Protein AF-0000000085179349 (afdb_homodimer)

Solvent-accessible surface area (backbone atoms only — not comparable to full-atom values): 32947 Å² total; per-residue (Å²): 118,75,75,54,54,67,58,52,69,65,62,69,52,66,73,87,36,56,45,66,30,32,29,62,40,74,38,78,90,79,38,34,27,40,28,34,43,86,94,41,77,44,67,23,36,46,44,96,78,65,74,88,77,51,64,69,36,48,25,30,31,40,49,57,94,90,39,38,32,43,74,46,54,56,26,55,68,58,51,50,50,52,49,50,50,44,51,50,49,34,35,70,64,20,35,72,29,13,46,29,12,49,50,15,39,52,51,29,50,49,45,41,51,71,44,35,44,54,47,23,27,66,56,43,61,38,68,58,46,36,49,49,40,48,50,53,33,44,53,34,38,47,39,53,36,70,34,92,47,70,50,46,49,21,13,49,52,13,33,51,52,24,44,49,52,34,46,54,52,46,58,52,49,40,61,73,45,63,63,68,38,67,50,44,67,52,34,46,54,42,52,72,69,48,74,48,32,40,45,33,46,47,54,31,20,40,43,43,27,29,45,24,56,30,44,56,52,11,42,52,46,16,48,48,34,34,49,50,22,51,75,40,34,80,43,50,51,68,55,45,36,52,55,39,46,57,58,48,35,73,55,42,14,59,47,50,31,24,41,43,31,32,55,45,21,82,36,46,52,59,44,45,42,67,76,70,44,85,62,48,63,79,60,51,50,37,35,56,46,45,36,50,52,52,50,39,26,47,44,30,25,45,26,47,64,48,21,51,63,46,10,35,54,44,23,25,63,66,24,43,69,35,62,30,62,77,70,85,62,77,70,83,122,118,73,74,55,53,68,60,51,69,64,62,73,49,66,76,86,35,55,46,66,31,31,29,63,42,74,38,78,88,78,38,34,28,39,27,33,45,85,94,42,77,45,69,23,36,46,44,97,80,66,74,87,78,50,65,70,37,47,27,32,31,40,49,55,94,90,39,35,31,41,74,45,53,55,27,56,69,59,51,52,50,52,50,50,51,44,51,51,49,33,35,69,64,20,35,72,30,13,47,30,11,49,50,14,38,54,50,28,50,48,44,42,51,71,45,35,44,54,44,22,27,66,56,43,60,38,68,56,46,36,49,50,40,48,49,54,31,46,54,34,36,50,39,52,36,70,34,92,47,70,49,47,50,22,12,50,52,13,34,52,50,24,44,50,52,35,47,54,51,46,57,50,47,39,60,74,44,63,64,69,36,65,50,44,67,51,33,46,55,43,51,71,70,49,75,47,30,40,45,32,46,47,54,31,20,40,42,43,27,29,45,24,55,30,45,54,51,12,42,52,46,15,48,50,33,35,50,50,22,52,75,37,33,80,44,51,52,68,55,43,34,51,55,38,46,57,57,48,35,74,57,42,13,57,46,51,31,22,41,42,33,32,54,45,20,81,35,45,53,57,44,44,41,65,74,70,43,86,62,47,65,78,59,50,50,37,34,55,47,46,38,51,50,52,48,38,27,49,45,30,24,44,25,46,63,47,22,52,62,46,10,35,53,43,24,26,64,67,24,43,70,34,61,27,62,78,68,85,63,78,70,83,121

Structure (mmCIF, N/CA/C/O backbone):
data_AF-0000000085179349-model_v1
#
loop_
_entity.id
_entity.type
_entity.pdbx_description
1 polymer 'YibE/F-like protein'
#
loop_
_atom_site.group_PDB
_atom_site.id
_atom_site.type_symbol
_atom_site.label_atom_id
_atom_site.label_alt_id
_atom_site.label_comp_id
_atom_site.label_asym_id
_atom_site.label_entity_id
_atom_site.label_seq_id
_atom_site.pdbx_PDB_ins_code
_atom_site.Cartn_x
_atom_site.Cartn_y
_atom_site.Cartn_z
_atom_site.occupancy
_atom_site.B_iso_or_equiv
_atom_site.auth_seq_id
_atom_site.auth_comp_id
_atom_site.auth_asym_id
_atom_site.auth_atom_id
_atom_site.pdbx_PDB_model_num
ATOM 1 N N . MET A 1 1 ? 24.453 -11.07 25.188 1 21.7 1 MET A N 1
ATOM 2 C CA . MET A 1 1 ? 23.922 -12.391 24.859 1 21.7 1 MET A CA 1
ATOM 3 C C . MET A 1 1 ? 22.953 -12.312 23.672 1 21.7 1 MET A C 1
ATOM 5 O O . MET A 1 1 ? 22.688 -13.32 23.016 1 21.7 1 MET A O 1
ATOM 9 N N . ARG A 1 2 ? 22.188 -11.227 23.594 1 21.34 2 ARG A N 1
ATOM 10 C CA . ARG A 1 2 ? 21.016 -11.016 22.734 1 21.34 2 ARG A CA 1
ATOM 11 C C . ARG A 1 2 ? 21.438 -10.672 21.312 1 21.34 2 ARG A C 1
ATOM 13 O O . ARG A 1 2 ? 20.625 -10.781 20.391 1 21.34 2 ARG A O 1
ATOM 20 N N . ALA A 1 3 ? 22.547 -9.945 21.141 1 26.61 3 ALA A N 1
ATOM 21 C CA . ALA A 1 3 ? 23.188 -9.672 19.859 1 26.61 3 ALA A CA 1
ATOM 22 C C . ALA A 1 3 ? 23.656 -10.969 19.203 1 26.61 3 ALA A C 1
ATOM 24 O O . ALA A 1 3 ? 23.844 -11.016 17.984 1 26.61 3 ALA A O 1
ATOM 25 N N . VAL A 1 4 ? 24.016 -12.039 20.031 1 25.2 4 VAL A N 1
ATOM 26 C CA . VAL A 1 4 ? 24.578 -13.352 19.703 1 25.2 4 VAL A CA 1
ATOM 27 C C . VAL A 1 4 ? 23.531 -14.18 18.969 1 25.2 4 VAL A C 1
ATOM 29 O O . VAL A 1 4 ? 23.859 -14.953 18.062 1 25.2 4 VAL A O 1
ATOM 32 N N . VAL A 1 5 ? 22.203 -13.953 19.328 1 25.36 5 VAL A N 1
ATOM 33 C CA . VAL A 1 5 ? 21.172 -14.812 18.75 1 25.36 5 VAL A CA 1
ATOM 34 C C . VAL A 1 5 ? 20.938 -14.43 17.297 1 25.36 5 VAL A C 1
ATOM 36 O O . VAL A 1 5 ? 20.641 -15.289 16.453 1 25.36 5 VAL A O 1
ATOM 39 N N . LEU A 1 6 ? 21.062 -13.125 16.875 1 27.97 6 LEU A N 1
ATOM 40 C CA . LEU A 1 6 ? 20.828 -12.664 15.516 1 27.97 6 LEU A CA 1
ATOM 41 C C . LEU A 1 6 ? 21.875 -13.234 14.562 1 27.97 6 LEU A C 1
ATOM 43 O O . LEU A 1 6 ? 21.547 -13.609 13.43 1 27.97 6 LEU A O 1
ATOM 47 N N . PHE A 1 7 ? 23.141 -13.328 14.969 1 28.58 7 PHE A N 1
ATOM 48 C CA . PHE A 1 7 ? 24.281 -13.891 14.266 1 28.58 7 PHE A CA 1
ATOM 49 C C . PHE A 1 7 ? 24.156 -15.406 14.133 1 28.58 7 PHE A C 1
ATOM 51 O O . PHE A 1 7 ? 24.734 -16 13.219 1 28.58 7 PHE A O 1
ATOM 58 N N . LEU A 1 8 ? 23.641 -16.094 15.164 1 27.39 8 LEU A N 1
ATOM 59 C CA . LEU A 1 8 ? 23.562 -17.547 15.195 1 27.39 8 LEU A CA 1
ATOM 60 C C . LEU A 1 8 ? 22.531 -18.062 14.195 1 27.39 8 LEU A C 1
ATOM 62 O O . LEU A 1 8 ? 22.578 -19.219 13.781 1 27.39 8 LEU A O 1
ATOM 66 N N . VAL A 1 9 ? 21.453 -17.266 13.945 1 30.27 9 VAL A N 1
ATOM 67 C CA . VAL A 1 9 ? 20.469 -17.734 12.977 1 30.27 9 VAL A CA 1
ATOM 68 C C . VAL A 1 9 ? 21.078 -17.703 11.57 1 30.27 9 VAL A C 1
ATOM 70 O O . VAL A 1 9 ? 20.578 -18.359 10.656 1 30.27 9 VAL A O 1
ATOM 73 N N . LEU A 1 10 ? 22.125 -17 11.266 1 32.38 10 LEU A N 1
ATOM 74 C CA . LEU A 1 10 ? 22.875 -17.016 10.016 1 32.38 10 LEU A CA 1
ATOM 75 C C . LEU A 1 10 ? 23.578 -18.359 9.82 1 32.38 10 LEU A C 1
ATOM 77 O O . LEU A 1 10 ? 23.781 -18.797 8.688 1 32.38 10 LEU A O 1
ATOM 81 N N . GLY A 1 11 ? 24.234 -18.922 10.82 1 30.84 11 GLY A N 1
ATOM 82 C CA . GLY A 1 11 ? 25.109 -20.078 10.711 1 30.84 11 GLY A CA 1
ATOM 83 C C . GLY A 1 11 ? 24.375 -21.328 10.234 1 30.84 11 GLY A C 1
ATOM 84 O O . GLY A 1 11 ? 24.969 -22.172 9.578 1 30.84 11 GLY A O 1
ATOM 85 N N . LEU A 1 12 ? 23.281 -21.734 10.891 1 31.61 12 LEU A N 1
ATOM 86 C CA . LEU A 1 12 ? 22.875 -23.125 10.766 1 31.61 12 LEU A CA 1
ATOM 87 C C . LEU A 1 12 ? 22.344 -23.406 9.359 1 31.61 12 LEU A C 1
ATOM 89 O O . LEU A 1 12 ? 21.484 -24.281 9.18 1 31.61 12 LEU A O 1
ATOM 93 N N . ALA A 1 13 ? 22.312 -22.516 8.484 1 36.56 13 ALA A N 1
ATOM 94 C CA . ALA A 1 13 ? 21.75 -22.75 7.156 1 36.56 13 ALA A CA 1
ATOM 95 C C . ALA A 1 13 ? 22.578 -23.781 6.387 1 36.56 13 ALA A C 1
ATOM 97 O O . ALA A 1 13 ? 22.672 -23.734 5.16 1 36.56 13 ALA A O 1
ATOM 98 N N . LEU A 1 14 ? 23.5 -24.453 6.824 1 37.12 14 LEU A N 1
ATOM 99 C CA . LEU A 1 14 ? 24.156 -25.547 6.109 1 37.12 14 LEU A CA 1
ATOM 100 C C . LEU A 1 14 ? 23.141 -26.609 5.684 1 37.12 14 LEU A C 1
ATOM 102 O O . LEU A 1 14 ? 23.469 -27.5 4.895 1 37.12 14 LEU A O 1
ATOM 106 N N . ALA A 1 15 ? 22.156 -26.844 6.469 1 42.66 15 ALA A N 1
ATOM 107 C CA . ALA A 1 15 ? 21.578 -28.172 6.324 1 42.66 15 ALA A CA 1
ATOM 108 C C . ALA A 1 15 ? 20.906 -28.344 4.957 1 42.66 15 ALA A C 1
ATOM 110 O O . ALA A 1 15 ? 20.875 -29.438 4.406 1 42.66 15 ALA A O 1
ATOM 111 N N . GLN A 1 16 ? 19.984 -27.453 4.355 1 58.44 16 GLN A N 1
ATOM 112 C CA . GLN A 1 16 ? 19.016 -27.953 3.389 1 58.44 16 GLN A CA 1
ATOM 113 C C . GLN A 1 16 ? 19.516 -27.766 1.96 1 58.44 16 GLN A C 1
ATOM 115 O O . GLN A 1 16 ? 18.719 -27.641 1.028 1 58.44 16 GLN A O 1
ATOM 120 N N . GLY A 1 17 ? 20.828 -27.906 1.538 1 78.25 17 GLY A N 1
ATOM 121 C CA . GLY A 1 17 ? 21.344 -28.062 0.193 1 78.25 17 GLY A CA 1
ATOM 122 C C . GLY A 1 17 ? 21.594 -26.75 -0.523 1 78.25 17 GLY A C 1
ATOM 123 O O . GLY A 1 17 ? 21.969 -26.734 -1.696 1 78.25 17 GLY A O 1
ATOM 124 N N . TYR A 1 18 ? 21.453 -25.578 0.163 1 85.5 18 TYR A N 1
ATOM 125 C CA . TYR A 1 18 ? 21.672 -24.312 -0.511 1 85.5 18 TYR A CA 1
ATOM 126 C C . TYR A 1 18 ? 23.078 -23.781 -0.251 1 85.5 18 TYR A C 1
ATOM 128 O O . TYR A 1 18 ? 23.594 -23.906 0.856 1 85.5 18 TYR A O 1
ATOM 136 N N . LEU A 1 19 ? 23.672 -23.25 -1.346 1 87.06 19 LEU A N 1
ATOM 137 C CA . LEU A 1 19 ? 25.016 -22.688 -1.281 1 87.06 19 LEU A CA 1
ATOM 138 C C . LEU A 1 19 ? 25.109 -21.391 -2.086 1 87.06 19 LEU A C 1
ATOM 140 O O . LEU A 1 19 ? 24.203 -21.078 -2.869 1 87.06 19 LEU A O 1
ATOM 144 N N . VAL A 1 20 ? 26.109 -20.609 -1.716 1 91.75 20 VAL A N 1
ATOM 145 C CA . VAL A 1 20 ? 26.391 -19.422 -2.496 1 91.75 20 VAL A CA 1
ATOM 146 C C . VAL A 1 20 ? 27.734 -19.578 -3.217 1 91.75 20 VAL A C 1
ATOM 148 O O . VAL A 1 20 ? 28.672 -20.141 -2.658 1 91.75 20 VAL A O 1
ATOM 151 N N . GLY A 1 21 ? 27.75 -19.234 -4.5 1 90.25 21 GLY A N 1
ATOM 152 C CA . GLY A 1 21 ? 28.984 -19.328 -5.285 1 90.25 21 GLY A CA 1
ATOM 153 C C . GLY A 1 21 ? 29.109 -18.203 -6.309 1 90.25 21 GLY A C 1
ATOM 154 O O . GLY A 1 21 ? 28.25 -17.328 -6.395 1 90.25 21 GLY A O 1
ATOM 155 N N . ARG A 1 22 ? 30.266 -18.219 -6.957 1 92.75 22 ARG A N 1
ATOM 156 C CA . ARG A 1 22 ? 30.531 -17.234 -8.008 1 92.75 22 ARG A CA 1
ATOM 157 C C . ARG A 1 22 ? 30.625 -17.906 -9.375 1 92.75 22 ARG A C 1
ATOM 159 O O . ARG A 1 22 ? 31.297 -18.922 -9.531 1 92.75 22 ARG A O 1
ATOM 166 N N . VAL A 1 23 ? 29.906 -17.266 -10.281 1 91.31 23 VAL A N 1
ATOM 167 C CA . VAL A 1 23 ? 29.906 -17.828 -11.625 1 91.31 23 VAL A CA 1
ATOM 168 C C . VAL A 1 23 ? 31.219 -17.484 -12.328 1 91.31 23 VAL A C 1
ATOM 170 O O . VAL A 1 23 ? 31.594 -16.312 -12.414 1 91.31 23 VAL A O 1
ATOM 173 N N . LEU A 1 24 ? 31.828 -18.469 -12.828 1 91.38 24 LEU A N 1
ATOM 174 C CA . LEU A 1 24 ? 33.094 -18.25 -13.516 1 91.38 24 LEU A CA 1
ATOM 175 C C . LEU A 1 24 ? 32.906 -18.219 -15.023 1 91.38 24 LEU A C 1
ATOM 177 O O . LEU A 1 24 ? 33.469 -17.375 -15.711 1 91.38 24 LEU A O 1
ATOM 181 N N . GLU A 1 25 ? 32.219 -19.156 -15.492 1 89.81 25 GLU A N 1
ATOM 182 C CA . GLU A 1 25 ? 31.938 -19.281 -16.922 1 89.81 25 GLU A CA 1
ATOM 183 C C . GLU A 1 25 ? 30.578 -19.906 -17.172 1 89.81 25 GLU A C 1
ATOM 185 O O . GLU A 1 25 ? 30.125 -20.766 -16.406 1 89.81 25 GLU A O 1
ATOM 190 N N . VAL A 1 26 ? 29.922 -19.266 -18.188 1 87.56 26 VAL A N 1
ATOM 191 C CA . VAL A 1 26 ? 28.609 -19.797 -18.562 1 87.56 26 VAL A CA 1
ATOM 192 C C . VAL A 1 26 ? 28.672 -20.391 -19.969 1 87.56 26 VAL A C 1
ATOM 194 O O . VAL A 1 26 ? 29.203 -19.781 -20.891 1 87.56 26 VAL A O 1
ATOM 197 N N . ASP A 1 27 ? 28.297 -21.641 -20.094 1 84.88 27 ASP A N 1
ATOM 198 C CA . ASP A 1 27 ? 28.172 -22.297 -21.391 1 84.88 27 ASP A CA 1
ATOM 199 C C . ASP A 1 27 ? 26.719 -22.531 -21.75 1 84.88 27 ASP A C 1
ATOM 201 O O . ASP A 1 27 ? 26.141 -23.562 -21.422 1 84.88 27 ASP A O 1
ATOM 205 N N . PRO A 1 28 ? 26.141 -21.609 -22.469 1 77.19 28 PRO A N 1
ATOM 206 C CA . PRO A 1 28 ? 24.719 -21.719 -22.781 1 77.19 28 PRO A CA 1
ATOM 207 C C . PRO A 1 28 ? 24.391 -22.953 -23.625 1 77.19 28 PRO A C 1
ATOM 209 O O . PRO A 1 28 ? 23.266 -23.453 -23.594 1 77.19 28 PRO A O 1
ATOM 212 N N . LEU A 1 29 ? 25.328 -23.469 -24.406 1 79.88 29 LEU A N 1
ATOM 213 C CA . LEU A 1 29 ? 25.094 -24.594 -25.312 1 79.88 29 LEU A CA 1
ATOM 214 C C . LEU A 1 29 ? 24.891 -25.875 -24.516 1 79.88 29 LEU A C 1
ATOM 216 O O . LEU A 1 29 ? 24 -26.672 -24.844 1 79.88 29 LEU A O 1
ATOM 220 N N . SER A 1 30 ? 25.641 -26.062 -23.5 1 78.19 30 SER A N 1
ATOM 221 C CA . SER A 1 30 ? 25.547 -27.266 -22.688 1 78.19 30 SER A CA 1
ATOM 222 C C . SER A 1 30 ? 24.562 -27.078 -21.547 1 78.19 30 SER A C 1
ATOM 224 O O . SER A 1 30 ? 24.203 -28.047 -20.859 1 78.19 30 SER A O 1
ATOM 226 N N . GLY A 1 31 ? 24.125 -25.812 -21.359 1 82.5 31 GLY A N 1
ATOM 227 C CA . GLY A 1 31 ? 23.219 -25.516 -20.266 1 82.5 31 GLY A CA 1
ATOM 228 C C . GLY A 1 31 ? 23.875 -25.594 -18.906 1 82.5 31 GLY A C 1
ATOM 229 O O . GLY A 1 31 ? 23.219 -25.938 -17.906 1 82.5 31 GLY A O 1
ATOM 230 N N . THR A 1 32 ? 25.25 -25.578 -18.922 1 87.12 32 THR A N 1
ATOM 231 C CA . THR A 1 32 ? 25.984 -25.672 -17.656 1 87.12 32 THR A CA 1
ATOM 232 C C . THR A 1 32 ? 26.844 -24.438 -17.422 1 87.12 32 THR A C 1
ATOM 234 O O . THR A 1 32 ? 27.016 -23.625 -18.328 1 87.12 32 THR A O 1
ATOM 237 N N . ALA A 1 33 ? 27.156 -24.219 -16.203 1 89.75 33 ALA A N 1
ATOM 238 C CA . ALA A 1 33 ? 28.062 -23.141 -15.805 1 89.75 33 ALA A CA 1
ATOM 239 C C . ALA A 1 33 ? 29.078 -23.625 -14.781 1 89.75 33 ALA A C 1
ATOM 241 O O . ALA A 1 33 ? 28.781 -24.531 -13.984 1 89.75 33 ALA A O 1
ATOM 242 N N . ARG A 1 34 ? 30.281 -23.141 -14.906 1 91.88 34 ARG A N 1
ATOM 243 C CA . ARG A 1 34 ? 31.297 -23.406 -13.883 1 91.88 34 ARG A CA 1
ATOM 244 C C . ARG A 1 34 ? 31.203 -22.375 -12.758 1 91.88 34 ARG A C 1
ATOM 246 O O . ARG A 1 34 ? 31.234 -21.156 -13.016 1 91.88 34 ARG A O 1
ATOM 253 N N . VAL A 1 35 ? 31.031 -22.859 -11.602 1 91.94 35 VAL A N 1
ATOM 254 C CA . VAL A 1 35 ? 30.844 -21.969 -10.469 1 91.94 35 VAL A CA 1
ATOM 255 C C . VAL A 1 35 ? 31.875 -22.281 -9.383 1 91.94 35 VAL A C 1
ATOM 257 O O . VAL A 1 35 ? 32.25 -23.438 -9.203 1 91.94 35 VAL A O 1
ATOM 260 N N . GLN A 1 36 ? 32.344 -21.234 -8.773 1 92.44 36 GLN A N 1
ATOM 261 C CA . GLN A 1 36 ? 33.281 -21.391 -7.652 1 92.44 36 GLN A CA 1
ATOM 262 C C . GLN A 1 36 ? 32.531 -21.359 -6.32 1 92.44 36 GLN A C 1
ATOM 264 O O . GLN A 1 36 ? 31.906 -20.359 -5.973 1 92.44 36 GLN A O 1
ATOM 269 N N . VAL A 1 37 ? 32.5 -22.422 -5.68 1 89.44 37 VAL A N 1
ATOM 270 C CA . VAL A 1 37 ? 31.891 -22.531 -4.355 1 89.44 37 VAL A CA 1
ATOM 271 C C . VAL A 1 37 ? 32.969 -22.734 -3.305 1 89.44 37 VAL A C 1
ATOM 273 O O . VAL A 1 37 ? 33.562 -23.812 -3.193 1 89.44 37 VAL A O 1
ATOM 276 N N . GLY A 1 38 ? 33.156 -21.641 -2.508 1 84.94 38 GLY A N 1
ATOM 277 C CA . GLY A 1 38 ? 34.281 -21.703 -1.591 1 84.94 38 GLY A CA 1
ATOM 278 C C . GLY A 1 38 ? 35.594 -21.812 -2.297 1 84.94 38 GLY A C 1
ATOM 279 O O . GLY A 1 38 ? 35.969 -20.938 -3.094 1 84.94 38 GLY A O 1
ATOM 280 N N . ALA A 1 39 ? 36.312 -22.906 -2.105 1 87.12 39 ALA A N 1
ATOM 281 C CA . ALA A 1 39 ? 37.625 -23.125 -2.701 1 87.12 39 ALA A CA 1
ATOM 282 C C . ALA A 1 39 ? 37.531 -24.109 -3.869 1 87.12 39 ALA A C 1
ATOM 284 O O . ALA A 1 39 ? 38.531 -24.328 -4.562 1 87.12 39 ALA A O 1
ATOM 285 N N . GLU A 1 40 ? 36.375 -24.516 -4.168 1 90 40 GLU A N 1
ATOM 286 C CA . GLU A 1 40 ? 36.219 -25.531 -5.199 1 90 40 GLU A CA 1
ATOM 287 C C . GLU A 1 40 ? 35.438 -24.984 -6.391 1 90 40 GLU A C 1
ATOM 289 O O . GLU A 1 40 ? 34.594 -24.094 -6.234 1 90 40 GLU A O 1
ATOM 294 N N . VAL A 1 41 ? 35.875 -25.484 -7.5 1 92.12 41 VAL A N 1
ATOM 295 C CA . VAL A 1 41 ? 35.125 -25.156 -8.719 1 92.12 41 VAL A CA 1
ATOM 296 C C . VAL A 1 41 ? 34.25 -26.344 -9.102 1 92.12 41 VAL A C 1
ATOM 298 O O . VAL A 1 41 ? 34.75 -27.484 -9.219 1 92.12 41 VAL A O 1
ATOM 301 N N . ARG A 1 42 ? 33 -26.078 -9.195 1 91.44 42 ARG A N 1
ATOM 302 C CA . ARG A 1 42 ? 32.031 -27.125 -9.531 1 91.44 42 ARG A CA 1
ATOM 303 C C . ARG A 1 42 ? 31.188 -26.719 -10.727 1 91.44 42 ARG A C 1
ATOM 305 O O . ARG A 1 42 ? 31.078 -25.531 -11.055 1 91.44 42 ARG A O 1
ATOM 312 N N . GLU A 1 43 ? 30.594 -27.812 -11.367 1 90.81 43 GLU A N 1
ATOM 313 C CA . GLU A 1 43 ? 29.688 -27.562 -12.477 1 90.81 43 GLU A CA 1
ATOM 314 C C . GLU A 1 43 ? 28.234 -27.531 -12.008 1 90.81 43 GLU A C 1
ATOM 316 O O . GLU A 1 43 ? 27.828 -28.344 -11.188 1 90.81 43 GLU A O 1
ATOM 321 N N . ALA A 1 44 ? 27.594 -26.484 -12.438 1 89.5 44 ALA A N 1
ATOM 322 C CA . ALA A 1 44 ? 26.188 -26.344 -12.078 1 89.5 44 ALA A CA 1
ATOM 323 C C . ALA A 1 44 ? 25.297 -26.25 -13.32 1 89.5 44 ALA A C 1
ATOM 325 O O . ALA A 1 44 ? 25.719 -25.734 -14.359 1 89.5 44 ALA A O 1
ATOM 326 N N . LEU A 1 45 ? 24.125 -26.781 -13.25 1 86.94 45 LEU A N 1
ATOM 327 C CA . LEU A 1 45 ? 23.156 -26.734 -14.336 1 86.94 45 LEU A CA 1
ATOM 328 C C . LEU A 1 45 ? 22.438 -25.391 -14.352 1 86.94 45 LEU A C 1
ATOM 330 O O . LEU A 1 45 ? 22.078 -24.859 -13.297 1 86.94 45 LEU A O 1
ATOM 334 N N . LEU A 1 46 ? 22.266 -24.859 -15.523 1 81.88 46 LEU A N 1
ATOM 335 C CA . LEU A 1 46 ? 21.531 -23.609 -15.688 1 81.88 46 LEU A CA 1
ATOM 336 C C . LEU A 1 46 ? 20.031 -23.844 -15.633 1 81.88 46 LEU A C 1
ATOM 338 O O . LEU A 1 46 ? 19.562 -24.922 -16 1 81.88 46 LEU A O 1
ATOM 342 N N . PRO A 1 47 ? 19.281 -22.844 -14.977 1 74.19 47 PRO A N 1
ATOM 343 C CA . PRO A 1 47 ? 17.828 -22.984 -15 1 74.19 47 PRO A CA 1
ATOM 344 C C . PRO A 1 47 ? 17.25 -22.938 -16.406 1 74.19 47 PRO A C 1
ATOM 346 O O . PRO A 1 47 ? 17.938 -22.5 -17.344 1 74.19 47 PRO A O 1
ATOM 349 N N . GLN A 1 48 ? 15.961 -23.625 -16.438 1 58.75 48 GLN A N 1
ATOM 350 C CA . GLN A 1 48 ? 15.297 -23.625 -17.734 1 58.75 48 GLN A CA 1
ATOM 351 C C . GLN A 1 48 ? 15.086 -22.188 -18.234 1 58.75 48 GLN A C 1
ATOM 353 O O . GLN A 1 48 ? 14.531 -21.359 -17.531 1 58.75 48 GLN A O 1
ATOM 358 N N . GLY A 1 49 ? 15.68 -21.906 -19.406 1 54.75 49 GLY A N 1
ATOM 359 C CA . GLY A 1 49 ? 15.641 -20.609 -20.031 1 54.75 49 GLY A CA 1
ATOM 360 C C . GLY A 1 49 ? 16.922 -19.812 -19.844 1 54.75 49 GLY A C 1
ATOM 361 O O . GLY A 1 49 ? 17.078 -18.734 -20.422 1 54.75 49 GLY A O 1
ATOM 362 N N . GLY A 1 50 ? 18.031 -20.484 -19.266 1 54.06 50 GLY A N 1
ATOM 363 C CA . GLY A 1 50 ? 19.469 -20.328 -19.188 1 54.06 50 GLY A CA 1
ATOM 364 C C . GLY A 1 50 ? 19.906 -18.906 -18.891 1 54.06 50 GLY A C 1
ATOM 365 O O . GLY A 1 50 ? 21.094 -18.625 -18.766 1 54.06 50 GLY A O 1
ATOM 366 N N . GLY A 1 51 ? 18.844 -17.859 -18.938 1 58.69 51 GLY A N 1
ATOM 367 C CA . GLY A 1 51 ? 19.375 -16.531 -19.188 1 58.69 51 GLY A CA 1
ATOM 368 C C . GLY A 1 51 ? 19.453 -15.664 -17.953 1 58.69 51 GLY A C 1
ATOM 369 O O . GLY A 1 51 ? 18.922 -16.031 -16.891 1 58.69 51 GLY A O 1
ATOM 370 N N . GLY A 1 52 ? 20.578 -14.906 -17.688 1 67.44 52 GLY A N 1
ATOM 371 C CA . GLY A 1 52 ? 20.688 -13.758 -16.797 1 67.44 52 GLY A CA 1
ATOM 372 C C . GLY A 1 52 ? 21.906 -13.82 -15.906 1 67.44 52 GLY A C 1
ATOM 373 O O . GLY A 1 52 ? 22.078 -12.969 -15.023 1 67.44 52 GLY A O 1
ATOM 374 N N . PHE A 1 53 ? 22.719 -15.047 -16.219 1 79.44 53 PHE A N 1
ATOM 375 C CA . PHE A 1 53 ? 23.906 -15.133 -15.391 1 79.44 53 PHE A CA 1
ATOM 376 C C . PHE A 1 53 ? 25.156 -14.742 -16.172 1 79.44 53 PHE A C 1
ATOM 378 O O . PHE A 1 53 ? 25.266 -15.055 -17.359 1 79.44 53 PHE A O 1
ATOM 385 N N . ALA A 1 54 ? 25.938 -13.961 -15.602 1 81.81 54 ALA A N 1
ATOM 386 C CA . ALA A 1 54 ? 27.188 -13.508 -16.203 1 81.81 54 ALA A CA 1
ATOM 387 C C . ALA A 1 54 ? 28.375 -13.898 -15.336 1 81.81 54 ALA A C 1
ATOM 389 O O . ALA A 1 54 ? 28.25 -14.086 -14.125 1 81.81 54 ALA A O 1
ATOM 390 N N . PRO A 1 55 ? 29.531 -14.047 -16.078 1 87.25 55 PRO A N 1
ATOM 391 C CA . PRO A 1 55 ? 30.734 -14.344 -15.289 1 87.25 55 PRO A CA 1
ATOM 392 C C . PRO A 1 55 ? 31.031 -13.289 -14.227 1 87.25 55 PRO A C 1
ATOM 394 O O . PRO A 1 55 ? 30.875 -12.094 -14.492 1 87.25 55 PRO A O 1
ATOM 397 N N . GLY A 1 56 ? 31.312 -13.773 -13.055 1 86.56 56 GLY A N 1
ATOM 398 C CA . GLY A 1 56 ? 31.625 -12.867 -11.961 1 86.56 56 GLY A CA 1
ATOM 399 C C . GLY A 1 56 ? 30.469 -12.648 -11.008 1 86.56 56 GLY A C 1
ATOM 400 O O . GLY A 1 56 ? 30.656 -12.164 -9.891 1 86.56 56 GLY A O 1
ATOM 401 N N . MET A 1 57 ? 29.438 -13.102 -11.414 1 87.81 57 MET A N 1
ATOM 402 C CA . MET A 1 57 ? 28.234 -12.859 -10.633 1 87.81 57 MET A CA 1
ATOM 403 C C . MET A 1 57 ? 28.125 -13.844 -9.477 1 87.81 57 MET A C 1
ATOM 405 O O . MET A 1 57 ? 28.453 -15.023 -9.625 1 87.81 57 MET A O 1
ATOM 409 N N . ARG A 1 58 ? 27.797 -13.312 -8.352 1 91.25 58 ARG A N 1
ATOM 410 C CA . ARG A 1 58 ? 27.469 -14.188 -7.227 1 91.25 58 ARG A CA 1
ATOM 411 C C . ARG A 1 58 ? 26.078 -14.773 -7.371 1 91.25 58 ARG A C 1
ATOM 413 O O . ARG A 1 58 ? 25.125 -14.055 -7.695 1 91.25 58 ARG A O 1
ATOM 420 N N . ALA A 1 59 ? 25.984 -16.094 -7.168 1 90.25 59 ALA A N 1
ATOM 421 C CA . ALA A 1 59 ? 24.688 -16.75 -7.383 1 90.25 59 ALA A CA 1
ATOM 422 C C . ALA A 1 59 ? 24.422 -17.781 -6.293 1 90.25 59 ALA A C 1
ATOM 424 O O . ALA A 1 59 ? 25.344 -18.234 -5.605 1 90.25 59 ALA A O 1
ATOM 425 N N . VAL A 1 60 ? 23.141 -18.031 -6.125 1 90.5 60 VAL A N 1
ATOM 426 C CA . VAL A 1 60 ? 22.688 -19.062 -5.195 1 90.5 60 VAL A CA 1
ATOM 427 C C . VAL A 1 60 ? 22.578 -20.406 -5.922 1 90.5 60 VAL A C 1
ATOM 429 O O . VAL A 1 60 ? 22.031 -20.469 -7.031 1 90.5 60 VAL A O 1
ATOM 432 N N . LEU A 1 61 ? 23.141 -21.391 -5.258 1 89.19 61 LEU A N 1
ATOM 433 C CA . LEU A 1 61 ? 23.125 -22.75 -5.812 1 89.19 61 LEU A CA 1
ATOM 434 C C . LEU A 1 61 ? 22.344 -23.688 -4.91 1 89.19 61 LEU A C 1
ATOM 436 O O . LEU A 1 61 ? 22.203 -23.438 -3.713 1 89.19 61 LEU A O 1
ATOM 440 N N . TYR A 1 62 ? 21.734 -24.625 -5.523 1 87.19 62 TYR A N 1
ATOM 441 C CA . TYR A 1 62 ? 21.031 -25.688 -4.809 1 87.19 62 TYR A CA 1
ATOM 442 C C . TYR A 1 62 ? 21.594 -27.062 -5.152 1 87.19 62 TYR A C 1
ATOM 444 O O . TYR A 1 62 ? 21.766 -27.391 -6.328 1 87.19 62 TYR A O 1
ATOM 452 N N . GLU A 1 63 ? 22 -27.766 -4.152 1 87.25 63 GLU A N 1
ATOM 453 C CA . GLU A 1 63 ? 22.578 -29.094 -4.359 1 87.25 63 GLU A CA 1
ATOM 454 C C . GLU A 1 63 ? 21.547 -30.188 -4.055 1 87.25 63 GLU A C 1
ATOM 456 O O . GLU A 1 63 ? 20.969 -30.203 -2.971 1 87.25 63 GLU A O 1
ATOM 461 N N . GLU A 1 64 ? 21.281 -30.875 -5.062 1 81.56 64 GLU A N 1
ATOM 462 C CA . GLU A 1 64 ? 20.375 -32 -4.895 1 81.56 64 GLU A CA 1
ATOM 463 C C . GLU A 1 64 ? 20.875 -33.25 -5.648 1 81.56 64 GLU A C 1
ATOM 465 O O . GLU A 1 64 ? 21.109 -33.188 -6.855 1 81.56 64 GLU A O 1
ATOM 470 N N . GLY A 1 65 ? 20.953 -34.375 -5.008 1 79.94 65 GLY A N 1
ATOM 471 C CA . GLY A 1 65 ? 21.344 -35.594 -5.648 1 79.94 65 GLY A CA 1
ATOM 472 C C . GLY A 1 65 ? 22.734 -35.562 -6.238 1 79.94 65 GLY A C 1
ATOM 473 O O . GLY A 1 65 ? 22.984 -36.125 -7.309 1 79.94 65 GLY A O 1
ATOM 474 N N . GLY A 1 66 ? 23.578 -34.812 -5.738 1 79 66 GLY A N 1
ATOM 475 C CA . GLY A 1 66 ? 24.938 -34.719 -6.227 1 79 66 GLY A CA 1
ATOM 476 C C . GLY A 1 66 ? 25.109 -33.719 -7.344 1 79 66 GLY A C 1
ATOM 477 O O . GLY A 1 66 ? 26.234 -33.5 -7.836 1 79 66 GLY A O 1
ATOM 478 N N . ARG A 1 67 ? 24.016 -33.188 -7.77 1 86.06 67 ARG A N 1
ATOM 479 C CA . ARG A 1 67 ? 24.078 -32.188 -8.828 1 86.06 67 ARG A CA 1
ATOM 480 C C . ARG A 1 67 ? 23.828 -30.781 -8.273 1 86.06 67 ARG A C 1
ATOM 482 O O . ARG A 1 67 ? 23.109 -30.609 -7.289 1 86.06 67 ARG A O 1
ATOM 489 N N . LEU A 1 68 ? 24.547 -29.859 -8.945 1 89.31 68 LEU A N 1
ATOM 490 C CA . LEU A 1 68 ? 24.438 -28.453 -8.555 1 89.31 68 LEU A CA 1
ATOM 491 C C . LEU A 1 68 ? 23.609 -27.672 -9.562 1 89.31 68 LEU A C 1
ATOM 493 O O . LEU A 1 68 ? 23.812 -27.797 -10.773 1 89.31 68 LEU A O 1
ATOM 497 N N . TYR A 1 69 ? 22.672 -26.938 -9.016 1 86.38 69 TYR A N 1
ATOM 498 C CA . TYR A 1 69 ? 21.797 -26.125 -9.859 1 86.38 69 TYR A CA 1
ATOM 499 C C . TYR A 1 69 ? 21.969 -24.641 -9.562 1 86.38 69 TYR A C 1
ATOM 501 O O . TYR A 1 69 ? 22.016 -24.234 -8.406 1 86.38 69 TYR A O 1
ATOM 509 N N . LEU A 1 70 ? 22.141 -23.969 -10.586 1 85.56 70 LEU A N 1
ATOM 510 C CA . LEU A 1 70 ? 22.109 -22.516 -10.461 1 85.56 70 LEU A CA 1
ATOM 511 C C . LEU A 1 70 ? 20.688 -22 -10.383 1 85.56 70 LEU A C 1
ATOM 513 O O . LEU A 1 70 ?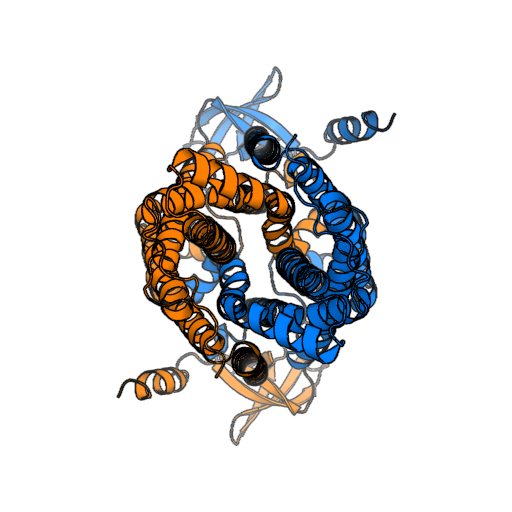 19.859 -22.312 -11.242 1 85.56 70 LEU A O 1
ATOM 517 N N . THR A 1 71 ? 20.359 -21.234 -9.375 1 82.88 71 THR A N 1
ATOM 518 C CA . THR A 1 71 ? 18.969 -20.844 -9.156 1 82.88 71 THR A CA 1
ATOM 519 C C . THR A 1 71 ? 18.766 -19.359 -9.461 1 82.88 71 THR A C 1
ATOM 521 O O . THR A 1 71 ? 18.078 -19.016 -10.422 1 82.88 71 THR A O 1
ATOM 524 N N . GLU A 1 72 ? 19.391 -18.453 -8.672 1 86.56 72 GLU A N 1
ATOM 525 C CA . GLU A 1 72 ? 19.219 -17.016 -8.812 1 86.56 72 GLU A CA 1
ATOM 526 C C . GLU A 1 72 ? 20.469 -16.25 -8.359 1 86.56 72 GLU A C 1
ATOM 528 O O . GLU A 1 72 ? 21.312 -16.812 -7.672 1 86.56 72 GLU A O 1
ATOM 533 N N . PRO A 1 73 ? 20.609 -15.062 -8.883 1 89.19 73 PRO A N 1
ATOM 534 C CA . PRO A 1 73 ? 21.719 -14.242 -8.375 1 89.19 73 PRO A CA 1
ATOM 535 C C . PRO A 1 73 ? 21.625 -13.992 -6.871 1 89.19 73 PRO A C 1
ATOM 537 O O . PRO A 1 73 ? 20.531 -13.961 -6.312 1 89.19 73 PRO A O 1
ATOM 540 N N . ASP A 1 74 ? 22.75 -13.953 -6.254 1 92.5 74 ASP A N 1
ATOM 541 C CA . ASP A 1 74 ? 22.766 -13.578 -4.844 1 92.5 74 ASP A CA 1
ATOM 542 C C . ASP A 1 74 ? 22.391 -12.117 -4.652 1 92.5 74 ASP A C 1
ATOM 544 O O . ASP A 1 74 ? 23.203 -11.219 -4.879 1 92.5 74 ASP A O 1
ATOM 548 N N . ARG A 1 75 ? 21.266 -11.859 -4.07 1 94.06 75 ARG A N 1
ATOM 549 C CA . ARG A 1 75 ? 20.703 -10.516 -3.979 1 94.06 75 ARG A CA 1
ATOM 550 C C . ARG A 1 75 ? 20.953 -9.914 -2.598 1 94.06 75 ARG A C 1
ATOM 552 O O . ARG A 1 75 ? 20.766 -8.711 -2.396 1 94.06 75 ARG A O 1
ATOM 559 N N . MET A 1 76 ? 21.406 -10.656 -1.724 1 93.06 76 MET A N 1
ATOM 560 C CA . MET A 1 76 ? 21.438 -10.266 -0.317 1 93.06 76 MET A CA 1
ATOM 561 C C . MET A 1 76 ? 22.344 -9.062 -0.106 1 93.06 76 MET A C 1
ATOM 563 O O . MET A 1 76 ? 21.969 -8.094 0.562 1 93.06 76 MET A O 1
ATOM 567 N N . PRO A 1 77 ? 23.531 -9.109 -0.689 1 93.38 77 PRO A N 1
ATOM 568 C CA . PRO A 1 77 ? 24.391 -7.941 -0.473 1 93.38 77 PRO A CA 1
ATOM 569 C C . PRO A 1 77 ? 23.75 -6.648 -0.987 1 93.38 77 PRO A C 1
ATOM 571 O O . PRO A 1 77 ? 23.859 -5.605 -0.339 1 93.38 77 PRO A O 1
ATOM 574 N N . THR A 1 78 ? 23.188 -6.746 -2.115 1 94.88 78 THR A N 1
ATOM 575 C CA . THR A 1 78 ? 22.547 -5.566 -2.688 1 94.88 78 THR A CA 1
ATOM 576 C C . THR A 1 78 ? 21.328 -5.156 -1.86 1 94.88 78 THR A C 1
ATOM 578 O O . THR A 1 78 ? 21.062 -3.967 -1.683 1 94.88 78 THR A O 1
ATOM 581 N N . LEU A 1 79 ? 20.594 -6.105 -1.39 1 96 79 LEU A N 1
ATOM 582 C CA . LEU A 1 79 ? 19.469 -5.812 -0.524 1 96 79 LEU A CA 1
ATOM 583 C C . LEU A 1 79 ? 19.922 -5.129 0.761 1 96 79 LEU A C 1
ATOM 585 O O . LEU A 1 79 ? 19.281 -4.18 1.224 1 96 79 LEU A O 1
ATOM 589 N N . LEU A 1 80 ? 20.984 -5.617 1.299 1 95.56 80 LEU A N 1
ATOM 590 C CA . LEU A 1 80 ? 21.531 -5.02 2.514 1 95.56 80 LEU A CA 1
ATOM 591 C C . LEU A 1 80 ? 22.016 -3.602 2.248 1 95.56 80 LEU A C 1
ATOM 593 O O . LEU A 1 80 ? 21.922 -2.73 3.113 1 95.56 80 LEU A O 1
ATOM 597 N N . ALA A 1 81 ? 22.562 -3.412 1.089 1 96.62 81 ALA A N 1
ATOM 598 C CA . ALA A 1 81 ? 23 -2.072 0.71 1 96.62 81 ALA A CA 1
ATOM 599 C C . ALA A 1 81 ? 21.828 -1.109 0.625 1 96.62 81 ALA A C 1
ATOM 601 O O . ALA A 1 81 ? 21.922 0.038 1.068 1 96.62 81 ALA A O 1
ATOM 602 N N . LEU A 1 82 ? 20.781 -1.571 0.021 1 96.69 82 LEU A N 1
ATOM 603 C CA . LEU A 1 82 ? 19.578 -0.75 -0.08 1 96.69 82 LEU A CA 1
ATOM 604 C C . LEU A 1 82 ? 19 -0.453 1.303 1 96.69 82 LEU A C 1
ATOM 606 O O . LEU A 1 82 ? 18.578 0.671 1.572 1 96.69 82 LEU A O 1
ATOM 610 N N . PHE A 1 83 ? 19 -1.422 2.143 1 95.69 83 PHE A N 1
ATOM 611 C CA . PHE A 1 83 ? 18.531 -1.229 3.51 1 95.69 83 PHE A CA 1
ATOM 612 C C . PHE A 1 83 ? 19.406 -0.209 4.238 1 95.69 83 PHE A C 1
ATOM 614 O O . PHE A 1 83 ? 18.891 0.644 4.965 1 95.69 83 PHE A O 1
ATOM 621 N N . ALA A 1 84 ? 20.672 -0.32 4.098 1 96.38 84 ALA A N 1
ATOM 622 C CA . ALA A 1 84 ? 21.609 0.616 4.727 1 96.38 84 ALA A CA 1
ATOM 623 C C . ALA A 1 84 ? 21.375 2.037 4.223 1 96.38 84 ALA A C 1
ATOM 625 O O . ALA A 1 84 ? 21.422 2.994 5 1 96.38 84 ALA A O 1
ATOM 626 N N . LEU A 1 85 ? 21.141 2.125 2.967 1 96.31 85 LEU A N 1
ATOM 627 C CA . LEU A 1 85 ? 20.844 3.434 2.389 1 96.31 85 LEU A CA 1
ATOM 628 C C . LEU A 1 85 ? 19.578 4.023 2.998 1 96.31 85 LEU A C 1
ATOM 630 O O . LEU A 1 85 ? 19.547 5.207 3.346 1 96.31 85 LEU A O 1
ATOM 634 N N . PHE A 1 86 ? 18.609 3.244 3.096 1 95.12 86 PHE A N 1
ATOM 635 C CA . PHE A 1 86 ? 17.344 3.67 3.693 1 95.12 86 PHE A CA 1
ATOM 636 C C . PHE A 1 86 ? 17.547 4.09 5.145 1 95.12 86 PHE A C 1
ATOM 638 O O . PHE A 1 86 ? 17.078 5.152 5.559 1 95.12 86 PHE A O 1
ATOM 645 N N . ALA A 1 87 ? 18.234 3.279 5.875 1 94.69 87 ALA A N 1
ATOM 646 C CA . ALA A 1 87 ? 18.484 3.559 7.285 1 94.69 87 ALA A CA 1
ATOM 647 C C . ALA A 1 87 ? 19.297 4.84 7.453 1 94.69 87 ALA A C 1
ATOM 649 O O . ALA A 1 87 ? 19.016 5.652 8.336 1 94.69 87 ALA A O 1
ATOM 650 N N . LEU A 1 88 ? 20.25 5.012 6.637 1 95.5 88 LEU A N 1
ATOM 651 C CA . LEU A 1 88 ? 21.109 6.195 6.695 1 95.5 88 LEU A CA 1
ATOM 652 C C . LEU A 1 88 ? 20.297 7.457 6.398 1 95.5 88 LEU A C 1
ATOM 654 O O . LEU A 1 88 ? 20.422 8.453 7.109 1 95.5 88 LEU A O 1
ATOM 658 N N . LEU A 1 89 ? 19.484 7.406 5.402 1 94 89 LEU A N 1
ATOM 659 C CA . LEU A 1 89 ? 18.688 8.57 5.043 1 94 89 LEU A CA 1
ATOM 660 C C . LEU A 1 89 ? 17.641 8.875 6.113 1 94 89 LEU A C 1
ATOM 662 O O . LEU A 1 89 ? 17.359 10.039 6.395 1 94 89 LEU A O 1
ATOM 666 N N . ALA A 1 90 ? 17.047 7.828 6.617 1 92.44 90 ALA A N 1
ATOM 667 C CA . ALA A 1 90 ? 16.078 8.016 7.703 1 92.44 90 ALA A CA 1
ATOM 668 C C . ALA A 1 90 ? 16.734 8.68 8.906 1 92.44 90 ALA A C 1
ATOM 670 O O . ALA A 1 90 ? 16.156 9.602 9.508 1 92.44 90 ALA A O 1
ATOM 671 N N . ALA A 1 91 ? 17.938 8.25 9.234 1 91.81 91 ALA A N 1
ATOM 672 C CA . ALA A 1 91 ? 18.656 8.797 10.383 1 91.81 91 ALA A CA 1
ATOM 673 C C . ALA A 1 91 ? 19.094 10.234 10.109 1 91.81 91 ALA A C 1
ATOM 675 O O . ALA A 1 91 ? 19.062 11.078 11.008 1 91.81 91 ALA A O 1
ATOM 676 N N . LEU A 1 92 ? 19.469 10.5 8.906 1 91.88 92 LEU A N 1
ATOM 677 C CA . LEU A 1 92 ? 20 11.82 8.562 1 91.88 92 LEU A CA 1
ATOM 678 C C . LEU A 1 92 ? 18.875 12.836 8.445 1 91.88 92 LEU A C 1
ATOM 680 O O . LEU A 1 92 ? 19 13.977 8.898 1 91.88 92 LEU A O 1
ATOM 684 N N . LEU A 1 93 ? 17.812 12.422 7.875 1 89.62 93 LEU A N 1
ATOM 685 C CA . LEU A 1 93 ? 16.734 13.367 7.562 1 89.62 93 LEU A CA 1
ATOM 686 C C . LEU A 1 93 ? 15.758 13.477 8.727 1 89.62 93 LEU A C 1
ATOM 688 O O . LEU A 1 93 ? 15.211 14.555 8.977 1 89.62 93 LEU A O 1
ATOM 692 N N . ALA A 1 94 ? 15.492 12.383 9.32 1 87.06 94 ALA A N 1
ATOM 693 C CA . ALA A 1 94 ? 14.492 12.422 10.391 1 87.06 94 ALA A CA 1
ATOM 694 C C . ALA A 1 94 ? 15.156 12.312 11.766 1 87.06 94 ALA A C 1
ATOM 696 O O . ALA A 1 94 ? 14.469 12.258 12.781 1 87.06 94 ALA A O 1
ATOM 697 N N . ARG A 1 95 ? 16.469 12.141 11.836 1 87.19 95 ARG A N 1
ATOM 698 C CA . ARG A 1 95 ? 17.266 12.172 13.055 1 87.19 95 ARG A CA 1
ATOM 699 C C . ARG A 1 95 ? 16.766 11.141 14.062 1 87.19 95 ARG A C 1
ATOM 701 O O . ARG A 1 95 ? 16.562 9.977 13.719 1 87.19 95 ARG A O 1
ATOM 708 N N . GLY A 1 96 ? 16.484 11.602 15.32 1 86.75 96 GLY A N 1
ATOM 709 C CA . GLY A 1 96 ? 16.062 10.688 16.375 1 86.75 96 GLY A CA 1
ATOM 710 C C . GLY A 1 96 ? 14.734 10.008 16.078 1 86.75 96 GLY A C 1
ATOM 711 O O . GLY A 1 96 ? 14.586 8.812 16.297 1 86.75 96 GLY A O 1
ATOM 712 N N . LYS A 1 97 ? 13.852 10.711 15.508 1 86 97 LYS A N 1
ATOM 713 C CA . LYS A 1 97 ? 12.539 10.156 15.195 1 86 97 LYS A CA 1
ATOM 714 C C . LYS A 1 97 ? 12.633 9.133 14.062 1 86 97 LYS A C 1
ATOM 716 O O . LYS A 1 97 ? 11.883 8.156 14.039 1 86 97 LYS A O 1
ATOM 721 N N . GLY A 1 98 ? 13.617 9.453 13.188 1 86.31 98 GLY A N 1
ATOM 722 C CA . GLY A 1 98 ? 13.836 8.508 12.109 1 86.31 98 GLY A CA 1
ATOM 723 C C . GLY A 1 98 ? 14.367 7.172 12.586 1 86.31 98 GLY A C 1
ATOM 724 O O . GLY A 1 98 ? 13.906 6.117 12.141 1 86.31 98 GLY A O 1
ATOM 725 N N . VAL A 1 99 ? 15.219 7.23 13.516 1 90.31 99 VAL A N 1
ATOM 726 C CA . VAL A 1 99 ? 15.805 6.012 14.062 1 90.31 99 VAL A CA 1
ATOM 727 C C . VAL A 1 99 ? 14.75 5.242 14.852 1 90.31 99 VAL A C 1
ATOM 729 O O . VAL A 1 99 ? 14.648 4.02 14.734 1 90.31 99 VAL A O 1
ATOM 732 N N . ARG A 1 100 ? 14.039 5.949 15.578 1 90.94 100 ARG A N 1
ATOM 733 C CA . ARG A 1 100 ? 12.977 5.309 16.344 1 90.94 100 ARG A CA 1
ATOM 734 C C . ARG A 1 100 ? 11.906 4.742 15.422 1 90.94 100 ARG A C 1
ATOM 736 O O . ARG A 1 100 ? 11.344 3.678 15.695 1 90.94 100 ARG A O 1
ATOM 743 N N . GLY A 1 101 ? 11.664 5.512 14.391 1 89 101 GLY A N 1
ATOM 744 C CA . GLY A 1 101 ? 10.719 5.012 13.398 1 89 101 GLY A CA 1
ATOM 745 C C . GLY A 1 101 ? 11.18 3.725 12.734 1 89 101 GLY A C 1
ATOM 746 O O . GLY A 1 101 ? 10.383 2.799 12.555 1 89 101 GLY A O 1
ATOM 747 N N . LEU A 1 102 ? 12.445 3.695 12.438 1 90.94 102 LEU A N 1
ATOM 748 C CA . LEU A 1 102 ? 13.031 2.506 11.828 1 90.94 102 LEU A CA 1
ATOM 749 C C . LEU A 1 102 ? 12.953 1.315 12.781 1 90.94 102 LEU A C 1
ATOM 751 O O . LEU A 1 102 ? 12.602 0.208 12.367 1 90.94 102 LEU A O 1
ATOM 755 N N . LEU A 1 103 ? 13.266 1.583 13.953 1 91.5 103 LEU A N 1
ATOM 756 C CA . LEU A 1 103 ? 13.227 0.525 14.961 1 91.5 103 LEU A CA 1
ATOM 757 C C . LEU A 1 103 ? 11.797 0.046 15.188 1 91.5 103 LEU A C 1
ATOM 759 O O . LEU A 1 103 ? 11.547 -1.159 15.266 1 91.5 103 LEU A O 1
ATOM 763 N N . GLY A 1 104 ? 10.961 0.998 15.305 1 90.06 104 GLY A N 1
ATOM 764 C CA . GLY A 1 104 ? 9.562 0.639 15.484 1 90.06 104 GLY A CA 1
ATOM 765 C C . GLY A 1 104 ? 9 -0.175 14.328 1 90.06 104 GLY A C 1
ATOM 766 O O . GLY A 1 104 ? 8.281 -1.149 14.547 1 90.06 104 GLY A O 1
ATOM 767 N N . THR A 1 105 ? 9.328 0.243 13.195 1 89.44 105 THR A N 1
ATOM 768 C CA . THR A 1 105 ? 8.859 -0.462 12.008 1 89.44 105 THR A CA 1
ATOM 769 C C . THR A 1 105 ? 9.453 -1.869 11.945 1 89.44 105 THR A C 1
ATOM 771 O O . THR A 1 105 ? 8.742 -2.832 11.641 1 89.44 105 THR A O 1
ATOM 774 N N . PHE A 1 106 ? 10.711 -1.974 12.188 1 90.69 106 PHE A N 1
ATOM 775 C CA . PHE A 1 106 ? 11.375 -3.27 12.18 1 90.69 106 PHE A CA 1
ATOM 776 C C . PHE A 1 106 ? 10.75 -4.207 13.211 1 90.69 106 PHE A C 1
ATOM 778 O O . PHE A 1 106 ? 10.43 -5.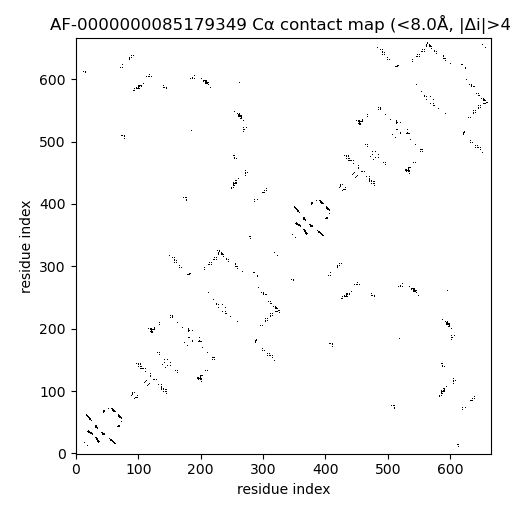355 12.898 1 90.69 106 PHE A O 1
ATOM 785 N N . LEU A 1 107 ? 10.555 -3.699 14.352 1 91.38 107 LEU A N 1
ATOM 786 C CA . LEU A 1 107 ? 9.961 -4.504 15.422 1 91.38 107 LEU A CA 1
ATOM 787 C C . LEU A 1 107 ? 8.523 -4.875 15.086 1 91.38 107 LEU A C 1
ATOM 789 O O . LEU A 1 107 ? 8.086 -5.988 15.375 1 91.38 107 LEU A O 1
ATOM 793 N N . SER A 1 108 ? 7.848 -3.975 14.508 1 89.81 108 SER A N 1
ATOM 794 C CA . SER A 1 108 ? 6.469 -4.242 14.117 1 89.81 108 SER A CA 1
ATOM 795 C C . SER A 1 108 ? 6.395 -5.352 13.07 1 89.81 108 SER A C 1
ATOM 797 O O . SER A 1 108 ? 5.492 -6.188 13.109 1 89.81 108 SER A O 1
ATOM 799 N N . LEU A 1 109 ? 7.277 -5.336 12.133 1 89.31 109 LEU A N 1
ATOM 800 C CA . LEU A 1 109 ? 7.316 -6.379 11.117 1 89.31 109 LEU A CA 1
ATOM 801 C C . LEU A 1 109 ? 7.609 -7.738 11.742 1 89.31 109 LEU A C 1
ATOM 803 O O . LEU A 1 109 ? 7.043 -8.75 11.336 1 89.31 109 LEU A O 1
ATOM 807 N N . LEU A 1 110 ? 8.516 -7.695 12.672 1 88.44 110 LEU A N 1
ATOM 808 C CA . LEU A 1 110 ? 8.852 -8.938 13.359 1 88.44 110 LEU A CA 1
ATOM 809 C C . LEU A 1 110 ? 7.637 -9.492 14.109 1 88.44 110 LEU A C 1
ATOM 811 O O . LEU A 1 110 ? 7.375 -10.695 14.07 1 88.44 110 LEU A O 1
ATOM 815 N N . VAL A 1 111 ? 6.934 -8.625 14.727 1 86.06 111 VAL A N 1
ATOM 816 C CA . VAL A 1 111 ? 5.738 -9.039 15.453 1 86.06 111 VAL A CA 1
ATOM 817 C C . VAL A 1 111 ? 4.699 -9.578 14.469 1 86.06 111 VAL A C 1
ATOM 819 O O . VAL A 1 111 ? 4.062 -10.602 14.719 1 86.06 111 VAL A O 1
ATOM 822 N N . LEU A 1 112 ? 4.566 -8.891 13.398 1 87.62 112 LEU A N 1
ATOM 823 C CA . LEU A 1 112 ? 3.602 -9.297 12.383 1 87.62 112 LEU A CA 1
ATOM 824 C C . LEU A 1 112 ? 3.953 -10.664 11.812 1 87.62 112 LEU A C 1
ATOM 826 O O . LEU A 1 112 ? 3.105 -11.555 11.766 1 87.62 112 LEU A O 1
ATOM 830 N N . VAL A 1 113 ? 5.176 -10.883 11.469 1 86.06 113 VAL A N 1
ATOM 831 C CA . VAL A 1 113 ? 5.617 -12.078 10.75 1 86.06 113 VAL A CA 1
ATOM 832 C C . VAL A 1 113 ? 5.73 -13.25 11.711 1 86.06 113 VAL A C 1
ATOM 834 O O . VAL A 1 113 ? 5.344 -14.375 11.383 1 86.06 113 VAL A O 1
ATOM 837 N N . LEU A 1 114 ? 6.227 -13.047 12.906 1 86.88 114 LEU A N 1
ATOM 838 C CA . LEU A 1 114 ? 6.566 -14.156 13.797 1 86.88 114 LEU A CA 1
ATOM 839 C C . LEU A 1 114 ? 5.418 -14.445 14.758 1 86.88 114 LEU A C 1
ATOM 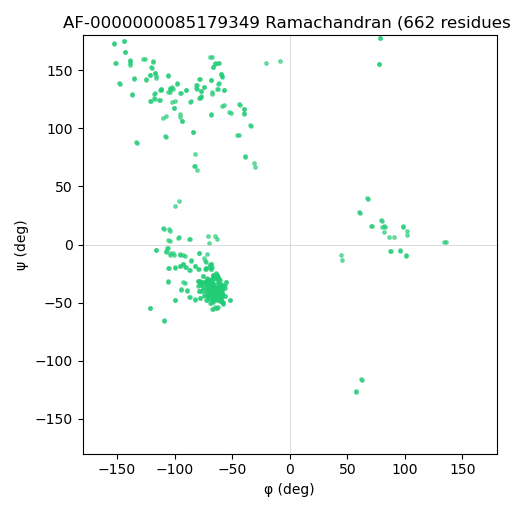841 O O . LEU A 1 114 ? 5.355 -15.531 15.336 1 86.88 114 LEU A O 1
ATOM 845 N N . TRP A 1 115 ? 4.566 -13.508 14.891 1 85.5 115 TRP A N 1
ATOM 846 C CA . TRP A 1 115 ? 3.531 -13.727 15.891 1 85.5 115 TRP A CA 1
ATOM 847 C C . TRP A 1 115 ? 2.143 -13.68 15.266 1 85.5 115 TRP A C 1
ATOM 849 O O . TRP A 1 115 ? 1.382 -14.641 15.344 1 85.5 115 TRP A O 1
ATOM 859 N N . VAL A 1 116 ? 1.845 -12.641 14.609 1 83.56 116 VAL A N 1
ATOM 860 C CA . VAL A 1 116 ? 0.489 -12.422 14.109 1 83.56 116 VAL A CA 1
ATOM 861 C C . VAL A 1 116 ? 0.174 -13.422 13.008 1 83.56 116 VAL A C 1
ATOM 863 O O . VAL A 1 116 ? -0.828 -14.141 13.07 1 83.56 116 VAL A O 1
ATOM 866 N N . VAL A 1 117 ? 1.056 -13.508 12.062 1 84.06 117 VAL A N 1
ATOM 867 C CA . VAL A 1 117 ? 0.812 -14.312 10.867 1 84.06 117 VAL A CA 1
ATOM 868 C C . VAL A 1 117 ? 0.672 -15.789 11.258 1 84.06 117 VAL A C 1
ATOM 870 O O . VAL A 1 117 ? -0.31 -16.438 10.898 1 84.06 117 VAL A O 1
ATOM 873 N N . PRO A 1 118 ? 1.532 -16.359 12.062 1 81.56 118 PRO A N 1
ATOM 874 C CA . PRO A 1 118 ? 1.4 -17.781 12.414 1 81.56 118 PRO A CA 1
ATOM 875 C C . PRO A 1 118 ? 0.172 -18.062 13.281 1 81.56 118 PRO A C 1
ATOM 877 O O . PRO A 1 118 ? -0.46 -19.109 13.133 1 81.56 118 PRO A O 1
ATOM 880 N N . HIS A 1 119 ? -0.19 -17.219 14.078 1 82.5 119 HIS A N 1
ATOM 881 C CA . HIS A 1 119 ? -1.349 -17.438 14.938 1 82.5 119 HIS A CA 1
ATOM 882 C C . HIS A 1 119 ? -2.646 -17.359 14.141 1 82.5 119 HIS A C 1
ATOM 884 O O . HIS A 1 119 ? -3.605 -18.078 14.438 1 82.5 119 HIS A O 1
ATOM 890 N N . LEU A 1 120 ? -2.59 -16.531 13.211 1 80 120 LEU A N 1
ATOM 891 C CA . LEU A 1 120 ? -3.756 -16.438 12.344 1 80 120 LEU A CA 1
ATOM 892 C C . LEU A 1 120 ? -3.855 -17.656 11.438 1 80 120 LEU A C 1
ATOM 894 O O . LEU A 1 120 ? -4.949 -18.172 11.195 1 80 120 LEU A O 1
ATOM 898 N N . ALA A 1 121 ? -2.715 -18.078 11.055 1 77.5 121 ALA A N 1
ATOM 899 C CA . ALA A 1 121 ? -2.68 -19.234 10.164 1 77.5 121 ALA A CA 1
ATOM 900 C C . ALA A 1 121 ? -3.172 -20.484 10.875 1 77.5 121 ALA A C 1
ATOM 902 O O . ALA A 1 121 ? -3.74 -21.391 10.242 1 77.5 121 ALA A O 1
ATOM 903 N N . GLN A 1 122 ? -3.057 -20.547 12.102 1 80.19 122 GLN A N 1
ATOM 904 C CA . GLN A 1 122 ? -3.443 -21.734 12.859 1 80.19 122 GLN A CA 1
ATOM 905 C C . GLN A 1 122 ? -4.926 -21.688 13.227 1 80.19 122 GLN A C 1
ATOM 907 O O . GLN A 1 122 ? -5.43 -22.594 13.891 1 80.19 122 GLN A O 1
ATOM 912 N N . GLY A 1 123 ? -5.641 -20.703 12.766 1 74 123 GLY A N 1
ATOM 913 C CA . GLY A 1 123 ? -7.082 -20.688 12.938 1 74 123 GLY A CA 1
ATOM 914 C C . GLY A 1 123 ? -7.535 -19.828 14.109 1 74 123 GLY A C 1
ATOM 915 O O . GLY A 1 123 ? -8.617 -20.047 14.664 1 74 123 GLY A O 1
ATOM 916 N N . GLY A 1 124 ? -6.738 -19.047 14.57 1 73.25 124 GLY A N 1
ATOM 917 C CA . GLY A 1 124 ? -7.199 -18.141 15.617 1 73.25 124 GLY A CA 1
ATOM 918 C C . GLY A 1 124 ? -8.25 -17.156 15.133 1 73.25 124 GLY A C 1
ATOM 919 O O . GLY A 1 124 ? -8.461 -17.016 13.922 1 73.25 124 GLY A O 1
ATOM 920 N N . ASN A 1 125 ? -9.062 -16.672 16.062 1 80.12 125 ASN A N 1
ATOM 921 C CA . ASN A 1 125 ? -10.062 -15.648 15.75 1 80.12 125 ASN A CA 1
ATOM 922 C C . ASN A 1 125 ? -9.445 -14.469 15.016 1 80.12 125 ASN A C 1
ATOM 924 O O . ASN A 1 125 ? -8.594 -13.758 15.562 1 80.12 125 ASN A O 1
ATOM 928 N N . PRO A 1 126 ? -9.812 -14.305 13.789 1 78.12 126 PRO A N 1
ATOM 929 C CA . PRO A 1 126 ? -9.18 -13.25 13 1 78.12 126 PRO A CA 1
ATOM 930 C C . PRO A 1 126 ? -9.367 -11.859 13.609 1 78.12 126 PRO A C 1
ATOM 932 O O . PRO A 1 126 ? -8.469 -11.023 13.523 1 78.12 126 PRO A O 1
ATOM 935 N N . LEU A 1 127 ? -10.539 -11.695 14.203 1 80.5 127 LEU A N 1
ATOM 936 C CA . LEU A 1 127 ? -10.789 -10.398 14.82 1 80.5 127 LEU A CA 1
ATOM 937 C C . LEU A 1 127 ? -9.812 -10.141 15.961 1 80.5 127 LEU A C 1
ATOM 939 O O . LEU A 1 127 ? -9.195 -9.07 16.016 1 80.5 127 LEU A O 1
ATOM 943 N N . LEU A 1 128 ? -9.625 -11.062 16.719 1 83.5 128 LEU A N 1
ATOM 944 C CA . LEU A 1 128 ? -8.781 -10.898 17.906 1 83.5 128 LEU A CA 1
ATOM 945 C C . LEU A 1 128 ? -7.324 -10.711 17.5 1 83.5 128 LEU A C 1
ATOM 947 O O . LEU A 1 128 ? -6.68 -9.75 17.922 1 83.5 128 LEU A O 1
ATOM 951 N N . TYR A 1 129 ? -6.859 -11.508 16.641 1 83.12 129 TYR A N 1
ATOM 952 C CA . TYR A 1 129 ? -5.434 -11.484 16.344 1 83.12 129 TYR A CA 1
ATOM 953 C C . TYR A 1 129 ? -5.09 -10.305 15.43 1 83.12 129 TYR A C 1
ATOM 955 O O . TYR A 1 129 ? -3.994 -9.75 15.516 1 83.12 129 TYR A O 1
ATOM 963 N N . ALA A 1 130 ? -6.055 -9.961 14.578 1 82.94 130 ALA A N 1
ATOM 964 C CA . ALA A 1 130 ? -5.824 -8.773 13.766 1 82.94 130 ALA A CA 1
ATOM 965 C C . ALA A 1 130 ? -5.793 -7.516 14.633 1 82.94 130 ALA A C 1
ATOM 967 O O . ALA A 1 130 ? -4.953 -6.633 14.43 1 82.94 130 ALA A O 1
ATOM 968 N N . LEU A 1 131 ? -6.645 -7.496 15.594 1 86.25 131 LEU A N 1
ATOM 969 C CA . LEU A 1 131 ? -6.695 -6.336 16.484 1 86.25 131 LEU A CA 1
ATOM 970 C C . LEU A 1 131 ? -5.496 -6.316 17.422 1 86.25 131 LEU A C 1
ATOM 972 O O . LEU A 1 131 ? -4.918 -5.254 17.672 1 86.25 131 LEU A O 1
ATOM 976 N N . LEU A 1 132 ? -5.145 -7.445 17.906 1 85.88 132 LEU A N 1
ATOM 977 C CA . LEU A 1 132 ? -3.982 -7.531 18.781 1 85.88 132 LEU A CA 1
ATOM 978 C C . LEU A 1 132 ? -2.703 -7.195 18.016 1 85.88 132 LEU A C 1
ATOM 980 O O . LEU A 1 132 ? -1.806 -6.547 18.562 1 85.88 132 LEU A O 1
ATOM 984 N N . GLY A 1 133 ? -2.65 -7.715 16.859 1 85.38 133 GLY A N 1
ATOM 985 C CA . GLY A 1 133 ? -1.522 -7.348 16.016 1 85.38 133 GLY A CA 1
ATOM 986 C C . GLY A 1 133 ? -1.432 -5.855 15.75 1 85.38 133 GLY A C 1
ATOM 987 O O . GLY A 1 133 ? -0.353 -5.27 15.852 1 85.38 133 GLY A O 1
ATOM 988 N N . SER A 1 134 ? -2.615 -5.309 15.484 1 86.88 134 SER A N 1
ATOM 989 C CA . SER A 1 134 ? -2.66 -3.865 15.266 1 86.88 134 SER A CA 1
ATOM 990 C C . SER A 1 134 ? -2.229 -3.102 16.516 1 86.88 134 SER A C 1
ATOM 992 O O . SER A 1 134 ? -1.506 -2.105 16.422 1 86.88 134 SER A O 1
ATOM 994 N N . LEU A 1 135 ? -2.697 -3.572 17.594 1 89.12 135 LEU A N 1
ATOM 995 C CA . LEU A 1 135 ? -2.314 -2.973 18.875 1 89.12 135 LEU A CA 1
ATOM 996 C C . LEU A 1 135 ? -0.804 -3.025 19.062 1 89.12 135 LEU A C 1
ATOM 998 O O . LEU A 1 135 ? -0.187 -2.029 19.453 1 89.12 135 LEU A O 1
ATOM 1002 N N . GLY A 1 136 ? -0.238 -4.188 18.844 1 88.38 136 GLY A N 1
ATOM 1003 C CA . GLY A 1 136 ? 1.202 -4.336 18.984 1 88.38 136 GLY A CA 1
ATOM 1004 C C . GLY A 1 136 ? 1.983 -3.439 18.031 1 88.38 136 GLY A C 1
ATOM 1005 O O . GLY A 1 136 ? 2.91 -2.746 18.453 1 88.38 136 GLY A O 1
ATOM 1006 N N . VAL A 1 137 ? 1.584 -3.387 16.828 1 86.88 137 VAL A N 1
ATOM 1007 C CA . VAL A 1 137 ? 2.254 -2.586 15.805 1 86.88 137 VAL A CA 1
ATOM 1008 C C . VAL A 1 137 ? 2.156 -1.104 16.172 1 86.88 137 VAL A C 1
ATOM 1010 O O . VAL A 1 137 ? 3.143 -0.372 16.078 1 86.88 137 VAL A O 1
ATOM 1013 N N . LEU A 1 138 ? 0.982 -0.698 16.609 1 88.25 138 LEU A N 1
ATOM 1014 C CA . LEU A 1 138 ? 0.756 0.71 16.922 1 88.25 138 LEU A CA 1
ATOM 1015 C C . LEU A 1 138 ? 1.559 1.137 18.141 1 88.25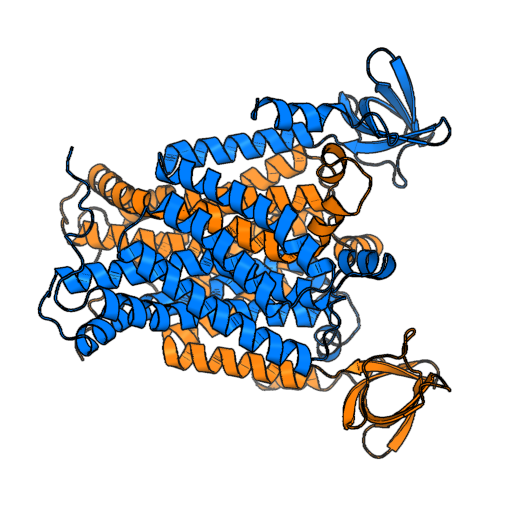 138 LEU A C 1
ATOM 1017 O O . LEU A 1 138 ? 2.123 2.232 18.172 1 88.25 138 LEU A O 1
ATOM 1021 N N . LEU A 1 139 ? 1.602 0.282 19.109 1 89.75 139 LEU A N 1
ATOM 1022 C CA . LEU A 1 139 ? 2.373 0.597 20.297 1 89.75 139 LEU A CA 1
ATOM 1023 C C . LEU A 1 139 ? 3.846 0.798 19.969 1 89.75 139 LEU A C 1
ATOM 1025 O O . LEU A 1 139 ? 4.484 1.719 20.484 1 89.75 139 LEU A O 1
ATOM 1029 N N . LEU A 1 140 ? 4.305 0.038 19.078 1 88.31 140 LEU A N 1
ATOM 1030 C CA . LEU A 1 140 ? 5.715 0.085 18.719 1 88.31 140 LEU A CA 1
ATOM 1031 C C . LEU A 1 140 ? 6 1.253 17.781 1 88.31 140 LEU A C 1
ATOM 1033 O O . LEU A 1 140 ? 7.051 1.889 17.875 1 88.31 140 LEU A O 1
ATOM 1037 N N . THR A 1 141 ? 5.078 1.598 17 1 85.12 141 THR A N 1
ATOM 1038 C CA . THR A 1 141 ? 5.363 2.594 15.977 1 85.12 141 THR A CA 1
ATOM 1039 C C . THR A 1 141 ? 4.988 3.992 16.469 1 85.12 141 THR A C 1
ATOM 1041 O O . THR A 1 141 ? 5.711 4.957 16.203 1 85.12 141 THR A O 1
ATOM 1044 N N . VAL A 1 142 ? 3.908 4.07 17.172 1 84.94 142 VAL A N 1
ATOM 1045 C CA . VAL A 1 142 ? 3.438 5.398 17.547 1 84.94 142 VAL A CA 1
ATOM 1046 C C . VAL A 1 142 ? 4.188 5.883 18.781 1 84.94 142 VAL A C 1
ATOM 1048 O O . VAL A 1 142 ? 4.758 6.977 18.781 1 84.94 142 VAL A O 1
ATOM 1051 N N . TYR A 1 143 ? 4.285 5.055 19.75 1 87 143 TYR A N 1
ATOM 1052 C CA . TYR A 1 143 ? 4.879 5.504 21 1 87 143 TYR A CA 1
ATOM 1053 C C . TYR A 1 143 ? 6.398 5.566 20.891 1 87 143 TYR A C 1
ATOM 1055 O O . TYR A 1 143 ? 7.035 6.422 21.516 1 87 143 TYR A O 1
ATOM 1063 N N . LEU A 1 144 ? 6.957 4.738 20.141 1 85.62 144 LEU A N 1
ATOM 1064 C CA . LEU A 1 144 ? 8.398 4.785 19.953 1 85.62 144 LEU A CA 1
ATOM 1065 C C . LEU A 1 144 ? 8.805 6.02 19.156 1 85.62 144 LEU A C 1
ATOM 1067 O O . LEU A 1 144 ? 9.867 6.605 19.406 1 85.62 144 LEU A O 1
ATOM 1071 N N . VAL A 1 145 ? 7.98 6.391 18.297 1 81.81 145 VAL A N 1
ATOM 1072 C CA . VAL A 1 145 ? 8.328 7.492 17.422 1 81.81 145 VAL A CA 1
ATOM 1073 C C . VAL A 1 145 ? 7.961 8.82 18.078 1 81.81 145 VAL A C 1
ATOM 1075 O O . VAL A 1 145 ? 8.766 9.758 18.094 1 81.81 145 VAL A O 1
ATOM 1078 N N . HIS A 1 146 ? 6.754 8.898 18.672 1 84.06 146 HIS A N 1
ATOM 1079 C CA . HIS A 1 146 ? 6.23 10.188 19.094 1 84.06 146 HIS A CA 1
ATOM 1080 C C . HIS A 1 146 ? 6.266 10.32 20.609 1 84.06 146 HIS A C 1
ATOM 1082 O O . HIS A 1 146 ? 6.035 11.406 21.156 1 84.06 146 HIS A O 1
ATOM 1088 N N . GLY A 1 147 ? 6.617 9.266 21.328 1 85.12 147 GLY A N 1
ATOM 1089 C CA . GLY A 1 147 ? 6.672 9.328 22.781 1 85.12 147 GLY A CA 1
ATOM 1090 C C . GLY A 1 147 ? 5.305 9.234 23.422 1 85.12 147 GLY A C 1
ATOM 1091 O O . GLY A 1 147 ? 4.285 9.188 22.734 1 85.12 147 GLY A O 1
ATOM 1092 N N . VAL A 1 148 ? 5.379 9.234 24.703 1 88.62 148 VAL A N 1
ATOM 1093 C CA . VAL A 1 148 ? 4.141 9.102 25.469 1 88.62 148 VAL A CA 1
ATOM 1094 C C . VAL A 1 148 ? 3.6 10.484 25.828 1 88.62 148 VAL A C 1
ATOM 1096 O O . VAL A 1 148 ? 4.211 11.211 26.609 1 88.62 148 VAL A O 1
ATOM 1099 N N . ASN A 1 149 ? 2.537 10.93 25.188 1 90.5 149 ASN A N 1
ATOM 1100 C CA . ASN A 1 149 ? 1.835 12.172 25.453 1 90.5 149 ASN A CA 1
ATOM 1101 C C . ASN A 1 149 ? 0.362 12.086 25.062 1 90.5 149 ASN A C 1
ATOM 1103 O O . ASN A 1 149 ? -0.087 11.062 24.547 1 90.5 149 ASN A O 1
ATOM 1107 N N . ARG A 1 150 ? -0.328 13.039 25.375 1 90.5 150 ARG A N 1
ATOM 1108 C CA . ARG A 1 150 ? -1.77 13.023 25.156 1 90.5 150 ARG A CA 1
ATOM 1109 C C . ARG A 1 150 ? -2.092 12.992 23.656 1 90.5 150 ARG A C 1
ATOM 1111 O O . ARG A 1 150 ? -3.051 12.344 23.234 1 90.5 150 ARG A O 1
ATOM 1118 N N . LYS A 1 151 ? -1.345 13.68 22.922 1 91.19 151 LYS A N 1
ATOM 1119 C CA . LYS A 1 151 ? -1.532 13.703 21.484 1 91.19 151 LYS A CA 1
ATOM 1120 C C . LYS A 1 151 ? -1.336 12.312 20.875 1 91.19 151 LYS A C 1
ATOM 1122 O O . LYS A 1 151 ? -2.162 11.852 20.094 1 91.19 151 LYS A O 1
ATOM 1127 N N . THR A 1 152 ? -0.255 11.703 21.328 1 91.38 152 THR A N 1
ATOM 1128 C CA . THR A 1 152 ? 0.086 10.375 20.828 1 91.38 152 THR A CA 1
ATOM 1129 C C . THR A 1 152 ? -0.955 9.352 21.266 1 91.38 152 THR A C 1
ATOM 1131 O O . THR A 1 152 ? -1.316 8.461 20.5 1 91.38 152 THR A O 1
ATOM 1134 N N . THR A 1 153 ? -1.438 9.5 22.406 1 93.62 153 THR A N 1
ATOM 1135 C CA . THR A 1 153 ? -2.447 8.578 22.922 1 93.62 153 THR A CA 1
ATOM 1136 C C . THR A 1 153 ? -3.773 8.773 22.188 1 93.62 153 THR A C 1
ATOM 1138 O O . THR A 1 153 ? -4.473 7.797 21.891 1 93.62 153 THR A O 1
ATOM 1141 N N . ALA A 1 154 ? -4.09 10.016 21.938 1 94.56 154 ALA A N 1
ATOM 1142 C CA . ALA A 1 154 ? -5.305 10.281 21.172 1 94.56 154 ALA A CA 1
ATOM 1143 C C . ALA A 1 154 ? -5.199 9.703 19.766 1 94.56 154 ALA A C 1
ATOM 1145 O O . ALA A 1 154 ? -6.16 9.125 19.25 1 94.56 154 ALA A O 1
ATOM 1146 N N . ALA A 1 155 ? -4.066 9.898 19.188 1 93.75 155 ALA A N 1
ATOM 1147 C CA . ALA A 1 155 ? -3.824 9.344 17.859 1 93.75 155 ALA A CA 1
ATOM 1148 C C . ALA A 1 155 ? -3.895 7.82 17.875 1 93.75 155 ALA A C 1
ATOM 1150 O O . ALA A 1 155 ? -4.461 7.203 16.969 1 93.75 155 ALA A O 1
ATOM 1151 N N . PHE A 1 156 ? -3.309 7.262 18.922 1 94.38 156 PHE A N 1
ATOM 1152 C CA . PHE A 1 156 ? -3.309 5.816 19.109 1 94.38 156 PHE A CA 1
ATOM 1153 C C . PHE A 1 156 ? -4.734 5.285 19.203 1 94.38 156 PHE A C 1
ATOM 1155 O O . PHE A 1 156 ? -5.094 4.34 18.484 1 94.38 156 PHE A O 1
ATOM 1162 N N . LEU A 1 157 ? -5.52 5.895 20 1 95.62 157 LEU A N 1
ATOM 1163 C CA . LEU A 1 157 ? -6.898 5.457 20.203 1 95.62 157 LEU A CA 1
ATOM 1164 C C . LEU A 1 157 ? -7.73 5.68 18.938 1 95.62 157 LEU A C 1
ATOM 1166 O O . LEU A 1 157 ? -8.578 4.855 18.609 1 95.62 157 LEU A O 1
ATOM 1170 N N . GLY A 1 158 ? -7.496 6.836 18.328 1 95.62 158 GLY A N 1
ATOM 1171 C CA . GLY A 1 158 ? -8.18 7.082 17.078 1 95.62 158 GLY A CA 1
ATOM 1172 C C . GLY A 1 158 ? -7.855 6.047 16.016 1 95.62 158 GLY A C 1
ATOM 1173 O O . GLY A 1 158 ? -8.742 5.598 15.281 1 95.62 158 GLY A O 1
ATOM 1174 N N . THR A 1 159 ? -6.625 5.629 15.914 1 94.5 159 THR A N 1
ATOM 1175 C CA . THR A 1 159 ? -6.195 4.629 14.945 1 94.5 159 THR A CA 1
ATOM 1176 C C . THR A 1 159 ? -6.812 3.268 15.266 1 94.5 159 THR A C 1
ATOM 1178 O O . THR A 1 159 ? -7.281 2.57 14.367 1 94.5 159 THR A O 1
ATOM 1181 N N . LEU A 1 160 ? -6.809 2.961 16.547 1 94.75 160 LEU A N 1
ATOM 1182 C CA . LEU A 1 160 ? -7.371 1.682 16.953 1 94.75 160 LEU A CA 1
ATOM 1183 C C . LEU A 1 160 ? -8.867 1.622 16.656 1 94.75 160 LEU A C 1
ATOM 1185 O O . LEU A 1 160 ? -9.375 0.584 16.219 1 94.75 160 LEU A O 1
ATOM 1189 N N . LEU A 1 161 ? -9.523 2.672 16.891 1 95.75 161 LEU A N 1
ATOM 1190 C CA . LEU A 1 161 ? -10.953 2.732 16.609 1 95.75 161 LEU A CA 1
ATOM 1191 C C . LEU A 1 161 ? -11.219 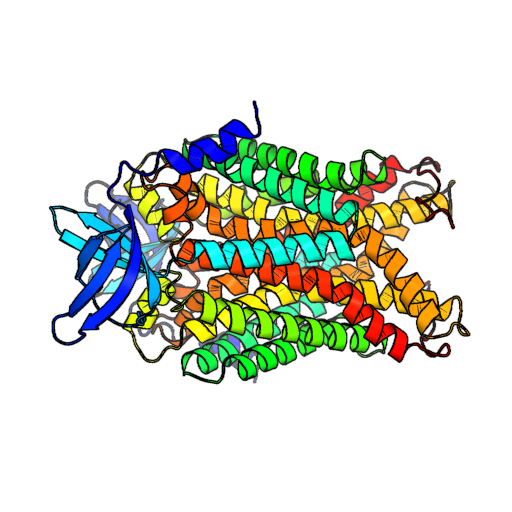2.602 15.109 1 95.75 161 LEU A C 1
ATOM 1193 O O . LEU A 1 161 ? -12.141 1.898 14.703 1 95.75 161 LEU A O 1
ATOM 1197 N N . SER A 1 162 ? -10.43 3.291 14.359 1 95.19 162 SER A N 1
ATOM 1198 C CA . SER A 1 162 ? -10.57 3.207 12.914 1 95.19 162 SER A CA 1
ATOM 1199 C C . SER A 1 162 ? -10.281 1.796 12.414 1 95.19 162 SER A C 1
ATOM 1201 O O . SER A 1 162 ? -11 1.275 11.555 1 95.19 162 SER A O 1
ATOM 1203 N N . ALA A 1 163 ? -9.234 1.205 12.93 1 94.06 163 ALA A N 1
ATOM 1204 C CA . ALA A 1 163 ? -8.883 -0.163 12.562 1 94.06 163 ALA A CA 1
ATOM 1205 C C . ALA A 1 163 ? -10 -1.135 12.922 1 94.06 163 ALA A C 1
ATOM 1207 O O . ALA A 1 163 ? -10.289 -2.072 12.172 1 94.06 163 ALA A O 1
ATOM 1208 N N . PHE A 1 164 ? -10.602 -0.899 14.039 1 94.88 164 PHE A N 1
ATOM 1209 C CA . PHE A 1 164 ? -11.695 -1.746 14.5 1 94.88 164 PHE A CA 1
ATOM 1210 C C . PHE A 1 164 ? -12.875 -1.662 13.539 1 94.88 164 PHE A C 1
ATOM 1212 O O . PHE A 1 164 ? -13.469 -2.684 13.18 1 94.88 164 PHE A O 1
ATOM 1219 N N . VAL A 1 165 ? -13.188 -0.487 13.117 1 95.06 165 VAL A N 1
ATOM 1220 C CA . VAL A 1 165 ? -14.305 -0.294 12.203 1 95.06 165 VAL A CA 1
ATOM 1221 C C . VAL A 1 165 ? -13.984 -0.958 10.859 1 95.06 165 VAL A C 1
ATOM 1223 O O . VAL A 1 165 ? -14.844 -1.616 10.273 1 95.06 165 VAL A O 1
ATOM 1226 N N . VAL A 1 166 ? 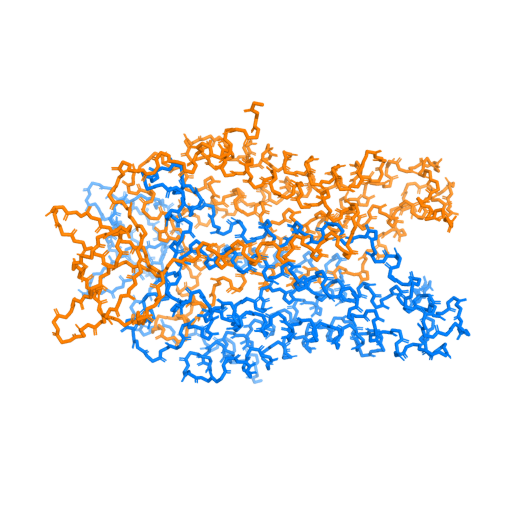-12.789 -0.788 10.398 1 93.88 166 VAL A N 1
ATOM 1227 C CA . VAL A 1 166 ? -12.367 -1.399 9.141 1 93.88 166 VAL A CA 1
ATOM 1228 C C . VAL A 1 166 ? -12.477 -2.918 9.242 1 93.88 166 VAL A C 1
ATOM 1230 O O . VAL A 1 166 ? -12.938 -3.58 8.312 1 93.88 166 VAL A O 1
ATOM 1233 N N . LEU A 1 167 ? -12.031 -3.436 10.367 1 93.62 167 LEU A N 1
ATOM 1234 C CA . LEU A 1 167 ? -12.07 -4.879 10.562 1 93.62 167 LEU A CA 1
ATOM 1235 C C . LEU A 1 167 ? -13.508 -5.387 10.578 1 93.62 167 LEU A C 1
ATOM 1237 O O . LEU A 1 167 ? -13.797 -6.441 10.008 1 93.62 167 LEU A O 1
ATOM 1241 N N . LEU A 1 168 ? -14.398 -4.672 11.227 1 94.88 168 LEU A N 1
ATOM 1242 C CA . LEU A 1 168 ? -15.805 -5.059 11.266 1 94.88 168 LEU A CA 1
ATOM 1243 C C . LEU A 1 168 ? -16.406 -5.039 9.867 1 94.88 168 LEU A C 1
ATOM 1245 O O . LEU A 1 168 ? -17.156 -5.953 9.492 1 94.88 168 LEU A O 1
ATOM 1249 N N . LEU A 1 169 ? -16.109 -4.016 9.141 1 95.56 169 LEU A N 1
ATOM 1250 C CA . LEU A 1 169 ? -16.609 -3.932 7.773 1 95.56 169 LEU A CA 1
ATOM 1251 C C . LEU A 1 169 ? -16.016 -5.047 6.914 1 95.56 169 LEU A C 1
ATOM 1253 O O . LEU A 1 169 ? -16.703 -5.629 6.082 1 95.56 169 LEU A O 1
ATOM 1257 N N . ALA A 1 170 ? -14.719 -5.309 7.133 1 94.88 170 ALA A N 1
ATOM 1258 C CA . ALA A 1 170 ? -14.062 -6.371 6.379 1 94.88 170 ALA A CA 1
ATOM 1259 C C . ALA A 1 170 ? -14.711 -7.723 6.656 1 94.88 170 ALA A C 1
ATOM 1261 O O . ALA A 1 170 ? -14.93 -8.516 5.734 1 94.88 170 ALA A O 1
ATOM 1262 N N . LEU A 1 171 ? -15.008 -8.016 7.906 1 93.56 171 LEU A N 1
ATOM 1263 C CA . LEU A 1 171 ? -15.664 -9.258 8.281 1 93.56 171 LEU A CA 1
ATOM 1264 C C . LEU A 1 171 ? -17.016 -9.383 7.594 1 93.56 171 LEU A C 1
ATOM 1266 O O . LEU A 1 171 ? -17.375 -10.453 7.09 1 93.56 171 LEU A O 1
ATOM 1270 N N . PHE A 1 172 ? -17.703 -8.305 7.562 1 95 172 PHE A N 1
ATOM 1271 C CA . PHE A 1 172 ? -19.031 -8.297 6.949 1 95 172 PHE A CA 1
ATOM 1272 C C . PHE A 1 172 ? -18.922 -8.547 5.449 1 95 172 PHE A C 1
ATOM 1274 O O . PHE A 1 172 ? -19.625 -9.414 4.91 1 95 172 PHE A O 1
ATOM 1281 N N . PHE A 1 173 ? -18.062 -7.875 4.754 1 95.06 173 PHE A N 1
ATOM 1282 C CA . PHE A 1 173 ? -18.031 -7.93 3.297 1 95.06 173 PHE A CA 1
ATOM 1283 C C . PHE A 1 173 ? -17.375 -9.219 2.82 1 95.06 173 PHE A C 1
ATOM 1285 O O . PHE A 1 173 ? -17.734 -9.766 1.778 1 95.06 173 PHE A O 1
ATOM 1292 N N . VAL A 1 174 ? -16.422 -9.672 3.561 1 91.5 174 VAL A N 1
ATOM 1293 C CA . VAL A 1 174 ? -15.773 -10.914 3.148 1 91.5 174 VAL A CA 1
ATOM 1294 C C . VAL A 1 174 ? -16.781 -12.055 3.197 1 91.5 174 VAL A C 1
ATOM 1296 O O . VAL A 1 174 ? -16.781 -12.938 2.332 1 91.5 174 VAL A O 1
ATOM 1299 N N . ARG A 1 175 ? -17.641 -12.07 4.145 1 90.44 175 ARG A N 1
ATOM 1300 C CA . ARG A 1 175 ? -18.688 -13.086 4.234 1 90.44 175 ARG A CA 1
ATOM 1301 C C . ARG A 1 175 ? -19.734 -12.883 3.141 1 90.44 175 ARG A C 1
ATOM 1303 O O . ARG A 1 175 ? -20.156 -13.852 2.496 1 90.44 175 ARG A O 1
ATOM 1310 N N . ALA A 1 176 ? -20.031 -11.641 2.936 1 92.75 176 ALA A N 1
ATOM 1311 C CA . ALA A 1 176 ? -21.047 -11.32 1.93 1 92.75 176 ALA A CA 1
ATOM 1312 C C . ALA A 1 176 ? -20.562 -11.68 0.529 1 92.75 176 ALA A C 1
ATOM 1314 O O . ALA A 1 176 ? -21.344 -12.031 -0.344 1 92.75 176 ALA A O 1
ATOM 1315 N N . LEU A 1 177 ? -19.266 -11.664 0.308 1 93.38 177 LEU A N 1
ATOM 1316 C CA . LEU A 1 177 ? -18.688 -11.891 -1.011 1 93.38 177 LEU A CA 1
ATOM 1317 C C . LEU A 1 177 ? -18.281 -13.352 -1.184 1 93.38 177 LEU A C 1
ATOM 1319 O O . LEU A 1 177 ? -17.906 -13.773 -2.283 1 93.38 177 LEU A O 1
ATOM 1323 N N . GLY A 1 178 ? -18.328 -14.125 -0.124 1 90.31 178 GLY A N 1
ATOM 1324 C CA . GLY A 1 178 ? -17.938 -15.523 -0.188 1 90.31 178 GLY A CA 1
ATOM 1325 C C . GLY A 1 178 ? -16.453 -15.727 -0.422 1 90.31 178 GLY A C 1
ATOM 1326 O O . GLY A 1 178 ? -16.047 -16.578 -1.211 1 90.31 178 GLY A O 1
ATOM 1327 N N . PHE A 1 179 ? -15.695 -14.898 0.212 1 90.12 179 PHE A N 1
ATOM 1328 C CA . PHE A 1 179 ? -14.25 -15.023 0.057 1 90.12 179 PHE A CA 1
ATOM 1329 C C . PHE A 1 179 ? -13.742 -16.297 0.712 1 90.12 179 PHE A C 1
ATOM 1331 O O . PHE A 1 179 ? -14.234 -16.703 1.771 1 90.12 179 PHE A O 1
ATOM 1338 N N . THR A 1 180 ? -12.805 -16.938 0.099 1 83.75 180 THR A N 1
ATOM 1339 C CA . THR A 1 180 ? -12.156 -18.125 0.632 1 83.75 180 THR A CA 1
ATOM 1340 C C . THR A 1 180 ? -10.758 -17.797 1.139 1 83.75 180 THR A C 1
ATOM 1342 O O . THR A 1 180 ? -10.18 -18.547 1.927 1 83.75 180 THR A O 1
ATOM 1345 N N . GLY A 1 181 ? -10.234 -16.719 0.678 1 80.19 181 GLY A N 1
ATOM 1346 C CA . GLY A 1 181 ? -8.867 -16.359 1.009 1 80.19 181 GLY A CA 1
ATOM 1347 C C . GLY A 1 181 ? -7.867 -16.797 -0.047 1 80.19 181 GLY A C 1
ATOM 1348 O O . GLY A 1 181 ? -6.684 -16.469 0.043 1 80.19 181 GLY A O 1
ATOM 1349 N N . LEU A 1 182 ? -8.312 -17.516 -1.07 1 76.69 182 LEU A N 1
ATOM 1350 C CA . LEU A 1 182 ? -7.457 -17.984 -2.158 1 76.69 182 LEU A CA 1
ATOM 1351 C C . LEU A 1 182 ? -7.277 -16.891 -3.209 1 76.69 182 LEU A C 1
ATOM 1353 O O . LEU A 1 182 ? -7.695 -17.062 -4.359 1 76.69 182 LEU A O 1
ATOM 1357 N N . ALA A 1 183 ? -6.582 -15.859 -2.746 1 73.38 183 ALA A N 1
ATOM 1358 C CA . ALA A 1 183 ? -6.473 -14.68 -3.594 1 73.38 183 ALA A CA 1
ATOM 1359 C C . ALA A 1 183 ? -5.098 -14.594 -4.246 1 73.38 183 ALA A C 1
ATOM 1361 O O . ALA A 1 183 ? -4.844 -13.711 -5.066 1 73.38 183 ALA A O 1
ATOM 1362 N N . SER A 1 184 ? -4.18 -15.508 -3.811 1 70.75 184 SER A N 1
ATOM 1363 C CA . SER A 1 184 ? -2.83 -15.492 -4.367 1 70.75 184 SER A CA 1
ATOM 1364 C C . SER A 1 184 ? -2.279 -16.906 -4.523 1 70.75 184 SER A C 1
ATOM 1366 O O . SER A 1 184 ? -2.838 -17.859 -3.977 1 70.75 184 SER A O 1
ATOM 1368 N N . GLU A 1 185 ? -1.283 -16.953 -5.227 1 69.75 185 GLU A N 1
ATOM 1369 C CA . GLU A 1 185 ? -0.635 -18.25 -5.395 1 69.75 185 GLU A CA 1
ATOM 1370 C C . GLU A 1 185 ? -0.059 -18.75 -4.074 1 69.75 185 GLU A C 1
ATOM 1372 O O . GLU A 1 185 ? -0.098 -19.953 -3.791 1 69.75 185 GLU A O 1
ATOM 1377 N N . GLU A 1 186 ? 0.487 -17.844 -3.391 1 70.5 186 GLU A N 1
ATOM 1378 C CA . GLU A 1 186 ? 1.021 -18.234 -2.088 1 70.5 186 GLU A CA 1
ATOM 1379 C C . GLU A 1 186 ? -0.079 -18.781 -1.183 1 70.5 186 GLU A C 1
ATOM 1381 O O . GLU A 1 186 ? 0.135 -19.75 -0.456 1 70.5 186 GLU A O 1
ATOM 1386 N N . ALA A 1 187 ? -1.223 -18.203 -1.323 1 69.62 187 ALA A N 1
ATOM 1387 C CA . ALA A 1 187 ? -2.367 -18.688 -0.551 1 69.62 187 ALA A CA 1
ATOM 1388 C C . ALA A 1 187 ? -2.781 -20.078 -0.999 1 69.62 187 ALA A C 1
ATOM 1390 O O . ALA A 1 187 ? -3.141 -20.922 -0.173 1 69.62 187 ALA A O 1
ATOM 1391 N N . LEU A 1 188 ? -2.586 -20.266 -2.287 1 69.88 188 LEU A N 1
ATOM 1392 C CA . LEU A 1 188 ? -2.922 -21.578 -2.824 1 69.88 188 LEU A CA 1
ATOM 1393 C C . LEU A 1 188 ? -1.944 -22.641 -2.324 1 69.88 188 LEU A C 1
ATOM 1395 O O . LEU A 1 188 ? -2.352 -23.734 -1.94 1 69.88 188 LEU A O 1
ATOM 1399 N N . LEU A 1 189 ? -0.698 -22.25 -2.34 1 68.56 189 LEU A N 1
ATOM 1400 C CA . LEU A 1 189 ? 0.324 -23.172 -1.848 1 68.56 189 LEU A CA 1
ATOM 1401 C C . LEU A 1 189 ? 0.1 -23.5 -0.375 1 68.56 189 LEU A C 1
ATOM 1403 O O . LEU A 1 189 ? 0.176 -24.656 0.028 1 68.56 189 LEU A O 1
ATOM 1407 N N . LEU A 1 190 ? -0.252 -22.531 0.355 1 72.12 190 LEU A N 1
ATOM 1408 C CA . LEU A 1 190 ? -0.492 -22.703 1.783 1 72.12 190 LEU A CA 1
ATOM 1409 C C . LEU A 1 190 ? -1.733 -23.562 2.027 1 72.12 190 LEU A C 1
ATOM 1411 O O . LEU A 1 190 ? -1.768 -24.359 2.967 1 72.12 190 LEU A O 1
ATOM 1415 N N . HIS A 1 191 ? -2.717 -23.312 1.232 1 71.56 191 HIS A N 1
ATOM 1416 C CA . HIS A 1 191 ? -3.936 -24.125 1.328 1 71.56 191 HIS A CA 1
ATOM 1417 C C . HIS A 1 191 ? -3.641 -25.594 1.126 1 71.56 191 HIS A C 1
ATOM 1419 O O . HIS A 1 191 ? -4.211 -26.453 1.813 1 71.56 191 HIS A O 1
ATOM 1425 N N . GLN A 1 192 ? -2.705 -25.781 0.242 1 69.75 192 GLN A N 1
ATOM 1426 C CA . GLN A 1 192 ? -2.336 -27.156 -0.061 1 69.75 192 GLN A CA 1
ATOM 1427 C C . GLN A 1 192 ? -1.602 -27.812 1.112 1 69.75 192 GLN A C 1
ATOM 1429 O O . GLN A 1 192 ? -1.7 -29.016 1.325 1 69.75 192 GLN A O 1
ATOM 1434 N N . TRP A 1 193 ? -0.88 -26.969 1.825 1 73.5 193 TRP A N 1
ATOM 1435 C CA . TRP A 1 193 ? -0.18 -27.484 3 1 73.5 193 TRP A CA 1
ATOM 1436 C C . TRP A 1 193 ? -1.158 -27.781 4.133 1 73.5 193 TRP A C 1
ATOM 1438 O O . TRP A 1 193 ? -0.849 -28.547 5.043 1 73.5 193 TRP A O 1
ATOM 1448 N N . GLY A 1 194 ? -2.398 -27.172 4.094 1 71.38 194 GLY A N 1
ATOM 1449 C CA . GLY A 1 194 ? -3.441 -27.422 5.078 1 71.38 194 GLY A CA 1
ATOM 1450 C C . GLY A 1 194 ? -3.213 -26.688 6.387 1 71.38 194 GLY A C 1
ATOM 1451 O O . GLY A 1 194 ? -2.115 -26.188 6.641 1 71.38 194 GLY A O 1
ATOM 1452 N N . GLY A 1 195 ? -4.328 -26.469 7.074 1 73.06 195 GLY A N 1
ATOM 1453 C CA . GLY A 1 195 ? -4.25 -25.953 8.43 1 73.06 195 GLY A CA 1
ATOM 1454 C C . GLY A 1 195 ? -4.074 -24.453 8.484 1 73.06 195 GLY A C 1
ATOM 1455 O O . GLY A 1 195 ? -3.576 -23.922 9.477 1 73.06 195 GLY A O 1
ATOM 1456 N N . VAL A 1 196 ? -4.332 -23.875 7.402 1 78.31 196 VAL A N 1
ATOM 1457 C CA . VAL A 1 196 ? -4.125 -22.438 7.379 1 78.31 196 VAL A CA 1
ATOM 1458 C C . VAL A 1 196 ? -5.453 -21.734 7.117 1 78.31 196 VAL A C 1
ATOM 1460 O O . VAL A 1 196 ? -6.195 -22.109 6.207 1 78.31 196 VAL A O 1
ATOM 1463 N N . ASP A 1 197 ? -5.781 -20.859 7.949 1 86.88 197 ASP A N 1
ATOM 1464 C CA . ASP A 1 197 ? -6.957 -20.016 7.727 1 86.88 197 ASP A CA 1
ATOM 1465 C C . ASP A 1 197 ? -6.617 -18.828 6.84 1 86.88 197 ASP A C 1
ATOM 1467 O O . ASP A 1 197 ? -6.219 -17.766 7.336 1 86.88 197 ASP A O 1
ATOM 1471 N N . LEU A 1 198 ? -6.887 -18.984 5.617 1 86.5 198 LEU A N 1
ATOM 1472 C CA . LEU A 1 198 ? -6.492 -17.984 4.629 1 86.5 198 LEU A CA 1
ATOM 1473 C C . LEU A 1 198 ? -7.398 -16.766 4.699 1 86.5 198 LEU A C 1
ATOM 1475 O O . LEU A 1 198 ? -6.984 -15.656 4.348 1 86.5 198 LEU A O 1
ATOM 1479 N N . LEU A 1 199 ? -8.609 -17 5.145 1 87.75 199 LEU A N 1
ATOM 1480 C CA . LEU A 1 199 ? -9.523 -15.883 5.289 1 87.75 199 LEU A CA 1
ATOM 1481 C C . LEU A 1 199 ? -9.078 -14.953 6.418 1 87.75 199 LEU A C 1
ATOM 1483 O O . LEU A 1 199 ? -9.125 -13.734 6.273 1 87.75 199 LEU A O 1
ATOM 1487 N N . ALA A 1 200 ? -8.656 -15.539 7.477 1 87.12 200 ALA A N 1
ATOM 1488 C CA . ALA A 1 200 ? -8.141 -14.766 8.602 1 87.12 200 ALA A CA 1
ATOM 1489 C C . ALA A 1 200 ? -6.895 -13.977 8.203 1 87.12 200 ALA A C 1
ATOM 1491 O O . ALA A 1 200 ? -6.703 -12.844 8.633 1 87.12 200 ALA A O 1
ATOM 1492 N N . LEU A 1 201 ? -6.137 -14.57 7.402 1 86.31 201 LEU A N 1
ATOM 1493 C CA . LEU A 1 201 ? -4.93 -13.906 6.922 1 86.31 201 LEU A CA 1
ATOM 1494 C C . LEU A 1 201 ? -5.277 -12.711 6.039 1 86.31 201 LEU A C 1
ATOM 1496 O O . LEU A 1 201 ? -4.633 -11.664 6.125 1 86.31 201 LEU A O 1
ATOM 1500 N N . TYR A 1 202 ? -6.254 -12.93 5.281 1 89.56 202 TYR A N 1
ATOM 1501 C CA . TYR A 1 202 ? -6.691 -11.836 4.422 1 89.56 202 TYR A CA 1
ATOM 1502 C C . TYR A 1 202 ? -7.223 -10.672 5.254 1 89.56 202 TYR A C 1
ATOM 1504 O O . TYR A 1 202 ? -6.898 -9.516 4.992 1 89.56 202 TYR A O 1
ATOM 1512 N N . LEU A 1 203 ? -7.988 -10.969 6.223 1 90.25 203 LEU A N 1
ATOM 1513 C CA . LEU A 1 203 ? -8.562 -9.945 7.09 1 90.25 203 LEU A CA 1
ATOM 1514 C C . LEU A 1 203 ? -7.469 -9.164 7.812 1 90.25 203 LEU A C 1
ATOM 1516 O O . LEU A 1 203 ? -7.539 -7.938 7.914 1 90.25 203 LEU A O 1
ATOM 1520 N N . ALA A 1 204 ? -6.523 -9.859 8.234 1 88.94 204 ALA A N 1
ATOM 1521 C CA . ALA A 1 204 ? -5.383 -9.211 8.883 1 88.94 204 ALA A CA 1
ATOM 1522 C C . ALA A 1 204 ? -4.645 -8.297 7.906 1 88.94 204 ALA A C 1
ATOM 1524 O O . ALA A 1 204 ? -4.191 -7.215 8.289 1 88.94 204 ALA A O 1
ATOM 1525 N N . GLY A 1 205 ? -4.496 -8.766 6.703 1 90.12 205 GLY A N 1
ATOM 1526 C CA . GLY A 1 205 ? -3.84 -7.961 5.684 1 90.12 205 GLY A CA 1
ATOM 1527 C C . GLY A 1 205 ? -4.551 -6.648 5.406 1 90.12 205 GLY A C 1
ATOM 1528 O O . GLY A 1 205 ? -3.904 -5.617 5.211 1 90.12 205 GLY A O 1
ATOM 1529 N N . VAL A 1 206 ? -5.852 -6.664 5.438 1 91.75 206 VAL A N 1
ATOM 1530 C CA . VAL A 1 206 ? -6.645 -5.469 5.168 1 91.75 206 VAL A CA 1
ATOM 1531 C C . VAL A 1 206 ? -6.398 -4.43 6.258 1 91.75 206 VAL A C 1
ATOM 1533 O O . VAL A 1 206 ? -6.219 -3.244 5.965 1 91.75 206 VAL A O 1
ATOM 1536 N N . VAL A 1 207 ? -6.285 -4.832 7.43 1 91.12 207 VAL A N 1
ATOM 1537 C CA . VAL A 1 207 ? -6.129 -3.918 8.555 1 91.12 207 VAL A CA 1
ATOM 1538 C C . VAL A 1 207 ? -4.691 -3.41 8.617 1 91.12 207 VAL A C 1
ATOM 1540 O O . VAL A 1 207 ? -4.457 -2.207 8.75 1 91.12 207 VAL A O 1
ATOM 1543 N N . VAL A 1 208 ? -3.777 -4.32 8.484 1 89 208 VAL A N 1
ATOM 1544 C CA . VAL A 1 208 ? -2.361 -3.979 8.57 1 89 208 VAL A CA 1
ATOM 1545 C C . VAL A 1 208 ? -1.99 -3.02 7.445 1 89 208 VAL A C 1
ATOM 1547 O O . VAL A 1 208 ? -1.218 -2.08 7.652 1 89 208 VAL A O 1
ATOM 1550 N N . GLY A 1 209 ? -2.533 -3.277 6.355 1 90.12 209 GLY A N 1
ATOM 1551 C CA . GLY A 1 209 ? -2.236 -2.445 5.199 1 90.12 209 GLY A CA 1
ATOM 1552 C C . GLY A 1 209 ? -2.664 -1.001 5.379 1 90.12 209 GLY A C 1
ATOM 1553 O O . GLY A 1 209 ? -2.059 -0.092 4.809 1 90.12 209 GLY A O 1
ATOM 1554 N N . ALA A 1 210 ? -3.66 -0.8 6.18 1 91.94 210 ALA A N 1
ATOM 1555 C CA . ALA A 1 210 ? -4.184 0.549 6.379 1 91.94 210 ALA A CA 1
ATOM 1556 C C . ALA A 1 210 ? -3.52 1.225 7.574 1 91.94 210 ALA A C 1
ATOM 1558 O O . ALA A 1 210 ? -3.557 2.451 7.703 1 91.94 210 ALA A O 1
ATOM 1559 N N . LEU A 1 211 ? -2.881 0.496 8.422 1 91.06 211 LEU A N 1
ATOM 1560 C CA . LEU A 1 211 ? -2.404 0.984 9.711 1 91.06 211 LEU A CA 1
ATOM 1561 C C . LEU A 1 211 ? -1.38 2.098 9.531 1 91.06 211 LEU A C 1
ATOM 1563 O O . LEU A 1 211 ? -1.408 3.1 10.25 1 91.06 211 LEU A O 1
ATOM 1567 N N . GLY A 1 212 ? -0.465 1.865 8.625 1 88.12 212 GLY A N 1
ATOM 1568 C CA . GLY A 1 212 ? 0.559 2.873 8.406 1 88.12 212 GLY A CA 1
ATOM 1569 C C . GLY A 1 212 ? -0.008 4.223 8.008 1 88.12 212 GLY A C 1
ATOM 1570 O O . GLY A 1 212 ? 0.35 5.25 8.594 1 88.12 212 GLY A O 1
ATOM 1571 N N . ALA A 1 213 ? -0.86 4.242 7.043 1 90.19 213 ALA A N 1
ATOM 1572 C CA . ALA A 1 213 ? -1.492 5.477 6.59 1 90.19 213 ALA A CA 1
ATOM 1573 C C . ALA A 1 213 ? -2.416 6.051 7.66 1 90.19 213 ALA A C 1
ATOM 1575 O O . ALA A 1 213 ? -2.535 7.27 7.801 1 90.19 213 ALA A O 1
ATOM 1576 N N . LEU A 1 214 ? -3.07 5.199 8.375 1 92.62 214 LEU A N 1
ATOM 1577 C CA . LEU A 1 214 ? -3.959 5.637 9.445 1 92.62 214 LEU A CA 1
ATOM 1578 C C . LEU A 1 214 ? -3.189 6.422 10.508 1 92.62 214 LEU A C 1
ATOM 1580 O O . LEU A 1 214 ? -3.654 7.465 10.969 1 92.62 214 LEU A O 1
ATOM 1584 N N . THR A 1 215 ? -2.066 5.941 10.867 1 90.31 215 THR A N 1
ATOM 1585 C CA . THR A 1 215 ? -1.274 6.574 11.914 1 90.31 215 THR A CA 1
ATOM 1586 C C . THR A 1 215 ? -0.881 7.992 11.508 1 90.31 215 THR A C 1
ATOM 1588 O O . THR A 1 215 ? -0.924 8.914 12.336 1 90.31 215 THR A O 1
ATOM 1591 N N . ASP A 1 216 ? -0.55 8.172 10.312 1 87.88 216 ASP A N 1
ATOM 1592 C CA . ASP A 1 216 ? -0.174 9.5 9.828 1 87.88 216 ASP A CA 1
ATOM 1593 C C . ASP A 1 216 ? -1.351 10.469 9.914 1 87.88 216 ASP A C 1
ATOM 1595 O O . ASP A 1 216 ? -1.188 11.617 10.328 1 87.88 216 ASP A O 1
ATOM 1599 N N . VAL A 1 217 ? -2.438 9.992 9.508 1 89.69 217 VAL A N 1
ATOM 1600 C CA . VAL A 1 217 ? -3.631 10.828 9.492 1 89.69 217 VAL A CA 1
ATOM 1601 C C . VAL A 1 217 ? -4.059 11.148 10.93 1 89.69 217 VAL A C 1
ATOM 1603 O O . VAL A 1 217 ? -4.402 12.289 11.242 1 89.69 217 VAL A O 1
ATOM 1606 N N . THR A 1 218 ? -3.977 10.18 11.766 1 93.06 218 THR A N 1
ATOM 1607 C CA . THR A 1 218 ? -4.477 10.359 13.125 1 93.06 218 THR A CA 1
ATOM 1608 C C . THR A 1 218 ? -3.516 11.219 13.938 1 93.06 218 THR A C 1
ATOM 1610 O O . THR A 1 218 ? -3.947 12.047 14.75 1 93.06 218 THR A O 1
ATOM 1613 N N . VAL A 1 219 ? -2.246 11.094 13.773 1 89 219 VAL A N 1
ATOM 1614 C CA . VAL A 1 219 ? -1.273 11.922 14.484 1 89 219 VAL A CA 1
ATOM 1615 C C . VAL A 1 219 ? -1.421 13.375 14.055 1 89 219 VAL A C 1
ATOM 1617 O O . VAL A 1 219 ? -1.418 14.281 14.891 1 89 219 VAL A O 1
ATOM 1620 N N . THR A 1 220 ? -1.528 13.531 12.781 1 85 220 THR A N 1
ATOM 1621 C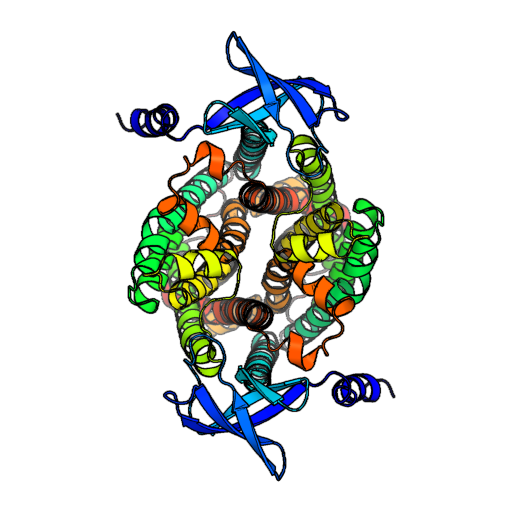 CA . THR A 1 220 ? -1.699 14.883 12.258 1 85 220 THR A CA 1
ATOM 1622 C C . THR A 1 220 ? -2.988 15.508 12.789 1 85 220 THR A C 1
ATOM 1624 O O . THR A 1 220 ? -2.996 16.656 13.211 1 85 220 THR A O 1
ATOM 1627 N N . GLN A 1 221 ? -4.039 14.742 12.703 1 90.69 221 GLN A N 1
ATOM 1628 C CA . GLN A 1 221 ? -5.32 15.266 13.172 1 90.69 221 GLN A CA 1
ATOM 1629 C C . GLN A 1 221 ? -5.281 15.562 14.664 1 90.69 221 GLN A C 1
ATOM 1631 O O . GLN A 1 221 ? -5.859 16.547 15.125 1 90.69 221 GLN A O 1
ATOM 1636 N N . ALA A 1 222 ? -4.703 14.727 15.438 1 92.75 222 ALA A N 1
ATOM 1637 C CA . ALA A 1 222 ? -4.566 14.953 16.875 1 92.75 222 ALA A CA 1
ATOM 1638 C C . ALA A 1 222 ? -3.758 16.219 17.156 1 92.75 222 ALA A C 1
ATOM 1640 O O . ALA A 1 222 ? -4.066 16.969 18.078 1 92.75 222 ALA A O 1
ATOM 1641 N N . ALA A 1 223 ? -2.746 16.422 16.359 1 87.12 223 ALA A N 1
ATOM 1642 C CA . ALA A 1 223 ? -1.929 17.625 16.5 1 87.12 223 ALA A CA 1
ATOM 1643 C C . ALA A 1 223 ? -2.748 18.875 16.219 1 87.12 223 ALA A C 1
ATOM 1645 O O . ALA A 1 223 ? -2.559 19.906 16.875 1 87.12 223 ALA A O 1
ATOM 1646 N N . VAL A 1 224 ? -3.574 18.781 15.289 1 87.38 224 VAL A N 1
ATOM 1647 C CA . VAL A 1 224 ? -4.449 19.906 14.945 1 87.38 224 VAL A CA 1
ATOM 1648 C C . VAL A 1 224 ? -5.371 20.219 16.125 1 87.38 224 VAL A C 1
ATOM 1650 O O . VAL A 1 224 ? -5.527 21.375 16.516 1 87.38 224 VAL A O 1
ATOM 1653 N N . VAL A 1 225 ? -5.941 19.219 16.688 1 93.25 225 VAL A N 1
ATOM 1654 C CA . VAL A 1 225 ? -6.848 19.406 17.812 1 93.25 225 VAL A CA 1
ATOM 1655 C C . VAL A 1 225 ? -6.086 20.016 18.984 1 93.25 225 VAL A C 1
ATOM 1657 O O . VAL A 1 225 ? -6.59 20.906 19.672 1 93.25 225 VAL A O 1
ATOM 1660 N N . GLN A 1 226 ? -4.922 19.516 19.172 1 91.94 226 GLN A N 1
ATOM 1661 C CA . GLN A 1 226 ? -4.094 20.031 20.25 1 91.94 226 GLN A CA 1
ATOM 1662 C C . GLN A 1 226 ? -3.797 21.516 20.062 1 91.94 226 GLN A C 1
ATOM 1664 O O . GLN A 1 226 ? -3.871 22.297 21 1 91.94 226 GLN A O 1
ATOM 1669 N N . ALA A 1 227 ? -3.424 21.812 18.906 1 86.5 227 ALA A N 1
ATOM 1670 C CA . ALA A 1 227 ? -3.111 23.219 18.594 1 86.5 227 ALA A CA 1
ATOM 1671 C C . ALA A 1 227 ? -4.324 24.109 18.812 1 86.5 227 ALA A C 1
ATOM 1673 O O . ALA A 1 227 ? -4.199 25.219 19.359 1 86.5 227 ALA A O 1
ATOM 1674 N N . LEU A 1 228 ? -5.449 23.672 18.453 1 88.81 228 LEU A N 1
ATOM 1675 C CA . LEU A 1 228 ? -6.68 24.438 18.609 1 88.81 228 LEU A CA 1
ATOM 1676 C C . LEU A 1 228 ? -7.074 24.562 20.078 1 88.81 228 LEU A C 1
ATOM 1678 O O . LEU A 1 228 ? -7.562 25.609 20.5 1 88.81 228 LEU A O 1
ATOM 1682 N N . ALA A 1 229 ? -6.898 23.547 20.766 1 92.19 229 ALA A N 1
ATOM 1683 C CA . ALA A 1 229 ? -7.199 23.562 22.188 1 92.19 229 ALA A CA 1
ATOM 1684 C C . ALA A 1 229 ? -6.273 24.516 22.938 1 92.19 229 ALA A C 1
ATOM 1686 O O . ALA A 1 229 ? -6.68 25.141 23.922 1 92.19 229 ALA A O 1
ATOM 1687 N N . HIS A 1 230 ? -5.074 24.531 22.516 1 88.56 230 HIS A N 1
ATOM 1688 C CA . HIS A 1 230 ? -4.105 25.438 23.125 1 88.56 230 HIS A CA 1
ATOM 1689 C C . HIS A 1 230 ? -4.434 26.891 22.797 1 88.56 230 HIS A C 1
ATOM 1691 O O . HIS A 1 230 ? -4.254 27.766 23.641 1 88.56 230 HIS A O 1
ATOM 1697 N N . ALA A 1 231 ? -4.875 27.094 21.625 1 87.06 231 ALA A N 1
ATOM 1698 C CA . ALA A 1 231 ? -5.223 28.438 21.188 1 87.06 231 ALA A CA 1
ATOM 1699 C C . ALA A 1 231 ? -6.457 28.953 21.922 1 87.06 231 ALA A C 1
ATOM 1701 O O . ALA A 1 231 ? -6.578 30.156 22.172 1 87.06 231 ALA A O 1
ATOM 1702 N N . ASP A 1 232 ? -7.367 28.078 22.172 1 90.44 232 ASP A N 1
ATOM 1703 C CA . ASP A 1 232 ? -8.578 28.422 22.922 1 90.44 232 ASP A CA 1
ATOM 1704 C C . ASP A 1 232 ? -8.867 27.375 24 1 90.44 232 ASP A C 1
ATOM 1706 O O . ASP A 1 232 ? -9.734 26.516 23.828 1 90.44 232 ASP A O 1
ATOM 1710 N N . PRO A 1 233 ? -8.297 27.594 25.109 1 88.5 233 PRO A N 1
ATOM 1711 C CA . PRO A 1 233 ? -8.406 26.594 26.188 1 88.5 233 PRO A CA 1
ATOM 1712 C C . PRO A 1 233 ? -9.82 26.484 26.734 1 88.5 233 PRO A C 1
ATOM 1714 O O . PRO A 1 233 ? -10.156 25.484 27.375 1 88.5 233 PRO A O 1
ATOM 1717 N N . LYS A 1 234 ? -10.609 27.453 26.516 1 89.62 234 LYS A N 1
ATOM 1718 C CA . LYS A 1 234 ? -11.953 27.438 27.094 1 89.62 234 LYS A CA 1
ATOM 1719 C C . LYS A 1 234 ? -12.969 26.906 26.078 1 89.62 234 LYS A C 1
ATOM 1721 O O . LYS A 1 234 ? -14.164 26.797 26.391 1 89.62 234 LYS A O 1
ATOM 1726 N N . ALA A 1 235 ? -12.531 26.469 25.016 1 90.5 235 ALA A N 1
ATOM 1727 C CA . ALA A 1 235 ? -13.445 25.984 23.984 1 90.5 235 ALA A CA 1
ATOM 1728 C C . ALA A 1 235 ? -14.156 24.719 24.422 1 90.5 235 ALA A C 1
ATOM 1730 O O . ALA A 1 235 ? -13.516 23.766 24.875 1 90.5 235 ALA A O 1
ATOM 1731 N N . PRO A 1 236 ? -15.477 24.719 24.25 1 92.62 236 PRO A N 1
ATOM 1732 C CA . PRO A 1 236 ? -16.203 23.484 24.562 1 92.62 236 PRO A CA 1
ATOM 1733 C C . PRO A 1 236 ? -15.891 22.359 23.562 1 92.62 236 PRO A C 1
ATOM 1735 O O . PRO A 1 236 ? -15.375 22.625 22.469 1 92.62 236 PRO A O 1
ATOM 1738 N N . PHE A 1 237 ? -16.156 21.25 23.938 1 93.88 237 PHE A N 1
ATOM 1739 C CA . PHE A 1 237 ? -15.891 20.031 23.172 1 93.88 237 PHE A CA 1
ATOM 1740 C C . PHE A 1 237 ? -16.469 20.156 21.766 1 93.88 237 PHE A C 1
ATOM 1742 O O . PHE A 1 237 ? -15.789 19.844 20.781 1 93.88 237 PHE A O 1
ATOM 1749 N N . ARG A 1 238 ? -17.625 20.562 21.609 1 95 238 ARG A N 1
ATOM 1750 C CA . ARG A 1 238 ? -18.328 20.625 20.328 1 95 238 ARG A CA 1
ATOM 1751 C C . ARG A 1 238 ? -17.656 21.625 19.391 1 95 238 ARG A C 1
ATOM 1753 O O . ARG A 1 238 ? -17.578 21.391 18.172 1 95 238 ARG A O 1
ATOM 1760 N N . LEU A 1 239 ? -17.219 22.703 20 1 94.06 239 LEU A N 1
ATOM 1761 C CA . LEU A 1 239 ? -16.562 23.719 19.188 1 94.06 239 LEU A CA 1
ATOM 1762 C C . LEU A 1 239 ? -15.195 23.234 18.719 1 94.06 239 LEU A C 1
ATOM 1764 O O . LEU A 1 239 ? -14.82 23.438 17.562 1 94.06 239 LEU A O 1
ATOM 1768 N N . LEU A 1 240 ? -14.531 22.641 19.688 1 93.31 240 LEU A N 1
ATOM 1769 C CA . LEU A 1 240 ? -13.219 22.078 19.344 1 93.31 240 LEU A CA 1
ATOM 1770 C C . LEU A 1 240 ? -13.344 21.031 18.25 1 93.31 240 LEU A C 1
ATOM 1772 O O . LEU A 1 240 ? -12.555 21.016 17.297 1 93.31 240 LEU A O 1
ATOM 1776 N N . TYR A 1 241 ? -14.32 20.203 18.328 1 95.5 241 TYR A N 1
ATOM 1777 C CA . TYR A 1 241 ? -14.57 19.172 17.328 1 95.5 241 TYR A CA 1
ATOM 1778 C C . TYR A 1 241 ? -14.898 19.797 15.977 1 95.5 241 TYR A C 1
ATOM 1780 O O . TYR A 1 241 ? -14.344 19.391 14.953 1 95.5 241 TYR A O 1
ATOM 1788 N N . ARG A 1 242 ? -15.695 20.75 15.93 1 93.94 242 ARG A N 1
ATOM 1789 C CA . ARG A 1 242 ? -16.125 21.391 14.695 1 93.94 242 ARG A CA 1
ATOM 1790 C C . ARG A 1 242 ? -14.969 22.109 14.008 1 93.94 242 ARG A C 1
ATOM 1792 O O . ARG A 1 242 ? -14.781 21.984 12.797 1 93.94 242 ARG A O 1
ATOM 1799 N N . ARG A 1 243 ? -14.227 22.812 14.812 1 91.56 243 ARG A N 1
ATOM 1800 C CA . ARG A 1 243 ? -13.102 23.547 14.25 1 91.56 243 ARG A CA 1
ATOM 1801 C C . ARG A 1 243 ? -12.031 22.594 13.711 1 91.56 243 ARG A C 1
ATOM 1803 O O . ARG A 1 243 ? -11.453 22.844 12.648 1 91.56 243 ARG A O 1
ATOM 1810 N N . ALA A 1 244 ? -11.828 21.578 14.484 1 92.69 244 ALA A N 1
ATOM 1811 C CA . ALA A 1 244 ? -10.836 20.594 14.062 1 92.69 244 ALA A CA 1
ATOM 1812 C C . ALA A 1 244 ? -11.297 19.875 12.797 1 92.69 244 ALA A C 1
ATOM 1814 O O . ALA A 1 244 ? -10.492 19.594 11.914 1 92.69 244 ALA A O 1
ATOM 1815 N N . MET A 1 245 ? -12.539 19.594 12.719 1 91.69 245 MET A N 1
ATOM 1816 C CA . MET A 1 245 ? -13.094 18.938 11.539 1 91.69 245 MET A CA 1
ATOM 1817 C C . MET A 1 245 ? -13 19.844 10.312 1 91.69 245 MET A C 1
ATOM 1819 O O . MET A 1 245 ? -12.797 19.359 9.195 1 91.69 245 MET A O 1
ATOM 1823 N N . GLU A 1 246 ? -13.133 21.047 10.516 1 88 246 GLU A N 1
ATOM 1824 C CA . GLU A 1 246 ? -13.008 22 9.414 1 88 246 GLU A CA 1
ATOM 1825 C C . GLU A 1 246 ? -11.609 21.953 8.805 1 88 246 GLU A C 1
ATOM 1827 O O . GLU A 1 246 ? -11.453 22 7.586 1 88 246 GLU A O 1
ATOM 1832 N N . VAL A 1 247 ? -10.695 21.828 9.719 1 81.5 247 VAL A N 1
ATOM 1833 C CA . VAL A 1 247 ? -9.32 21.719 9.25 1 81.5 247 VAL A CA 1
ATOM 1834 C C . VAL A 1 247 ? -9.117 20.375 8.555 1 81.5 247 VAL A C 1
ATOM 1836 O O . VAL A 1 247 ? -8.453 20.312 7.516 1 81.5 247 VAL A O 1
ATOM 1839 N N . GLY A 1 248 ? -9.648 19.375 9.125 1 81.69 248 GLY A N 1
ATOM 1840 C CA . GLY A 1 248 ? -9.539 18.031 8.562 1 81.69 248 GLY A CA 1
ATOM 1841 C C . GLY A 1 248 ? -10.18 17.906 7.195 1 81.69 248 GLY A C 1
ATOM 1842 O O . GLY A 1 248 ? -9.648 17.219 6.32 1 81.69 248 GLY A O 1
ATOM 1843 N N . TYR A 1 249 ? -11.211 18.625 6.926 1 79.75 249 TYR A N 1
ATOM 1844 C CA . TYR A 1 249 ? -11.93 18.578 5.652 1 79.75 249 TYR A CA 1
ATOM 1845 C C . TYR A 1 249 ? -11.023 19 4.504 1 79.75 249 TYR A C 1
ATOM 1847 O O . TYR A 1 249 ? -11.102 18.453 3.404 1 79.75 249 TYR A O 1
ATOM 1855 N N . ASP A 1 250 ? -10.156 19.797 4.781 1 73.25 250 ASP A N 1
ATOM 1856 C CA . ASP A 1 250 ? -9.312 20.375 3.736 1 73.25 250 ASP A CA 1
ATOM 1857 C C . ASP A 1 250 ? -8.305 19.359 3.219 1 73.25 250 ASP A C 1
ATOM 1859 O O . ASP A 1 250 ? -7.855 19.438 2.072 1 73.25 250 ASP A O 1
ATOM 1863 N N . HIS A 1 251 ? -8.07 18.406 3.986 1 75.62 251 HIS A N 1
ATOM 1864 C CA . HIS A 1 251 ? -7.023 17.484 3.529 1 75.62 251 HIS A CA 1
ATOM 1865 C C . HIS A 1 251 ? -7.582 16.094 3.262 1 75.62 251 HIS A C 1
ATOM 1867 O O . HIS A 1 251 ? -6.887 15.242 2.711 1 75.62 251 HIS A O 1
ATOM 1873 N N . MET A 1 252 ? -8.828 15.805 3.523 1 83.94 252 MET A N 1
ATOM 1874 C CA . MET A 1 252 ? -9.43 14.477 3.424 1 83.94 252 MET A CA 1
ATOM 1875 C C . MET A 1 252 ? -9.586 14.055 1.967 1 83.94 252 MET A C 1
ATOM 1877 O O . MET A 1 252 ? -9.602 12.867 1.658 1 83.94 252 MET A O 1
ATOM 1881 N N . GLY A 1 253 ? -9.758 15.07 1.103 1 77.62 253 GLY A N 1
ATOM 1882 C CA . GLY A 1 253 ? -9.945 14.742 -0.302 1 77.62 253 GLY A CA 1
ATOM 1883 C C . GLY A 1 253 ? -8.828 13.883 -0.869 1 77.62 253 GLY A C 1
ATOM 1884 O O . GLY A 1 253 ? -9.086 12.969 -1.658 1 77.62 253 GLY A O 1
ATOM 1885 N N . SER A 1 254 ? -7.625 14.047 -0.385 1 80.06 254 SER A N 1
ATOM 1886 C CA . SER A 1 254 ? -6.469 13.344 -0.933 1 80.06 254 SER A CA 1
ATOM 1887 C C . SER A 1 254 ? -6.312 11.961 -0.309 1 80.06 254 SER A C 1
ATOM 1889 O O . SER A 1 254 ? -5.594 11.117 -0.839 1 80.06 254 SER A O 1
ATOM 1891 N N . LEU A 1 255 ? -7.035 11.719 0.794 1 85.56 255 LEU A N 1
ATOM 1892 C CA . LEU A 1 255 ? -6.934 10.438 1.484 1 85.56 255 LEU A CA 1
ATOM 1893 C C . LEU A 1 255 ? -7.531 9.312 0.641 1 85.56 255 LEU A C 1
ATOM 1895 O O . LEU A 1 255 ? -7.129 8.156 0.768 1 85.56 255 LEU A O 1
ATOM 1899 N N . VAL A 1 256 ? -8.383 9.734 -0.287 1 83.56 256 VAL A N 1
ATOM 1900 C CA . VAL A 1 256 ? -9.055 8.766 -1.15 1 83.56 256 VAL A CA 1
ATOM 1901 C C . VAL A 1 256 ? -8.039 8.117 -2.092 1 83.56 256 VAL A C 1
ATOM 1903 O O . VAL A 1 256 ? -8.109 6.918 -2.363 1 83.56 256 VAL A O 1
ATOM 1906 N N . ASN A 1 257 ? -7.043 8.828 -2.438 1 86.56 257 ASN A N 1
ATOM 1907 C CA . ASN A 1 257 ? -6.102 8.391 -3.461 1 86.56 257 ASN A CA 1
ATOM 1908 C C . ASN A 1 257 ? -4.941 7.602 -2.855 1 86.56 257 ASN A C 1
ATOM 1910 O O . ASN A 1 257 ? -4.328 6.777 -3.531 1 86.56 257 ASN A O 1
ATOM 1914 N N . THR A 1 258 ? -4.734 7.746 -1.647 1 86.81 258 THR A N 1
ATOM 1915 C CA . THR A 1 258 ? -3.516 7.266 -1.002 1 86.81 258 THR A CA 1
ATOM 1916 C C . THR A 1 258 ? -3.436 5.742 -1.071 1 86.81 258 THR A C 1
ATOM 1918 O O . THR A 1 258 ? -2.467 5.191 -1.599 1 86.81 258 THR A O 1
ATOM 1921 N N . LEU A 1 259 ? -4.441 5.078 -0.621 1 88 259 LEU A N 1
ATOM 1922 C CA . LEU A 1 259 ? -4.359 3.621 -0.542 1 88 259 LEU A CA 1
ATOM 1923 C C . LEU A 1 259 ? -4.789 2.98 -1.856 1 88 259 LEU A C 1
ATOM 1925 O O . LEU A 1 259 ? -4.383 1.86 -2.17 1 88 259 LEU A O 1
ATOM 1929 N N . VAL A 1 260 ? -5.559 3.713 -2.66 1 88.5 260 VAL A N 1
ATOM 1930 C CA . VAL A 1 260 ? -5.977 3.164 -3.947 1 88.5 260 VAL A CA 1
ATOM 1931 C C . VAL A 1 260 ? -4.762 2.975 -4.848 1 88.5 260 VAL A C 1
ATOM 1933 O O . VAL A 1 260 ? -4.59 1.914 -5.453 1 88.5 260 VAL A O 1
ATOM 1936 N N . LEU A 1 261 ? -3.939 3.918 -4.855 1 86.75 261 LEU A N 1
ATOM 1937 C CA . LEU A 1 261 ? -2.768 3.83 -5.719 1 86.75 261 LEU A CA 1
ATOM 1938 C C . LEU A 1 261 ? -1.731 2.877 -5.137 1 86.75 261 LEU A C 1
ATOM 1940 O O . LEU A 1 261 ? -1.032 2.184 -5.875 1 86.75 261 LEU A O 1
ATOM 1944 N N . ALA A 1 262 ? -1.662 2.832 -3.848 1 88.25 262 ALA A N 1
ATOM 1945 C CA . ALA A 1 262 ? -0.727 1.913 -3.203 1 88.25 262 ALA A CA 1
ATOM 1946 C C . ALA A 1 262 ? -1.077 0.463 -3.523 1 88.25 262 ALA A C 1
ATOM 1948 O O . ALA A 1 262 ? -0.204 -0.325 -3.898 1 88.25 262 ALA A O 1
ATOM 1949 N N . TYR A 1 263 ? -2.291 0.123 -3.447 1 87 263 TYR A N 1
ATOM 1950 C CA . TYR A 1 263 ? -2.729 -1.243 -3.711 1 87 263 TYR A CA 1
ATOM 1951 C C . TYR A 1 263 ? -2.658 -1.56 -5.199 1 87 263 TYR A C 1
ATOM 1953 O O . TYR A 1 263 ? -2.395 -2.701 -5.586 1 87 263 TYR A O 1
ATOM 1961 N N . SER A 1 264 ? -2.863 -0.602 -5.977 1 86.31 264 SER A N 1
ATOM 1962 C CA . SER A 1 264 ? -2.82 -0.82 -7.418 1 86.31 264 SER A CA 1
ATOM 1963 C C . SER A 1 264 ? -1.415 -1.194 -7.879 1 86.31 264 SER A C 1
ATOM 1965 O O . SER A 1 264 ? -1.252 -1.915 -8.867 1 86.31 264 SER A O 1
ATOM 1967 N N . ALA A 1 265 ? -0.494 -0.72 -7.176 1 82.19 265 ALA A N 1
ATOM 1968 C CA . ALA A 1 265 ? 0.902 -0.929 -7.551 1 82.19 265 ALA A CA 1
ATOM 1969 C C . ALA A 1 265 ? 1.238 -2.416 -7.605 1 82.19 265 ALA A C 1
ATOM 1971 O O . ALA A 1 265 ? 1.889 -2.879 -8.547 1 82.19 265 ALA A O 1
ATOM 1972 N N . GLY A 1 266 ? 0.822 -3.188 -6.676 1 80.31 266 GLY A N 1
ATOM 1973 C CA . GLY A 1 266 ? 1.106 -4.613 -6.621 1 80.31 266 GLY A CA 1
ATOM 1974 C C . GLY A 1 266 ? 0.233 -5.43 -7.555 1 80.31 266 GLY A C 1
ATOM 1975 O O . GLY A 1 266 ? 0.531 -6.594 -7.832 1 80.31 266 GLY A O 1
ATOM 1976 N N . SER A 1 267 ? -0.726 -4.734 -8.125 1 84.44 267 SER A N 1
ATOM 1977 C CA . SER A 1 267 ? -1.702 -5.457 -8.938 1 84.44 267 SER A CA 1
ATOM 1978 C C . SER A 1 267 ? -1.53 -5.148 -10.422 1 84.44 267 SER A C 1
ATOM 1980 O O . SER A 1 267 ? -2.396 -5.477 -11.234 1 84.44 267 SER A O 1
ATOM 1982 N N . LEU A 1 268 ? -0.458 -4.566 -10.75 1 84.44 268 LEU A N 1
ATOM 1983 C CA . LEU A 1 268 ? -0.307 -4.141 -12.141 1 84.44 268 LEU A CA 1
ATOM 1984 C C . LEU A 1 268 ? -0.313 -5.344 -13.078 1 84.44 268 LEU A C 1
ATOM 1986 O O . LEU A 1 268 ? -0.982 -5.324 -14.109 1 84.44 268 LEU A O 1
ATOM 1990 N N . PRO A 1 269 ? 0.382 -6.402 -12.742 1 80.12 269 PRO A N 1
ATOM 1991 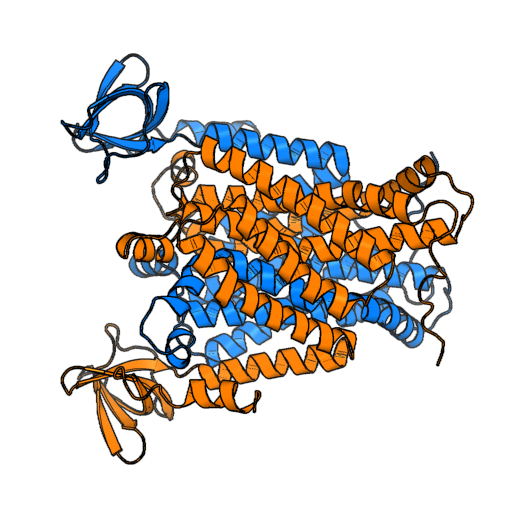C CA . PRO A 1 269 ? 0.274 -7.578 -13.609 1 80.12 269 PRO A CA 1
ATOM 1992 C C . PRO A 1 269 ? -1.153 -8.109 -13.703 1 80.12 269 PRO A C 1
ATOM 1994 O O . PRO A 1 269 ? -1.58 -8.547 -14.773 1 80.12 269 PRO A O 1
ATOM 1997 N N . LEU A 1 270 ? -1.794 -8.062 -12.617 1 83.5 270 LEU A N 1
ATOM 1998 C CA . LEU A 1 270 ? -3.193 -8.469 -12.602 1 83.5 270 LEU A CA 1
ATOM 1999 C C . LEU A 1 270 ? -4.035 -7.57 -13.5 1 83.5 270 LEU A C 1
ATOM 2001 O O . LEU A 1 270 ? -4.914 -8.047 -14.219 1 83.5 270 LEU A O 1
ATOM 2005 N N . PHE A 1 271 ? -3.754 -6.309 -13.5 1 85.56 271 PHE A N 1
ATOM 2006 C CA . PHE A 1 271 ? -4.492 -5.348 -14.305 1 85.56 271 PHE A CA 1
ATOM 2007 C C . PHE A 1 271 ? -4.211 -5.555 -15.789 1 85.56 271 PHE A C 1
ATOM 2009 O O . PHE A 1 271 ? -5.082 -5.328 -16.641 1 85.56 271 PHE A O 1
ATOM 2016 N N . LEU A 1 272 ? -3.047 -5.961 -16.016 1 83.19 272 LEU A N 1
ATOM 2017 C CA . LEU A 1 272 ? -2.703 -6.215 -17.406 1 83.19 272 LEU A CA 1
ATOM 2018 C C . LEU A 1 272 ? -3.555 -7.344 -17.984 1 83.19 272 LEU A C 1
ATOM 2020 O O . LEU A 1 272 ? -3.822 -7.375 -19.188 1 83.19 272 LEU A O 1
ATOM 2024 N N . LEU A 1 273 ? -3.965 -8.242 -17.125 1 80.69 273 LEU A N 1
ATOM 2025 C CA . LEU A 1 273 ? -4.828 -9.328 -17.562 1 80.69 273 LEU A CA 1
ATOM 2026 C C . LEU A 1 273 ? -6.172 -8.797 -18.047 1 80.69 273 LEU A C 1
ATOM 2028 O O . LEU A 1 273 ? -6.848 -9.438 -18.844 1 80.69 273 LEU A O 1
ATOM 2032 N N . LEU A 1 274 ? -6.547 -7.668 -17.578 1 81.56 274 LEU A N 1
ATOM 2033 C CA . LEU A 1 274 ? -7.809 -7.066 -17.984 1 81.56 274 LEU A CA 1
ATOM 2034 C C . LEU A 1 274 ? -7.77 -6.695 -19.469 1 81.56 274 LEU A C 1
ATOM 2036 O O . LEU A 1 274 ? -8.805 -6.684 -20.141 1 81.56 274 LEU A O 1
ATOM 2040 N N . THR A 1 275 ? -6.602 -6.445 -19.953 1 79.81 275 THR A N 1
ATOM 2041 C CA . THR A 1 275 ? -6.488 -6.012 -21.344 1 79.81 275 THR A CA 1
ATOM 2042 C C . THR A 1 275 ? -6.09 -7.18 -22.234 1 79.81 275 THR A C 1
ATOM 2044 O O . THR A 1 275 ? -6.379 -7.172 -23.438 1 79.81 275 THR A O 1
ATOM 2047 N N . LYS A 1 276 ? -5.555 -8.203 -21.688 1 79.5 276 LYS A N 1
ATOM 2048 C CA . LYS A 1 276 ? -5.031 -9.289 -22.516 1 79.5 276 LYS A CA 1
ATOM 2049 C C . LYS A 1 276 ? -5.949 -10.508 -22.469 1 79.5 276 LYS A C 1
ATOM 2051 O O . LYS A 1 276 ? -6.004 -11.289 -23.422 1 79.5 276 LYS A O 1
ATOM 2056 N N . ASP A 1 277 ? -6.586 -10.664 -21.312 1 78.12 277 ASP A N 1
ATOM 2057 C CA . ASP A 1 277 ? -7.484 -11.805 -21.156 1 78.12 277 ASP A CA 1
ATOM 2058 C C . ASP A 1 277 ? -8.789 -11.586 -21.922 1 78.12 277 ASP A C 1
ATOM 2060 O O . ASP A 1 277 ? -9.359 -10.5 -21.891 1 78.12 277 ASP A O 1
ATOM 2064 N N . PRO A 1 278 ? -9.266 -12.57 -22.625 1 79.94 278 PRO A N 1
ATOM 2065 C CA . PRO A 1 278 ? -10.5 -12.453 -23.406 1 79.94 278 PRO A CA 1
ATOM 2066 C C . PRO A 1 278 ? -11.75 -12.43 -22.531 1 79.94 278 PRO A C 1
ATOM 2068 O O . PRO A 1 278 ? -12.828 -12.062 -23.016 1 79.94 278 PRO A O 1
ATOM 2071 N N . THR A 1 279 ? -11.641 -12.789 -21.328 1 83.06 279 THR A N 1
ATOM 2072 C CA . THR A 1 279 ? -12.781 -12.789 -20.406 1 83.06 279 THR A CA 1
ATOM 2073 C C . THR A 1 279 ? -13.32 -11.375 -20.219 1 83.06 279 THR A C 1
ATOM 2075 O O . THR A 1 279 ? -12.555 -10.438 -20 1 83.06 279 THR A O 1
ATOM 2078 N N . PRO A 1 280 ? -14.609 -11.281 -20.297 1 85.06 280 PRO A N 1
ATOM 2079 C CA . PRO A 1 280 ? -15.188 -9.961 -20.047 1 85.06 280 PRO A CA 1
ATOM 2080 C C . PRO A 1 280 ? -14.867 -9.43 -18.641 1 85.06 280 PRO A C 1
ATOM 2082 O O . PRO A 1 280 ? -14.773 -10.211 -17.688 1 85.06 280 PRO A O 1
ATOM 2085 N N . TRP A 1 281 ? -14.719 -8.07 -18.562 1 87.12 281 TRP A N 1
ATOM 2086 C CA . TRP A 1 281 ? -14.312 -7.391 -17.344 1 87.12 281 TRP A CA 1
ATOM 2087 C C . TRP A 1 281 ? -15.25 -7.73 -16.188 1 87.12 281 TRP A C 1
ATOM 2089 O O . TRP A 1 281 ? -14.812 -7.918 -15.055 1 87.12 281 TRP A O 1
ATOM 2099 N N . ARG A 1 282 ? -16.5 -7.852 -16.5 1 87.94 282 ARG A N 1
ATOM 2100 C CA . ARG A 1 282 ? -17.5 -8.102 -15.461 1 87.94 282 ARG A CA 1
ATOM 2101 C C . ARG A 1 282 ? -17.203 -9.406 -14.727 1 87.94 282 ARG A C 1
ATOM 2103 O O . ARG A 1 282 ? -17.406 -9.5 -13.516 1 87.94 282 ARG A O 1
ATOM 2110 N N . PHE A 1 283 ? -16.672 -10.383 -15.414 1 88.56 283 PHE A N 1
ATOM 2111 C CA . PHE A 1 283 ? -16.422 -11.688 -14.82 1 88.56 283 PHE A CA 1
ATOM 2112 C C . PHE A 1 283 ? -15 -11.766 -14.266 1 88.56 283 PHE A C 1
ATOM 2114 O O . PHE A 1 283 ? -14.75 -12.445 -13.273 1 88.56 283 PHE A O 1
ATOM 2121 N N . LEU A 1 284 ? -14.117 -11.078 -14.906 1 85.94 284 LEU A N 1
ATOM 2122 C CA . LEU A 1 284 ? -12.742 -11.047 -14.406 1 85.94 284 LEU A CA 1
ATOM 2123 C C . LEU A 1 284 ? -12.672 -10.344 -13.055 1 85.94 284 LEU A C 1
ATOM 2125 O O . LEU A 1 284 ? -12.023 -10.836 -12.133 1 85.94 284 LEU A O 1
ATOM 2129 N N . LEU A 1 285 ? -13.383 -9.25 -12.953 1 90.44 285 LEU A N 1
ATOM 2130 C CA . LEU A 1 285 ? -13.398 -8.484 -11.719 1 90.44 285 LEU A CA 1
ATOM 2131 C C . LEU A 1 285 ? -14.102 -9.258 -10.609 1 90.44 285 LEU A C 1
ATOM 2133 O O . LEU A 1 285 ? -13.898 -8.977 -9.422 1 90.44 285 LEU A O 1
ATOM 2137 N N . ASN A 1 286 ? -14.836 -10.242 -11.016 1 91.31 286 ASN A N 1
ATOM 2138 C CA . ASN A 1 286 ? -15.602 -11.055 -10.078 1 91.31 286 ASN A CA 1
ATOM 2139 C C . ASN A 1 286 ? -14.742 -12.141 -9.438 1 91.31 286 ASN A C 1
ATOM 2141 O O . ASN A 1 286 ? -15.109 -12.703 -8.406 1 91.31 286 ASN A O 1
ATOM 2145 N N . THR A 1 287 ? -13.648 -12.406 -10.086 1 87.5 287 THR A N 1
ATOM 2146 C CA . THR A 1 287 ? -12.773 -13.438 -9.531 1 87.5 287 THR A CA 1
ATOM 2147 C C . THR A 1 287 ? -12.188 -12.977 -8.195 1 87.5 287 THR A C 1
ATOM 2149 O O . THR A 1 287 ? -12.039 -11.781 -7.957 1 87.5 287 THR A O 1
ATOM 2152 N N . GLU A 1 288 ? -11.875 -13.875 -7.367 1 89.12 288 GLU A N 1
ATOM 2153 C CA . GLU A 1 288 ? -11.492 -13.57 -5.992 1 89.12 288 GLU A CA 1
ATOM 2154 C C . GLU A 1 288 ? -10.211 -12.75 -5.949 1 89.12 288 GLU A C 1
ATOM 2156 O O . GLU A 1 288 ? -10.094 -11.805 -5.168 1 89.12 288 GLU A O 1
ATOM 2161 N N . PRO A 1 289 ? -9.203 -13.031 -6.777 1 87.12 289 PRO A N 1
ATOM 2162 C CA . PRO A 1 289 ? -7.996 -12.203 -6.719 1 87.12 289 PRO A CA 1
ATOM 2163 C C . PRO A 1 289 ? -8.273 -10.734 -7.039 1 87.12 289 PRO A C 1
ATOM 2165 O O . PRO A 1 289 ? -7.754 -9.844 -6.363 1 87.12 289 PRO A O 1
ATOM 2168 N N . PHE A 1 290 ? -9.117 -10.484 -8 1 89.5 290 PHE A N 1
ATOM 2169 C CA . PHE A 1 290 ? -9.477 -9.117 -8.359 1 89.5 290 PHE A CA 1
ATOM 2170 C C . PHE A 1 290 ? -10.359 -8.484 -7.289 1 89.5 290 PHE A C 1
ATOM 2172 O O . PHE A 1 290 ? -10.094 -7.375 -6.836 1 89.5 290 PHE A O 1
ATOM 2179 N N . ALA A 1 291 ? -11.305 -9.211 -6.926 1 93.06 291 ALA A N 1
ATOM 2180 C CA . ALA A 1 291 ? -12.266 -8.703 -5.949 1 93.06 291 ALA A CA 1
ATOM 2181 C C . ALA A 1 291 ? -11.578 -8.406 -4.617 1 93.06 291 ALA A C 1
ATOM 2183 O O . ALA A 1 291 ? -11.883 -7.402 -3.969 1 93.06 291 ALA A O 1
ATOM 2184 N N . ALA A 1 292 ? -10.688 -9.258 -4.238 1 92.31 292 ALA A N 1
ATOM 2185 C CA . ALA A 1 292 ? -9.977 -9.086 -2.973 1 92.31 292 ALA A CA 1
ATOM 2186 C C . ALA A 1 292 ? -9.164 -7.793 -2.967 1 92.31 292 ALA A C 1
ATOM 2188 O O . ALA A 1 292 ? -9.133 -7.078 -1.963 1 92.31 292 ALA A O 1
ATOM 2189 N N . GLU A 1 293 ? -8.547 -7.496 -4.02 1 90.62 293 GLU A N 1
ATOM 2190 C CA . GLU A 1 293 ? -7.762 -6.27 -4.129 1 90.62 293 GLU A CA 1
ATOM 2191 C C . GLU A 1 293 ? -8.656 -5.035 -4.074 1 90.62 293 GLU A C 1
ATOM 2193 O O . GLU A 1 293 ? -8.328 -4.051 -3.406 1 90.62 293 GLU A O 1
ATOM 2198 N N . ILE A 1 294 ? -9.727 -5.102 -4.75 1 93 294 ILE A N 1
ATOM 2199 C CA . ILE A 1 294 ? -10.672 -3.986 -4.781 1 93 294 ILE A CA 1
ATOM 2200 C C . ILE A 1 294 ? -11.227 -3.742 -3.377 1 93 294 ILE A C 1
ATOM 2202 O O . ILE A 1 294 ? -11.281 -2.6 -2.916 1 93 294 ILE A O 1
ATOM 2206 N N . VAL A 1 295 ? -11.586 -4.816 -2.748 1 95.12 295 VAL A N 1
ATOM 2207 C CA . VAL A 1 295 ? -12.164 -4.719 -1.408 1 95.12 295 VAL A CA 1
ATOM 2208 C C . VAL A 1 295 ? -11.125 -4.141 -0.445 1 95.12 295 VAL A C 1
ATOM 2210 O O . VAL A 1 295 ? -11.445 -3.256 0.354 1 95.12 295 VAL A O 1
ATOM 2213 N N . ALA A 1 296 ? -9.891 -4.586 -0.526 1 93.38 296 ALA A N 1
ATOM 2214 C CA . ALA A 1 296 ? -8.828 -4.078 0.341 1 93.38 296 ALA A CA 1
ATOM 2215 C C . ALA A 1 296 ? -8.594 -2.59 0.105 1 93.38 296 ALA A C 1
ATOM 2217 O O . ALA A 1 296 ? -8.43 -1.823 1.057 1 93.38 296 ALA A O 1
ATOM 2218 N N . MET A 1 297 ? -8.641 -2.197 -1.15 1 92.06 297 MET A N 1
ATOM 2219 C CA . MET A 1 297 ? -8.469 -0.795 -1.524 1 92.06 297 MET A CA 1
ATOM 2220 C C . MET A 1 297 ? -9.57 0.067 -0.925 1 92.06 297 MET A C 1
ATOM 2222 O O . MET A 1 297 ? -9.297 1.119 -0.344 1 92.06 297 MET A O 1
ATOM 2226 N N . LEU A 1 298 ? -10.719 -0.397 -1.047 1 94.94 298 LEU A N 1
ATOM 2227 C CA . LEU A 1 298 ? -11.883 0.387 -0.637 1 94.94 298 LEU A CA 1
ATOM 2228 C C . LEU A 1 298 ? -12 0.426 0.883 1 94.94 298 LEU A C 1
ATOM 2230 O O . LEU A 1 298 ? -12.25 1.485 1.464 1 94.94 298 LEU A O 1
ATOM 2234 N N . LEU A 1 299 ? -11.797 -0.706 1.485 1 95.5 299 LEU A N 1
ATOM 2235 C CA . LEU A 1 299 ? -11.914 -0.767 2.938 1 95.5 299 LEU A CA 1
ATOM 2236 C C . LEU A 1 299 ? -10.805 0.035 3.605 1 95.5 299 LEU A C 1
ATOM 2238 O O . LEU A 1 299 ? -11.047 0.735 4.594 1 95.5 299 LEU A O 1
ATOM 2242 N N . GLY A 1 300 ? -9.594 -0.108 3.119 1 93.25 300 GLY A N 1
ATOM 2243 C CA . GLY A 1 300 ? -8.508 0.715 3.625 1 93.25 300 GLY A CA 1
ATOM 2244 C C . GLY A 1 300 ? -8.781 2.203 3.51 1 93.25 300 GLY A C 1
ATOM 2245 O O . GLY A 1 300 ? -8.555 2.955 4.461 1 93.25 300 GLY A O 1
ATOM 2246 N N . SER A 1 301 ? -9.289 2.6 2.381 1 93.44 301 SER A N 1
ATOM 2247 C CA . SER A 1 301 ? -9.594 4.004 2.137 1 93.44 301 SER A CA 1
ATOM 2248 C C . SER A 1 301 ? -10.742 4.484 3.018 1 93.44 301 SER A C 1
ATOM 2250 O O . SER A 1 301 ? -10.742 5.625 3.48 1 93.44 301 SER A O 1
ATOM 2252 N N . LEU A 1 302 ? -11.688 3.627 3.209 1 94.56 302 LEU A N 1
ATOM 2253 C CA . LEU A 1 302 ? -12.773 3.941 4.129 1 94.56 302 LEU A CA 1
ATOM 2254 C C . LEU A 1 302 ? -12.25 4.176 5.539 1 94.56 302 LEU A C 1
ATOM 2256 O O . LEU A 1 302 ? -12.711 5.082 6.234 1 94.56 302 LEU A O 1
ATOM 2260 N N . GLY A 1 303 ? -11.352 3.365 5.895 1 94.25 303 GLY A N 1
ATOM 2261 C CA . GLY A 1 303 ? -10.719 3.549 7.191 1 94.25 303 GLY A CA 1
ATOM 2262 C C . GLY A 1 303 ? -10.039 4.898 7.336 1 94.25 303 GLY A C 1
ATOM 2263 O O . GLY A 1 303 ? -10.148 5.547 8.375 1 94.25 303 GLY A O 1
ATOM 2264 N N . LEU A 1 304 ? -9.375 5.32 6.34 1 93.75 304 LEU A N 1
ATOM 2265 C CA . LEU A 1 304 ? -8.68 6.605 6.363 1 93.75 304 LEU A CA 1
ATOM 2266 C C . LEU A 1 304 ? -9.672 7.758 6.496 1 93.75 304 LEU A C 1
ATOM 2268 O O . LEU A 1 304 ? -9.438 8.703 7.25 1 93.75 304 LEU A O 1
ATOM 2272 N N . LEU A 1 305 ? -10.734 7.664 5.754 1 93.62 305 LEU A N 1
ATOM 2273 C CA . LEU A 1 305 ? -11.758 8.703 5.809 1 93.62 305 LEU A CA 1
ATOM 2274 C C . LEU A 1 305 ? -12.375 8.789 7.199 1 93.62 305 LEU A C 1
ATOM 2276 O O . LEU A 1 305 ? -12.594 9.891 7.715 1 93.62 305 LEU A O 1
ATOM 2280 N N . LEU A 1 306 ? -12.578 7.688 7.828 1 95.31 306 LEU A N 1
ATOM 2281 C CA . LEU A 1 306 ? -13.227 7.648 9.133 1 95.31 306 LEU A CA 1
ATOM 2282 C C . LEU A 1 306 ? -12.242 8.016 10.242 1 95.31 306 LEU A C 1
ATOM 2284 O O . LEU A 1 306 ? -12.656 8.383 11.344 1 95.31 306 LEU A O 1
ATOM 2288 N N . ALA A 1 307 ? -10.992 7.859 9.914 1 95.75 307 ALA A N 1
ATOM 2289 C CA . ALA A 1 307 ? -9.969 8.141 10.914 1 95.75 307 ALA A CA 1
ATOM 2290 C C . ALA A 1 307 ? -10.016 9.609 11.344 1 95.75 307 ALA A C 1
ATOM 2292 O O . ALA A 1 307 ? -9.734 9.922 12.508 1 95.75 307 ALA A O 1
ATOM 2293 N N . VAL A 1 308 ? -10.359 10.516 10.477 1 94.5 308 VAL A N 1
ATOM 2294 C CA . VAL A 1 308 ? -10.344 11.945 10.758 1 94.5 308 VAL A CA 1
ATOM 2295 C C . VAL A 1 308 ? -11.422 12.281 11.789 1 94.5 308 VAL A C 1
ATOM 2297 O O . VAL A 1 308 ? -11.117 12.805 12.867 1 94.5 308 VAL A O 1
ATOM 2300 N N . PRO A 1 309 ? -12.688 11.922 11.539 1 95.62 309 PRO A N 1
ATOM 2301 C CA . PRO A 1 309 ? -13.695 12.242 12.547 1 95.62 309 PRO A CA 1
ATOM 2302 C C . PRO A 1 309 ? -13.516 11.461 13.844 1 95.62 309 PRO A C 1
ATOM 2304 O O . PRO A 1 309 ? -13.758 11.984 14.93 1 95.62 309 PRO A O 1
ATOM 2307 N N . LEU A 1 310 ? -13.094 10.25 13.789 1 96.88 310 LEU A N 1
ATOM 2308 C CA . LEU A 1 310 ? -12.93 9.422 14.984 1 96.88 310 LEU A CA 1
ATOM 2309 C C . LEU A 1 310 ? -11.789 9.938 15.852 1 96.88 310 LEU A C 1
ATOM 2311 O O . LEU A 1 310 ? -11.914 10 17.078 1 96.88 310 LEU A O 1
ATOM 2315 N N . THR A 1 311 ? -10.695 10.266 15.203 1 96.31 311 THR A N 1
ATOM 2316 C CA . THR A 1 311 ? -9.562 10.805 15.953 1 96.31 311 THR A CA 1
ATOM 2317 C C . THR A 1 311 ? -9.906 12.172 16.531 1 96.31 311 THR A C 1
ATOM 2319 O O . THR A 1 311 ? -9.484 12.5 17.656 1 96.31 311 THR A O 1
ATOM 2322 N N . THR A 1 312 ? -10.602 12.953 15.758 1 96.25 312 THR A N 1
ATOM 2323 C CA . THR A 1 312 ? -11.023 14.258 16.266 1 96.25 312 THR A CA 1
ATOM 2324 C C . THR A 1 312 ? -11.883 14.102 17.516 1 96.25 312 THR A C 1
ATOM 2326 O O . THR A 1 312 ? -11.734 14.867 18.469 1 96.25 312 THR A O 1
ATOM 2329 N N . LEU A 1 313 ? -12.766 13.141 17.469 1 96.75 313 LEU A N 1
ATOM 2330 C CA . LEU A 1 313 ? -13.641 12.875 18.609 1 96.75 313 LEU A CA 1
ATOM 2331 C C . LEU A 1 313 ? -12.82 12.523 19.844 1 96.75 313 LEU A C 1
ATOM 2333 O O . LEU A 1 313 ? -13.031 13.094 20.906 1 96.75 313 LEU A O 1
ATOM 2337 N N . VAL A 1 314 ? -11.875 11.703 19.688 1 96.75 314 VAL A N 1
ATOM 2338 C CA . VAL A 1 314 ? -11.055 11.227 20.797 1 96.75 314 VAL A CA 1
ATOM 2339 C C . VAL A 1 314 ? -10.148 12.352 21.297 1 96.75 314 VAL A C 1
ATOM 2341 O O . VAL A 1 314 ? -10.023 12.578 22.5 1 96.75 314 VAL A O 1
ATOM 2344 N N . ALA A 1 315 ? -9.547 13.047 20.391 1 95.88 315 ALA A N 1
ATOM 2345 C CA . ALA A 1 315 ? -8.617 14.117 20.75 1 95.88 315 ALA A CA 1
ATOM 2346 C C . ALA A 1 315 ? -9.352 15.289 21.391 1 95.88 315 ALA A C 1
ATOM 2348 O O . ALA A 1 315 ? -8.852 15.883 22.344 1 95.88 315 ALA A O 1
ATOM 2349 N N . ALA A 1 316 ? -10.477 15.609 20.828 1 95.31 316 ALA A N 1
ATOM 2350 C CA . ALA A 1 316 ? -11.258 16.688 21.422 1 95.31 316 ALA A CA 1
ATOM 2351 C C . ALA A 1 316 ? -11.641 16.359 22.859 1 95.31 316 ALA A C 1
ATOM 2353 O O . ALA A 1 316 ? -11.68 17.25 23.719 1 95.31 316 ALA A O 1
ATOM 2354 N N . TRP A 1 317 ? -11.992 15.156 23.062 1 93.75 317 TRP A N 1
ATOM 2355 C CA . TRP A 1 317 ? -12.32 14.719 24.406 1 93.75 317 TRP A CA 1
ATOM 2356 C C . TRP A 1 317 ? -11.094 14.766 25.312 1 93.75 317 TRP A C 1
ATOM 2358 O O . TRP A 1 317 ? -11.18 15.172 26.469 1 93.75 317 TRP A O 1
ATOM 2368 N N . ALA A 1 318 ? -9.953 14.438 24.844 1 92.38 318 ALA A N 1
ATOM 2369 C CA . ALA A 1 318 ? -8.719 14.367 25.609 1 92.38 318 ALA A CA 1
ATOM 2370 C C . ALA A 1 318 ? -8.195 15.766 25.938 1 92.38 318 ALA A C 1
ATOM 2372 O O . ALA A 1 318 ? -7.57 15.969 26.984 1 92.38 318 ALA A O 1
ATOM 2373 N N . PHE A 1 319 ? -8.422 16.719 25.062 1 91.38 319 PHE A N 1
ATOM 2374 C CA . PHE A 1 319 ? -7.84 18.031 25.25 1 91.38 319 PHE A CA 1
ATOM 2375 C C . PHE A 1 319 ? -8.891 19.031 25.719 1 91.38 319 PHE A C 1
ATOM 2377 O O . PHE A 1 319 ? -8.633 20.234 25.797 1 91.38 319 PHE A O 1
ATOM 2384 N N . ARG A 1 320 ? -9.961 18.531 26.109 1 82.94 320 ARG A N 1
ATOM 2385 C CA . ARG A 1 320 ? -11.008 19.422 26.609 1 82.94 320 ARG A CA 1
ATOM 2386 C C . ARG A 1 320 ? -10.539 20.188 27.844 1 82.94 320 ARG A C 1
ATOM 2388 O O . ARG A 1 320 ? -9.859 19.625 28.703 1 82.94 320 ARG A O 1
ATOM 2395 N N . GLY A 1 321 ? -10.898 21.484 27.875 1 74.12 321 GLY A N 1
ATOM 2396 C CA . GLY A 1 321 ? -10.594 22.297 29.047 1 74.12 321 GLY A CA 1
ATOM 2397 C C . GLY A 1 321 ? -9.156 22.781 29.078 1 74.12 321 GLY A C 1
ATOM 2398 O O . GLY A 1 321 ? -8.625 23.094 30.141 1 74.12 321 GLY A O 1
ATOM 2399 N N . GLY A 1 322 ? -8.555 22.781 27.969 1 66.56 322 GLY A N 1
ATOM 2400 C CA . GLY A 1 322 ? -7.215 23.344 27.859 1 66.56 322 GLY A CA 1
ATOM 2401 C C . GLY A 1 322 ? -6.133 22.406 28.344 1 66.56 322 GLY A C 1
ATOM 2402 O O . GLY A 1 322 ? -5.023 22.844 28.656 1 66.56 322 GLY A O 1
ATOM 2403 N N . ARG A 1 323 ? -6.43 21.219 28.5 1 65.56 323 ARG A N 1
ATOM 2404 C CA . ARG A 1 323 ? -5.496 20.266 29.094 1 65.56 323 ARG A CA 1
ATOM 2405 C C . ARG A 1 323 ? -4.383 19.906 28.109 1 65.56 323 ARG A C 1
ATOM 2407 O O . ARG A 1 323 ? -3.473 19.141 28.438 1 65.56 323 ARG A O 1
ATOM 2414 N N . GLY A 1 324 ? -4.508 20.266 26.891 1 63.12 324 GLY A N 1
ATOM 2415 C CA . GLY A 1 324 ? -3.586 19.844 25.844 1 63.12 324 GLY A CA 1
ATOM 2416 C C . GLY A 1 324 ? -2.307 20.656 25.812 1 63.12 324 GLY A C 1
ATOM 2417 O O . GLY A 1 324 ? -2.346 21.875 25.625 1 63.12 324 GLY A O 1
ATOM 2418 N N . GLY A 1 325 ? -1.319 20.641 26.969 1 58.62 325 GLY A N 1
ATOM 2419 C CA . GLY A 1 325 ? -0.049 21.344 27.094 1 58.62 325 GLY A CA 1
ATOM 2420 C C . GLY A 1 325 ? 0.377 22.031 25.812 1 58.62 325 GLY A C 1
ATOM 2421 O O . GLY A 1 325 ? -0.29 21.922 24.781 1 58.62 325 GLY A O 1
ATOM 2422 N N . ALA A 1 326 ? 1.328 23.141 25.891 1 54.69 326 ALA A N 1
ATOM 2423 C CA . ALA A 1 326 ? 1.901 23.875 24.766 1 54.69 326 ALA A CA 1
ATOM 2424 C C . ALA A 1 326 ? 2.348 22.906 23.656 1 54.69 326 ALA A C 1
ATOM 2426 O O . ALA A 1 326 ? 2.832 21.812 23.938 1 54.69 326 ALA A O 1
ATOM 2427 N N . PRO A 1 327 ? 1.832 23.031 22.484 1 54.56 327 PRO A N 1
ATOM 2428 C CA . PRO A 1 327 ? 2.4 22.219 21.406 1 54.56 327 PRO A CA 1
ATOM 2429 C C . PRO A 1 327 ? 3.922 22.125 21.484 1 54.56 327 PRO A C 1
ATOM 2431 O O . PRO A 1 327 ? 4.574 23.016 22.016 1 54.56 327 PRO A O 1
ATOM 2434 N N . ASP A 1 328 ? 4.594 21.016 21.672 1 45.41 328 ASP A N 1
ATOM 2435 C CA . ASP A 1 328 ? 6.047 20.906 21.75 1 45.41 328 ASP A CA 1
ATOM 2436 C C . ASP A 1 328 ? 6.727 21.984 20.906 1 45.41 328 ASP A C 1
ATOM 2438 O O . ASP A 1 328 ? 6.602 21.984 19.672 1 45.41 328 ASP A O 1
ATOM 2442 N N . HIS A 1 329 ? 6.668 23.25 21.188 1 40.62 329 HIS A N 1
ATOM 2443 C CA . HIS A 1 329 ? 7.5 24.266 20.547 1 40.62 329 HIS A CA 1
ATOM 2444 C C . HIS A 1 329 ? 8.93 23.75 20.344 1 40.62 329 HIS A C 1
ATOM 2446 O O . HIS A 1 329 ? 9.477 23.094 21.234 1 40.62 329 HIS A O 1
ATOM 2452 N N . PRO A 1 330 ? 9.445 23.531 19.172 1 36.94 330 PRO A N 1
ATOM 2453 C CA . PRO A 1 330 ? 10.898 23.359 19.156 1 36.94 330 PRO A CA 1
ATOM 2454 C C . PRO A 1 330 ? 11.625 24.422 20 1 36.94 330 PRO A C 1
ATOM 2456 O O . PRO A 1 330 ? 11.266 25.594 19.969 1 36.94 330 PRO A O 1
ATOM 2459 N N . HIS A 1 331 ? 11.961 24.203 21.25 1 28.22 331 HIS A N 1
ATOM 2460 C CA . HIS A 1 331 ? 12.883 25.078 21.953 1 28.22 331 HIS A CA 1
ATOM 2461 C C . HIS A 1 331 ? 13.938 25.641 21 1 28.22 331 HIS A C 1
ATOM 2463 O O . HIS A 1 331 ? 14.539 24.906 20.219 1 28.22 331 HIS A O 1
ATOM 2469 N N . PRO A 1 332 ? 13.797 26.906 20.562 1 30.11 332 PRO A N 1
ATOM 2470 C CA . PRO A 1 332 ? 15.023 27.484 20 1 30.11 332 PRO A CA 1
ATOM 2471 C C . PRO A 1 332 ? 16.281 27.094 20.766 1 30.11 332 PRO A C 1
ATOM 2473 O O . PRO A 1 332 ? 16.375 27.359 21.969 1 30.11 332 PRO A O 1
ATOM 2476 N N . HIS A 1 333 ? 16.797 25.875 20.625 1 23.66 333 HIS A N 1
ATOM 2477 C CA . HIS A 1 333 ? 18.172 25.953 21.141 1 23.66 333 HIS A CA 1
ATOM 2478 C C . HIS A 1 333 ? 18.984 27 20.391 1 23.66 333 HIS A C 1
ATOM 2480 O O . HIS A 1 333 ? 18.844 27.141 19.172 1 23.66 333 HIS A O 1
ATOM 2486 N N . MET B 1 1 ? -23.797 11.133 -25.156 1 21.92 1 MET B N 1
ATOM 2487 C CA . MET B 1 1 ? -23.234 10.055 -25.953 1 21.92 1 MET B CA 1
ATOM 2488 C C . MET B 1 1 ? -22.25 9.227 -25.125 1 21.92 1 MET B C 1
ATOM 2490 O O . MET B 1 1 ? -21.969 8.078 -25.453 1 21.92 1 MET B O 1
ATOM 2494 N N . ARG B 1 2 ? -21.484 9.883 -24.234 1 21.72 2 ARG B N 1
ATOM 2495 C CA . ARG B 1 2 ? -20.312 9.383 -23.516 1 21.72 2 ARG B CA 1
ATOM 2496 C C . ARG B 1 2 ? -20.719 8.516 -22.328 1 21.72 2 ARG B C 1
ATOM 2498 O O . ARG B 1 2 ? -19.906 7.738 -21.828 1 21.72 2 ARG B O 1
ATOM 2505 N N . ALA B 1 3 ? -21.797 8.836 -21.656 1 27.16 3 ALA B N 1
ATOM 2506 C CA . ALA B 1 3 ? -22.422 8.023 -20.625 1 27.16 3 ALA B CA 1
ATOM 2507 C C . ALA B 1 3 ? -22.875 6.68 -21.172 1 27.16 3 ALA B C 1
ATOM 2509 O O . ALA B 1 3 ? -23.047 5.719 -20.406 1 27.16 3 ALA B O 1
ATOM 2510 N N . VAL B 1 4 ? -23.25 6.633 -22.5 1 25.77 4 VAL B N 1
ATOM 2511 C CA . VAL B 1 4 ? -23.766 5.523 -23.281 1 25.77 4 VAL B CA 1
ATOM 2512 C C . VAL B 1 4 ? -22.688 4.461 -23.469 1 25.77 4 VAL B C 1
ATOM 2514 O O . VAL B 1 4 ? -22.984 3.266 -23.531 1 25.77 4 VAL B O 1
ATOM 2517 N N . VAL B 1 5 ? -21.375 4.918 -23.516 1 26.14 5 VAL B N 1
ATOM 2518 C CA . VAL B 1 5 ? -20.312 3.959 -23.812 1 26.14 5 VAL B CA 1
ATOM 2519 C C . VAL B 1 5 ? -20.031 3.107 -22.578 1 26.14 5 VAL B C 1
ATOM 2521 O O . VAL B 1 5 ? -19.688 1.933 -22.688 1 26.14 5 VAL B O 1
ATOM 2524 N N . LEU B 1 6 ? -20.172 3.627 -21.328 1 28.53 6 LEU B N 1
ATOM 2525 C CA . LEU B 1 6 ? -19.891 2.891 -20.094 1 28.53 6 LEU B CA 1
ATOM 2526 C C . LEU B 1 6 ? -20.906 1.769 -19.891 1 28.53 6 LEU B C 1
ATOM 2528 O O . LEU B 1 6 ? -20.547 0.667 -19.469 1 28.53 6 LEU B O 1
ATOM 2532 N N . PHE B 1 7 ? -22.188 1.995 -20.203 1 29.28 7 PHE B N 1
ATOM 2533 C CA . PHE B 1 7 ? -23.297 1.057 -20.156 1 29.28 7 PHE B CA 1
ATOM 2534 C C . PHE B 1 7 ? -23.141 -0.023 -21.219 1 29.28 7 PHE B C 1
ATOM 2536 O O . PHE B 1 7 ? -23.672 -1.126 -21.078 1 29.28 7 PHE B O 1
ATOM 2543 N N . LEU B 1 8 ? -22.656 0.327 -22.422 1 28.09 8 LEU B N 1
ATOM 2544 C CA . LEU B 1 8 ? -22.562 -0.587 -23.562 1 28.09 8 LEU B CA 1
ATOM 2545 C C . LEU B 1 8 ? -21.5 -1.645 -23.312 1 28.09 8 LEU B C 1
ATOM 2547 O O . LEU B 1 8 ? -21.531 -2.715 -23.922 1 28.09 8 LEU B O 1
ATOM 2551 N N . VAL B 1 9 ? -20.438 -1.283 -22.578 1 30.69 9 VAL B N 1
ATOM 2552 C CA . VAL B 1 9 ? -19.406 -2.291 -22.328 1 30.69 9 VAL B CA 1
ATOM 2553 C C . VAL B 1 9 ? -19.953 -3.365 -21.391 1 30.69 9 VAL B C 1
ATOM 2555 O O . VAL B 1 9 ? -19.422 -4.473 -21.328 1 30.69 9 VAL B O 1
ATOM 2558 N N . LEU B 1 10 ? -21 -3.191 -20.672 1 32.91 10 LEU B N 1
ATOM 2559 C CA . LEU B 1 10 ? -21.719 -4.18 -19.859 1 32.91 10 LEU B CA 1
ATOM 2560 C C . LEU B 1 10 ? -22.375 -5.227 -20.75 1 32.91 10 LEU B C 1
ATOM 2562 O O . LEU B 1 10 ? -22.531 -6.383 -20.359 1 32.91 10 LEU B O 1
ATOM 2566 N N . GLY B 1 11 ? -23.062 -4.855 -21.812 1 30.69 11 GLY B N 1
ATOM 2567 C CA . GLY B 1 11 ? -23.922 -5.719 -22.609 1 30.69 11 GLY B CA 1
ATOM 2568 C C . GLY B 1 11 ? -23.172 -6.848 -23.281 1 30.69 11 GLY B C 1
ATOM 2569 O O . GLY B 1 11 ? -23.703 -7.945 -23.453 1 30.69 11 GLY B O 1
ATOM 2570 N N . LEU B 1 12 ? -22.109 -6.57 -24.078 1 31.66 12 LEU B N 1
ATOM 2571 C CA . LEU B 1 12 ? -21.719 -7.539 -25.094 1 31.66 12 LEU B CA 1
ATOM 2572 C C . LEU B 1 12 ? -21.094 -8.773 -24.453 1 31.66 12 LEU B C 1
ATOM 2574 O O . LEU B 1 12 ? -20.062 -9.258 -24.922 1 31.66 12 LEU B O 1
ATOM 2578 N N . ALA B 1 13 ? -21.078 -8.953 -23.219 1 36.91 13 ALA B N 1
ATOM 2579 C CA . ALA B 1 13 ? -20.484 -10.102 -22.547 1 36.91 13 ALA B CA 1
ATOM 2580 C C . ALA B 1 13 ? -21.203 -11.398 -22.938 1 36.91 13 ALA B C 1
ATOM 2582 O O . ALA B 1 13 ? -21.203 -12.359 -22.156 1 36.91 13 ALA B O 1
ATOM 2583 N N . LEU B 1 14 ? -22.094 -11.523 -23.766 1 37.31 14 LEU B N 1
ATOM 2584 C CA . LEU B 1 14 ? -22.703 -12.781 -24.188 1 37.31 14 LEU B CA 1
ATOM 2585 C C . LEU B 1 14 ? -21.641 -13.719 -24.781 1 37.31 14 LEU B C 1
ATOM 2587 O O . LEU B 1 14 ? -21.875 -14.922 -24.906 1 37.31 14 LEU B O 1
ATOM 2591 N N . ALA B 1 15 ? -20.688 -13.188 -25.438 1 42.81 15 ALA B N 1
ATOM 2592 C CA . ALA B 1 15 ? -20.047 -14.094 -26.391 1 42.81 15 ALA B CA 1
ATOM 2593 C C . ALA B 1 15 ? -19.25 -15.172 -25.672 1 42.81 15 ALA B C 1
ATOM 2595 O O . ALA B 1 15 ? -19.078 -16.281 -26.188 1 42.81 15 ALA B O 1
ATOM 2596 N N . GLN B 1 16 ? -18.422 -15.023 -24.531 1 58.66 16 GLN B N 1
ATOM 2597 C CA . GLN B 1 16 ? -17.375 -16.016 -24.297 1 58.66 16 GLN B CA 1
ATOM 2598 C C . GLN B 1 16 ? -17.797 -17.047 -23.25 1 58.66 16 GLN B C 1
ATOM 2600 O O . GLN B 1 16 ? -16.969 -17.688 -22.625 1 58.66 16 GLN B O 1
ATOM 2605 N N . GLY B 1 17 ? -19.109 -17.5 -23.062 1 78.06 17 GLY B N 1
ATOM 2606 C CA . GLY B 1 17 ? -19.562 -18.672 -22.344 1 78.06 17 GLY B CA 1
ATOM 2607 C C . GLY B 1 17 ? -19.844 -18.391 -20.875 1 78.06 17 GLY B C 1
ATOM 2608 O O . GLY B 1 17 ? -20.203 -19.297 -20.125 1 78.06 17 GLY B O 1
ATOM 2609 N N . TYR B 1 18 ? -19.781 -17.109 -20.406 1 85.5 18 TYR B N 1
ATOM 2610 C CA . TYR B 1 18 ? -20.031 -16.828 -19 1 85.5 18 TYR B CA 1
ATOM 2611 C C . TYR B 1 18 ? -21.469 -16.359 -18.797 1 85.5 18 TYR B C 1
ATOM 2613 O O . TYR B 1 18 ? -22.016 -15.625 -19.609 1 85.5 18 TYR B O 1
ATOM 2621 N N . LEU B 1 19 ? -22.062 -16.891 -17.688 1 87.06 19 LEU B N 1
ATOM 2622 C CA . LEU B 1 19 ? -23.438 -16.547 -17.328 1 87.06 19 LEU B CA 1
ATOM 2623 C C . LEU B 1 19 ? -23.562 -16.344 -15.828 1 87.06 19 LEU B C 1
ATOM 2625 O O . LEU B 1 19 ? -22.656 -16.703 -15.07 1 87.06 19 LEU B O 1
ATOM 2629 N N . VAL B 1 20 ? -24.609 -15.625 -15.492 1 91.81 20 VAL B N 1
ATOM 2630 C CA . VAL B 1 20 ? -24.938 -15.477 -14.078 1 91.81 20 VAL B CA 1
ATOM 2631 C C . VAL B 1 20 ? -26.25 -16.203 -13.773 1 91.81 20 VAL B C 1
ATOM 2633 O O . VAL B 1 20 ? -27.188 -16.156 -14.57 1 91.81 20 VAL B O 1
ATOM 2636 N N . GLY B 1 21 ? -26.25 -16.969 -12.695 1 90.38 21 GLY B N 1
ATOM 2637 C CA . GLY B 1 21 ? -27.453 -17.688 -12.281 1 90.38 21 GLY B CA 1
ATOM 2638 C C . GLY B 1 21 ? -27.609 -17.766 -10.781 1 90.38 21 GLY B C 1
ATOM 2639 O O . GLY B 1 21 ? -26.797 -17.219 -10.031 1 90.38 21 GLY B O 1
ATOM 2640 N N . ARG B 1 22 ? -28.766 -18.328 -10.391 1 92.62 22 ARG B N 1
ATOM 2641 C CA . ARG B 1 22 ? -29.062 -18.516 -8.977 1 92.62 22 ARG B CA 1
ATOM 2642 C C . ARG B 1 22 ? -29.078 -20 -8.617 1 92.62 22 ARG B C 1
ATOM 2644 O O . ARG B 1 22 ? -29.703 -20.797 -9.312 1 92.62 22 ARG B O 1
ATOM 2651 N N . VAL B 1 23 ? -28.375 -20.25 -7.516 1 91.19 23 VAL B N 1
ATOM 2652 C CA . VAL B 1 23 ? -28.312 -21.641 -7.086 1 91.19 23 VAL B CA 1
ATOM 2653 C C . VAL B 1 23 ? -29.625 -22.031 -6.406 1 91.19 23 VAL B C 1
ATOM 2655 O O . VAL B 1 23 ? -30.062 -21.359 -5.461 1 91.19 23 VAL B O 1
ATOM 2658 N N . LEU B 1 24 ? -30.188 -23.062 -6.855 1 91.44 24 LEU B N 1
ATOM 2659 C CA . LEU B 1 24 ? -31.453 -23.516 -6.285 1 91.44 24 LEU B CA 1
ATOM 2660 C C . LEU B 1 24 ? -31.234 -24.656 -5.293 1 91.44 24 LEU B C 1
ATOM 2662 O O . LEU B 1 24 ? -31.828 -24.672 -4.215 1 91.44 24 LEU B O 1
ATOM 2666 N N . GLU B 1 25 ? -30.484 -25.578 -5.703 1 89.69 25 GLU B N 1
ATOM 2667 C CA . GLU B 1 25 ? -30.172 -26.734 -4.875 1 89.69 25 GLU B CA 1
ATOM 2668 C C . GLU B 1 25 ? -28.766 -27.266 -5.164 1 89.69 25 GLU B C 1
ATOM 2670 O O . GLU B 1 25 ? -28.297 -27.203 -6.305 1 89.69 25 GLU B O 1
ATOM 2675 N N . VAL B 1 26 ? -28.125 -27.625 -4 1 87.5 26 VAL B N 1
ATOM 2676 C CA . VAL B 1 26 ? -26.781 -28.188 -4.145 1 87.5 26 VAL B CA 1
ATOM 2677 C C . VAL B 1 26 ? -26.781 -29.641 -3.717 1 87.5 26 VAL B C 1
ATOM 2679 O O . VAL B 1 26 ? -27.328 -30 -2.662 1 87.5 26 VAL B O 1
ATOM 2682 N N . ASP B 1 27 ? -26.359 -30.516 -4.574 1 84.81 27 ASP B N 1
ATOM 2683 C CA . ASP B 1 27 ? -26.172 -31.922 -4.258 1 84.81 27 ASP B CA 1
ATOM 2684 C C . ASP B 1 27 ? -24.688 -32.281 -4.172 1 84.81 27 ASP B C 1
ATOM 2686 O O . ASP B 1 27 ? -24.078 -32.656 -5.176 1 84.81 27 ASP B O 1
ATOM 2690 N N . PRO B 1 28 ? -24.141 -32.219 -2.994 1 77.19 28 PRO B N 1
ATOM 2691 C CA . PRO B 1 28 ? -22.703 -32.469 -2.846 1 77.19 28 PRO B CA 1
ATOM 2692 C C . PRO B 1 28 ? -22.312 -33.906 -3.25 1 77.19 28 PRO B C 1
ATOM 2694 O O . PRO B 1 28 ? -21.172 -34.125 -3.637 1 77.19 28 PRO B O 1
ATOM 2697 N N . LEU B 1 29 ? -23.203 -34.844 -3.162 1 79.75 29 LEU B N 1
ATOM 2698 C CA . LEU B 1 29 ? -22.891 -36.25 -3.445 1 79.75 29 LEU B CA 1
ATOM 2699 C C . LEU B 1 29 ? -22.656 -36.469 -4.938 1 79.75 29 LEU B C 1
ATOM 2701 O O . LEU B 1 29 ? -21.719 -37.156 -5.32 1 79.75 29 LEU B O 1
ATOM 2705 N N . SER B 1 30 ? -23.422 -35.812 -5.734 1 78.25 30 SER B N 1
ATOM 2706 C CA . SER B 1 30 ? -23.281 -35.969 -7.18 1 78.25 30 SER B CA 1
ATOM 2707 C C . SER B 1 30 ? -22.328 -34.906 -7.75 1 78.25 30 SER B C 1
ATOM 2709 O O . SER B 1 30 ? -21.938 -34.969 -8.914 1 78.25 30 SER B O 1
ATOM 2711 N N . GLY B 1 31 ? -21.953 -33.938 -6.887 1 82.38 31 GLY B N 1
ATOM 2712 C CA . GLY B 1 31 ? -21.094 -32.875 -7.336 1 82.38 31 GLY B CA 1
ATOM 2713 C C . GLY B 1 31 ? -21.781 -31.891 -8.281 1 82.38 31 GLY B C 1
ATOM 2714 O O . GLY B 1 31 ? -21.141 -31.328 -9.172 1 82.38 31 GLY B O 1
ATOM 2715 N N . THR B 1 32 ? -23.156 -31.953 -8.289 1 86.94 32 THR B N 1
ATOM 2716 C CA . THR B 1 32 ? -23.906 -31.094 -9.188 1 86.94 32 THR B CA 1
ATOM 2717 C C . THR B 1 32 ? -24.828 -30.156 -8.398 1 86.94 32 THR B C 1
ATOM 2719 O O . THR B 1 32 ? -25.031 -30.344 -7.199 1 86.94 32 THR B O 1
ATOM 2722 N N . ALA B 1 33 ? -25.172 -29.094 -9.023 1 89.69 33 ALA B N 1
ATOM 2723 C CA . ALA B 1 33 ? -26.141 -28.156 -8.461 1 89.69 33 ALA B CA 1
ATOM 2724 C C . ALA B 1 33 ? -27.156 -27.719 -9.516 1 89.69 33 ALA B C 1
ATOM 2726 O O . ALA B 1 33 ? -26.844 -27.672 -10.711 1 89.69 33 ALA B O 1
ATOM 2727 N N . ARG B 1 34 ? -28.375 -27.547 -9.102 1 91.81 34 ARG B N 1
ATOM 2728 C CA . ARG B 1 34 ? -29.406 -26.969 -9.969 1 91.81 34 ARG B CA 1
ATOM 2729 C C . ARG B 1 34 ? -29.391 -25.453 -9.891 1 91.81 34 ARG B C 1
ATOM 2731 O O . ARG B 1 34 ? -29.469 -24.875 -8.797 1 91.81 34 ARG B O 1
ATOM 2738 N N . VAL B 1 35 ? -29.219 -24.875 -11.008 1 91.94 35 VAL B N 1
ATOM 2739 C CA . VAL B 1 35 ? -29.109 -23.422 -11.039 1 91.94 35 VAL B CA 1
ATOM 2740 C C . VAL B 1 35 ? -30.141 -22.844 -11.992 1 91.94 35 VAL B C 1
ATOM 2742 O O . VAL B 1 35 ? -30.469 -23.453 -13.008 1 91.94 35 VAL B O 1
ATOM 2745 N N . GLN B 1 36 ? -30.672 -21.719 -11.602 1 92.31 36 GLN B N 1
ATOM 2746 C CA . GLN B 1 36 ? -31.609 -21 -12.453 1 92.31 36 GLN B CA 1
ATOM 2747 C C . GLN B 1 36 ? -30.906 -19.922 -13.266 1 92.31 36 GLN B C 1
ATOM 2749 O O . GLN B 1 36 ? -30.312 -19 -12.711 1 92.31 36 GLN B O 1
ATOM 2754 N N . VAL B 1 37 ? -30.812 -20.125 -14.492 1 89.44 37 VAL B N 1
ATOM 2755 C CA . VAL B 1 37 ? -30.234 -19.141 -15.406 1 89.44 37 VAL B CA 1
ATOM 2756 C C . VAL B 1 37 ? -31.344 -18.516 -16.25 1 89.44 37 VAL B C 1
ATOM 2758 O O . VAL B 1 37 ? -31.875 -19.141 -17.172 1 89.44 37 VAL B O 1
ATOM 2761 N N . GLY B 1 38 ? -31.578 -17.203 -15.93 1 84.75 38 GLY B N 1
ATOM 2762 C CA . GLY B 1 38 ? -32.719 -16.594 -16.594 1 84.75 38 GLY B CA 1
ATOM 2763 C C . GLY B 1 38 ? -34.031 -17.266 -16.25 1 84.75 38 GLY B C 1
ATOM 2764 O O . GLY B 1 38 ? -34.406 -17.344 -15.078 1 84.75 38 GLY B O 1
ATOM 2765 N N . ALA B 1 39 ? -34.688 -17.859 -17.219 1 87.12 39 ALA B N 1
ATOM 2766 C CA . ALA B 1 39 ? -36 -18.5 -17.031 1 87.12 39 ALA B CA 1
ATOM 2767 C C . ALA B 1 39 ? -35.844 -20.031 -17.047 1 87.12 39 ALA B C 1
ATOM 2769 O O . ALA B 1 39 ? -36.812 -20.75 -16.797 1 87.12 39 ALA B O 1
ATOM 2770 N N . GLU B 1 40 ? -34.656 -20.469 -17.141 1 89.81 40 GLU B N 1
ATOM 2771 C CA . GLU B 1 40 ? -34.406 -21.906 -17.266 1 89.81 40 GLU B CA 1
ATOM 2772 C C . GLU B 1 40 ? -33.625 -22.438 -16.062 1 89.81 40 GLU B C 1
ATOM 2774 O O . GLU B 1 40 ? -32.844 -21.703 -15.461 1 89.81 40 GLU B O 1
ATOM 2779 N N . VAL B 1 41 ? -34.031 -23.625 -15.734 1 92.06 41 VAL B N 1
ATOM 2780 C CA . VAL B 1 41 ? -33.281 -24.312 -14.703 1 92.06 41 VAL B CA 1
ATOM 2781 C C . VAL B 1 41 ? -32.312 -25.328 -15.344 1 92.06 41 VAL B C 1
ATOM 2783 O O . VAL B 1 41 ? -32.75 -26.156 -16.156 1 92.06 41 VAL B O 1
ATOM 2786 N N . ARG B 1 42 ? -31.078 -25.172 -15.039 1 91.25 42 ARG B N 1
ATOM 2787 C CA . ARG B 1 42 ? -30.078 -26.062 -15.617 1 91.25 42 ARG B CA 1
ATOM 2788 C C . ARG B 1 42 ? -29.203 -26.688 -14.523 1 91.25 42 ARG B C 1
ATOM 2790 O O . ARG B 1 42 ? -29.141 -26.172 -13.406 1 91.25 42 ARG B O 1
ATOM 2797 N N . GLU B 1 43 ? -28.562 -27.844 -14.938 1 90.81 43 GLU B N 1
ATOM 2798 C CA . GLU B 1 43 ? -27.641 -28.5 -14.016 1 90.81 43 GLU B CA 1
ATOM 2799 C C . GLU B 1 43 ? -26.203 -28.047 -14.266 1 90.81 43 GLU B C 1
ATOM 2801 O O . GLU B 1 43 ? -25.766 -27.922 -15.414 1 90.81 43 GLU B O 1
ATOM 2806 N N . ALA B 1 44 ? -25.578 -27.672 -13.18 1 89.44 44 ALA B N 1
ATOM 2807 C CA . ALA B 1 44 ? -24.188 -27.234 -13.273 1 89.44 44 ALA B CA 1
ATOM 2808 C C . ALA B 1 44 ? -23.297 -28.094 -12.391 1 89.44 44 ALA B C 1
ATOM 2810 O O . ALA B 1 44 ? -23.719 -28.594 -11.344 1 89.44 44 ALA B O 1
ATOM 2811 N N . LEU B 1 45 ? -22.078 -28.328 -12.82 1 86.94 45 LEU B N 1
ATOM 2812 C CA . LEU B 1 45 ? -21.094 -29.094 -12.062 1 86.94 45 LEU B CA 1
ATOM 2813 C C . LEU B 1 45 ? -20.438 -28.203 -11.008 1 86.94 45 LEU B C 1
ATOM 2815 O O . LEU B 1 45 ? -20.141 -27.047 -11.266 1 86.94 45 LEU B O 1
ATOM 2819 N N . LEU B 1 46 ? -20.281 -28.766 -9.852 1 81.75 46 LEU B N 1
ATOM 2820 C CA . LEU B 1 46 ? -19.594 -28.062 -8.766 1 81.75 46 LEU B CA 1
ATOM 2821 C C . LEU B 1 46 ? -18.094 -28.094 -8.953 1 81.75 46 LEU B C 1
ATOM 2823 O O . LEU B 1 46 ? -17.547 -29.031 -9.547 1 81.75 46 LEU B O 1
ATOM 2827 N N . PRO B 1 47 ? -17.391 -26.922 -8.586 1 74.25 47 PRO B N 1
ATOM 2828 C CA . PRO B 1 47 ? -15.93 -26.953 -8.648 1 74.25 47 PRO B CA 1
ATOM 2829 C C . PRO B 1 47 ? -15.312 -27.984 -7.711 1 74.25 47 PRO B C 1
ATOM 2831 O O . PRO B 1 47 ? -15.984 -28.453 -6.785 1 74.25 47 PRO B O 1
ATOM 2834 N N . GLN B 1 48 ? -13.984 -28.375 -8.203 1 58.56 48 GLN B N 1
ATOM 2835 C CA . GLN B 1 48 ? -13.281 -29.344 -7.359 1 58.56 48 GLN B CA 1
ATOM 2836 C C . GLN B 1 48 ? -13.094 -28.797 -5.949 1 58.56 48 GLN B C 1
ATOM 2838 O O . GLN B 1 48 ? -12.594 -27.688 -5.766 1 58.56 48 GLN B O 1
ATOM 2843 N N . GLY B 1 49 ? -13.672 -29.516 -4.984 1 54.53 49 GLY B N 1
ATOM 2844 C CA . GLY B 1 49 ? -13.648 -29.172 -3.574 1 54.53 49 GLY B CA 1
ATOM 2845 C C . GLY B 1 49 ? -14.953 -28.547 -3.096 1 54.53 49 GLY B C 1
ATOM 2846 O O . GLY B 1 49 ? -15.117 -28.297 -1.902 1 54.53 49 GLY B O 1
ATOM 2847 N N . GLY B 1 50 ? -16.062 -28.625 -3.98 1 53.59 50 GLY B N 1
ATOM 2848 C CA . GLY B 1 50 ? -17.516 -28.547 -3.928 1 53.59 50 GLY B CA 1
ATOM 2849 C C . GLY B 1 50 ? -18.031 -27.406 -3.082 1 53.59 50 GLY B C 1
ATOM 2850 O O . GLY B 1 50 ? -19.234 -27.172 -2.996 1 53.59 50 GLY B O 1
ATOM 2851 N N . GLY B 1 51 ? -17.078 -26.719 -2.188 1 58.34 51 GLY B N 1
ATOM 2852 C CA . GLY B 1 51 ? -17.703 -26.125 -1.017 1 58.34 51 GLY B CA 1
ATOM 2853 C C . GLY B 1 51 ? -17.844 -24.609 -1.121 1 58.34 51 GLY B C 1
ATOM 2854 O O . GLY B 1 51 ? -17.312 -24 -2.045 1 58.34 51 GLY B O 1
ATOM 2855 N N . GLY B 1 52 ? -19.031 -24.016 -0.768 1 67.56 52 GLY B N 1
ATOM 2856 C CA . GLY B 1 52 ? -19.234 -22.625 -0.412 1 67.56 52 GLY B CA 1
ATOM 2857 C C . GLY B 1 52 ? -20.469 -22.016 -1.057 1 67.56 52 GLY B C 1
ATOM 2858 O O . GLY B 1 52 ? -20.688 -20.812 -0.954 1 67.56 52 GLY B O 1
ATOM 2859 N N . PHE B 1 53 ? -21.172 -23.078 -1.852 1 79.19 53 PHE B N 1
ATOM 2860 C CA . PHE B 1 53 ? -22.375 -22.547 -2.479 1 79.19 53 PHE B CA 1
ATOM 2861 C C . PHE B 1 53 ? -23.625 -22.953 -1.704 1 79.19 53 PHE B C 1
ATOM 2863 O O . PHE B 1 53 ? -23.703 -24.078 -1.196 1 79.19 53 PHE B O 1
ATOM 2870 N N . ALA B 1 54 ? -24.453 -22.047 -1.485 1 81.81 54 ALA B N 1
ATOM 2871 C CA . ALA B 1 54 ? -25.719 -22.266 -0.782 1 81.81 54 ALA B CA 1
ATOM 2872 C C . ALA B 1 54 ? -26.906 -21.906 -1.664 1 81.81 54 ALA B C 1
ATOM 2874 O O . ALA B 1 54 ? -26.781 -21.094 -2.58 1 81.81 54 ALA B O 1
ATOM 2875 N N . PRO B 1 55 ? -28.031 -22.625 -1.337 1 87.25 55 PRO B N 1
ATOM 2876 C CA . PRO B 1 55 ? -29.234 -22.266 -2.094 1 87.25 55 PRO B CA 1
ATOM 2877 C C . PRO B 1 55 ? -29.609 -20.797 -1.963 1 87.25 55 PRO B C 1
ATOM 2879 O O . PRO B 1 55 ? -29.516 -20.219 -0.874 1 87.25 55 PRO B O 1
ATOM 2882 N N . GLY B 1 56 ? -29.891 -20.219 -3.1 1 86.62 56 GLY B N 1
ATOM 2883 C CA . GLY B 1 56 ? -30.281 -18.812 -3.109 1 86.62 56 GLY B CA 1
ATOM 2884 C C . GLY B 1 56 ? -29.141 -17.891 -3.516 1 86.62 56 GLY B C 1
ATOM 2885 O O . GLY B 1 56 ? -29.375 -16.734 -3.855 1 86.62 56 GLY B O 1
ATOM 2886 N N . MET B 1 57 ? -28.094 -18.438 -3.586 1 87.94 57 MET B N 1
ATOM 2887 C CA . MET B 1 57 ? -26.906 -17.641 -3.875 1 87.94 57 MET B CA 1
ATOM 2888 C C . MET B 1 57 ? -26.781 -17.359 -5.371 1 87.94 57 MET B C 1
ATOM 2890 O O . MET B 1 57 ? -27.047 -18.25 -6.188 1 87.94 57 MET B O 1
ATOM 2894 N N . ARG B 1 58 ? -26.5 -16.141 -5.668 1 91.31 58 ARG B N 1
ATOM 2895 C CA . ARG B 1 58 ? -26.156 -15.82 -7.051 1 91.31 58 ARG B CA 1
ATOM 2896 C C . ARG B 1 58 ? -24.734 -16.234 -7.383 1 91.31 58 ARG B C 1
ATOM 2898 O O . ARG B 1 58 ? -23.812 -15.984 -6.605 1 91.31 58 ARG B O 1
ATOM 2905 N N . ALA B 1 59 ? -24.578 -16.922 -8.523 1 90.25 59 ALA B N 1
ATOM 2906 C CA . ALA B 1 59 ? -23.266 -17.453 -8.867 1 90.25 59 ALA B CA 1
ATOM 2907 C C . ALA B 1 59 ? -22.969 -17.266 -10.352 1 90.25 59 ALA B C 1
ATOM 2909 O O . ALA B 1 59 ? -23.875 -17.062 -11.156 1 90.25 59 ALA B O 1
ATOM 2910 N N . VAL B 1 60 ? -21.672 -17.219 -10.625 1 90.44 60 VAL B N 1
ATOM 2911 C CA . VAL B 1 60 ? -21.203 -17.141 -12.008 1 90.44 60 VAL B CA 1
ATOM 2912 C C . VAL B 1 60 ? -21 -18.547 -12.57 1 90.44 60 VAL B C 1
ATOM 2914 O O . VAL B 1 60 ? -20.438 -19.422 -11.898 1 90.44 60 VAL B O 1
ATOM 2917 N N . LEU B 1 61 ? -21.531 -18.703 -13.766 1 89.19 61 LEU B N 1
ATOM 2918 C CA . LEU B 1 61 ? -21.453 -20 -14.453 1 89.19 61 LEU B CA 1
ATOM 2919 C C . LEU B 1 61 ? -20.641 -19.875 -15.734 1 89.19 61 LEU B C 1
ATOM 2921 O O . LEU B 1 61 ? -20.531 -18.781 -16.297 1 89.19 61 LEU B O 1
ATOM 2925 N N . TYR B 1 62 ? -19.984 -20.906 -16.062 1 87.12 62 TYR B N 1
ATOM 2926 C CA . TYR B 1 62 ? -19.234 -21 -17.312 1 87.12 62 TYR B CA 1
ATOM 2927 C C . TYR B 1 62 ? -19.734 -22.172 -18.156 1 87.12 62 TYR B C 1
ATOM 2929 O O . TYR B 1 62 ? -19.859 -23.297 -17.656 1 87.12 62 TYR B O 1
ATOM 2937 N N . GLU B 1 63 ? -20.125 -21.875 -19.344 1 87.38 63 GLU B N 1
ATOM 2938 C CA . GLU B 1 63 ? -20.625 -22.906 -20.25 1 87.38 63 GLU B CA 1
ATOM 2939 C C . GLU B 1 63 ? -19.547 -23.312 -21.25 1 87.38 63 GLU B C 1
ATOM 2941 O O . GLU B 1 63 ? -18.984 -22.469 -21.953 1 87.38 63 GLU B O 1
ATOM 2946 N N . GLU B 1 64 ? -19.219 -24.516 -21.141 1 81.44 64 GLU B N 1
ATOM 2947 C CA . GLU B 1 64 ? -18.266 -25.062 -22.094 1 81.44 64 GLU B CA 1
ATOM 2948 C C . GLU B 1 64 ? -18.703 -26.453 -22.578 1 81.44 64 GLU B C 1
ATOM 2950 O O . GLU B 1 64 ? -18.922 -27.344 -21.766 1 81.44 64 GLU B O 1
ATOM 2955 N N . GLY B 1 65 ? -18.734 -26.672 -23.844 1 79.88 65 GLY B N 1
ATOM 2956 C CA . GLY B 1 65 ? -19.062 -27.969 -24.406 1 79.88 65 GLY B CA 1
ATOM 2957 C C . GLY B 1 65 ? -20.453 -28.453 -24.016 1 79.88 65 GLY B C 1
ATOM 2958 O O . GLY B 1 65 ? -20.656 -29.656 -23.781 1 79.88 65 GLY B O 1
ATOM 2959 N N . GLY B 1 66 ? -21.328 -27.625 -23.766 1 79.19 66 GLY B N 1
ATOM 2960 C CA . GLY B 1 66 ? -22.688 -28 -23.422 1 79.19 66 GLY B CA 1
ATOM 2961 C C . GLY B 1 66 ? -22.891 -28.234 -21.938 1 79.19 66 GLY B C 1
ATOM 2962 O O . GLY B 1 66 ? -24 -28.531 -21.5 1 79.19 66 GLY B O 1
ATOM 2963 N N . ARG B 1 67 ? -21.812 -28.172 -21.234 1 86 67 ARG B N 1
ATOM 2964 C CA . ARG B 1 67 ? -21.891 -28.359 -19.781 1 86 67 ARG B CA 1
ATOM 2965 C C . ARG B 1 67 ? -21.719 -27.031 -19.062 1 86 67 ARG B C 1
ATOM 2967 O O . ARG B 1 67 ? -21.016 -26.141 -19.531 1 86 67 ARG B O 1
ATOM 2974 N N . LEU B 1 68 ? -22.469 -26.984 -17.953 1 89.19 68 LEU B N 1
ATOM 2975 C CA . LEU B 1 68 ? -22.438 -25.797 -17.125 1 89.19 68 LEU B CA 1
ATOM 2976 C C . LEU B 1 68 ? -21.609 -26.031 -15.852 1 89.19 68 LEU B C 1
ATOM 2978 O O . LEU B 1 68 ? -21.797 -27.062 -15.188 1 89.19 68 LEU B O 1
ATOM 2982 N N . TYR B 1 69 ? -20.734 -25.109 -15.609 1 86.25 69 TYR B N 1
ATOM 2983 C CA . TYR B 1 69 ? -19.875 -25.203 -14.438 1 86.25 69 TYR B CA 1
ATOM 2984 C C . TYR B 1 69 ? -20.109 -24.047 -13.484 1 86.25 69 TYR B C 1
ATOM 2986 O O . TYR B 1 69 ? -20.219 -22.891 -13.914 1 86.25 69 TYR B O 1
ATOM 2994 N N . LEU B 1 70 ? -20.297 -24.391 -12.312 1 85.56 70 LEU B N 1
ATOM 2995 C CA . LEU B 1 70 ? -20.344 -23.375 -11.273 1 85.56 70 LEU B CA 1
ATOM 2996 C C . LEU B 1 70 ? -18.953 -22.906 -10.898 1 85.56 70 LEU B C 1
ATOM 2998 O O . LEU B 1 70 ? -18.094 -23.734 -10.562 1 85.56 70 LEU B O 1
ATOM 3002 N N . THR B 1 71 ? -18.672 -21.641 -10.938 1 82.94 71 THR B N 1
ATOM 3003 C CA . THR B 1 71 ? -17.312 -21.156 -10.758 1 82.94 71 THR B CA 1
ATOM 3004 C C . THR B 1 71 ? -17.156 -20.438 -9.414 1 82.94 71 THR B C 1
ATOM 3006 O O . THR B 1 71 ? -16.469 -20.938 -8.516 1 82.94 71 THR B O 1
ATOM 3009 N N . GLU B 1 72 ? -17.859 -19.281 -9.227 1 86.5 72 GLU B N 1
ATOM 3010 C CA . GLU B 1 72 ? -17.75 -18.469 -8.023 1 86.5 72 GLU B CA 1
ATOM 3011 C C . GLU B 1 72 ? -19.031 -17.703 -7.754 1 86.5 72 GLU B C 1
ATOM 3013 O O . GLU B 1 72 ? -19.875 -17.547 -8.641 1 86.5 72 GLU B O 1
ATOM 3018 N N . PRO B 1 73 ? -19.234 -17.344 -6.516 1 89.19 73 PRO B N 1
ATOM 3019 C CA . PRO B 1 73 ? -20.375 -16.484 -6.234 1 89.19 73 PRO B CA 1
ATOM 3020 C C . PRO B 1 73 ? -20.328 -15.156 -6.996 1 89.19 73 PRO B C 1
ATOM 3022 O O . PRO B 1 73 ? -19.25 -14.664 -7.309 1 89.19 73 PRO B O 1
ATOM 3025 N N . ASP B 1 74 ? -21.469 -14.719 -7.387 1 92.44 74 ASP B N 1
ATOM 3026 C CA . ASP B 1 74 ? -21.531 -13.398 -8.008 1 92.44 74 ASP B CA 1
ATOM 3027 C C . ASP B 1 74 ? -21.234 -12.297 -6.992 1 92.44 74 ASP B C 1
ATOM 3029 O O . ASP B 1 74 ? -22.094 -11.945 -6.18 1 92.44 74 ASP B O 1
ATOM 3033 N N . ARG B 1 75 ? -20.141 -11.641 -7.145 1 94.06 75 ARG B N 1
ATOM 3034 C CA . ARG B 1 75 ? -19.656 -10.688 -6.152 1 94.06 75 ARG B CA 1
ATOM 3035 C C . ARG B 1 75 ? -19.953 -9.25 -6.578 1 94.06 75 ARG B C 1
ATOM 3037 O O . ARG B 1 75 ? -19.828 -8.32 -5.781 1 94.06 75 ARG B O 1
ATOM 3044 N N . MET B 1 76 ? -20.406 -9.07 -7.719 1 93.12 76 MET B N 1
ATOM 3045 C CA . MET B 1 76 ? -20.484 -7.738 -8.32 1 93.12 76 MET B CA 1
ATOM 3046 C C . MET B 1 76 ? -21.453 -6.852 -7.543 1 93.12 76 MET B C 1
ATOM 3048 O O . MET B 1 76 ? -21.125 -5.707 -7.223 1 93.12 76 MET B O 1
ATOM 3052 N N . PRO B 1 77 ? -22.625 -7.383 -7.242 1 93.44 77 PRO B N 1
ATOM 3053 C CA . PRO B 1 77 ? -23.531 -6.512 -6.496 1 93.44 77 PRO B CA 1
ATOM 3054 C C . PRO B 1 77 ? -22.938 -6.055 -5.16 1 93.44 77 PRO B C 1
ATOM 3056 O O . PRO B 1 77 ? -23.109 -4.895 -4.773 1 93.44 77 PRO B O 1
ATOM 3059 N N . THR B 1 78 ? -22.344 -6.965 -4.504 1 94.88 78 THR B N 1
ATOM 3060 C CA . THR B 1 78 ? -21.75 -6.625 -3.217 1 94.88 78 THR B CA 1
ATOM 3061 C C . THR B 1 78 ? -20.562 -5.672 -3.402 1 94.88 78 THR B C 1
ATOM 3063 O O . THR B 1 78 ? -20.375 -4.762 -2.594 1 94.88 78 THR B O 1
ATOM 3066 N N . LEU B 1 79 ? -19.812 -5.871 -4.418 1 96 79 LEU B N 1
ATOM 3067 C CA . LEU B 1 79 ? -18.703 -4.965 -4.719 1 96 79 LEU B CA 1
ATOM 3068 C C . LEU B 1 79 ? -19.219 -3.562 -5.027 1 96 79 LEU B C 1
ATOM 3070 O O . LEU B 1 79 ? -18.641 -2.572 -4.578 1 96 79 LEU B O 1
ATOM 3074 N N . LEU B 1 80 ? -20.281 -3.512 -5.762 1 95.56 80 LEU B N 1
ATOM 3075 C CA . LEU B 1 80 ? -20.875 -2.223 -6.094 1 95.56 80 LEU B CA 1
ATOM 3076 C C . LEU B 1 80 ? -21.438 -1.546 -4.844 1 95.56 80 LEU B C 1
ATOM 3078 O O . LEU B 1 80 ? -21.391 -0.32 -4.727 1 95.56 80 LEU B O 1
ATOM 3082 N N . ALA B 1 81 ? -21.953 -2.342 -3.977 1 96.62 81 ALA B N 1
ATOM 3083 C CA . ALA B 1 81 ? -22.453 -1.799 -2.715 1 96.62 81 ALA B CA 1
ATOM 3084 C C . ALA B 1 81 ? -21.312 -1.193 -1.894 1 96.62 81 ALA B C 1
ATOM 3086 O O . ALA B 1 81 ? -21.469 -0.125 -1.299 1 96.62 81 ALA B O 1
ATOM 3087 N N . LEU B 1 82 ? -20.234 -1.9 -1.832 1 96.62 82 LEU B N 1
ATOM 3088 C CA . LEU B 1 82 ? -19.078 -1.397 -1.11 1 96.62 82 LEU B CA 1
ATOM 3089 C C . LEU B 1 82 ? -18.547 -0.119 -1.752 1 96.62 82 LEU B C 1
ATOM 3091 O O . LEU B 1 82 ? -18.188 0.827 -1.051 1 96.62 82 LEU B O 1
ATOM 3095 N N . PHE B 1 83 ? -18.516 -0.089 -3.043 1 95.69 83 PHE B N 1
ATOM 3096 C CA . PHE B 1 83 ? -18.094 1.108 -3.76 1 95.69 83 PHE B CA 1
ATOM 3097 C C . PHE B 1 83 ? -19.016 2.277 -3.461 1 95.69 83 PHE B C 1
ATOM 3099 O O . PHE B 1 83 ? -18.562 3.404 -3.26 1 95.69 83 PHE B O 1
ATOM 3106 N N . ALA B 1 84 ? -20.281 2.033 -3.479 1 96.44 84 ALA B N 1
ATOM 3107 C CA . ALA B 1 84 ? -21.266 3.07 -3.184 1 96.44 84 ALA B CA 1
ATOM 3108 C C . ALA B 1 84 ? -21.094 3.6 -1.763 1 96.44 84 ALA B C 1
ATOM 3110 O O . ALA B 1 84 ? -21.203 4.805 -1.525 1 96.44 84 ALA B O 1
ATOM 3111 N N . LEU B 1 85 ? -20.844 2.703 -0.886 1 96.38 85 LEU B N 1
ATOM 3112 C CA . LEU B 1 85 ? -20.594 3.109 0.494 1 96.38 85 LEU B CA 1
ATOM 3113 C C . LEU B 1 85 ? -19.375 4.012 0.587 1 96.38 85 LEU B C 1
ATOM 3115 O O . LEU B 1 85 ? -19.406 5.035 1.273 1 96.38 85 LEU B O 1
ATOM 3119 N N . PHE B 1 86 ? -18.375 3.633 -0.046 1 95.06 86 PHE B N 1
ATOM 3120 C CA . PHE B 1 86 ? -17.141 4.426 -0.075 1 95.06 86 PHE B CA 1
ATOM 3121 C C . PHE B 1 86 ? -17.406 5.797 -0.682 1 95.06 86 PHE B C 1
ATOM 3123 O O . PHE B 1 86 ? -17 6.816 -0.121 1 95.06 86 PHE B O 1
ATOM 3130 N N . ALA B 1 87 ? -18.062 5.82 -1.793 1 94.75 87 ALA B N 1
ATOM 3131 C CA . ALA B 1 87 ? -18.359 7.07 -2.484 1 94.75 87 ALA B CA 1
ATOM 3132 C C . ALA B 1 87 ? -19.234 7.973 -1.621 1 94.75 87 ALA B C 1
ATOM 3134 O O . ALA B 1 87 ? -19.016 9.188 -1.556 1 94.75 87 ALA B O 1
ATOM 3135 N N . LEU B 1 88 ? -20.188 7.402 -0.987 1 95.56 88 LEU B N 1
ATOM 3136 C CA . LEU B 1 88 ? -21.094 8.164 -0.135 1 95.56 88 LEU B CA 1
ATOM 3137 C C . LEU B 1 88 ? -20.344 8.773 1.046 1 95.56 88 LEU B C 1
ATOM 3139 O O . LEU B 1 88 ? -20.531 9.953 1.36 1 95.56 88 LEU B O 1
ATOM 3143 N N . LEU B 1 89 ? -19.5 8.023 1.657 1 94 89 LEU B N 1
ATOM 3144 C CA . LEU B 1 89 ? -18.75 8.523 2.805 1 94 89 LEU B CA 1
ATOM 3145 C C . LEU B 1 89 ? -17.75 9.594 2.375 1 94 89 LEU B C 1
ATOM 3147 O O . LEU B 1 89 ? -17.531 10.57 3.098 1 94 89 LEU B O 1
ATOM 3151 N N . ALA B 1 90 ? -17.109 9.344 1.267 1 92.44 90 ALA B N 1
ATOM 3152 C CA . ALA B 1 90 ? -16.188 10.344 0.74 1 92.44 90 ALA B CA 1
ATOM 3153 C C . ALA B 1 90 ? -16.891 11.664 0.466 1 92.44 90 ALA B C 1
ATOM 3155 O O . ALA B 1 90 ? -16.391 12.734 0.804 1 92.44 90 ALA B O 1
ATOM 3156 N N . ALA B 1 91 ? -18.078 11.586 -0.109 1 91.94 91 ALA B N 1
ATOM 3157 C CA . ALA B 1 91 ? -18.844 12.781 -0.437 1 91.94 91 ALA B CA 1
ATOM 3158 C C . ALA B 1 91 ? -19.359 13.469 0.826 1 91.94 91 ALA B C 1
ATOM 3160 O O . ALA B 1 91 ? -19.391 14.695 0.9 1 91.94 91 ALA B O 1
ATOM 3161 N N . LEU B 1 92 ? -19.719 12.688 1.807 1 91.88 92 LEU B N 1
ATOM 3162 C CA . LEU B 1 92 ? -20.297 13.242 3.025 1 91.88 92 LEU B CA 1
ATOM 3163 C C . LEU B 1 92 ? -19.219 13.852 3.91 1 91.88 92 LEU B C 1
ATOM 3165 O O . LEU B 1 92 ? -19.422 14.922 4.488 1 91.88 92 LEU B O 1
ATOM 3169 N N . LEU B 1 93 ? -18.125 13.195 3.973 1 89.62 93 LEU B N 1
ATOM 3170 C CA . LEU B 1 93 ? -17.094 13.609 4.922 1 89.62 93 LEU B CA 1
ATOM 3171 C C . LEU B 1 93 ? -16.156 14.625 4.285 1 89.62 93 LEU B C 1
ATOM 3173 O O . LEU B 1 93 ? -15.656 15.531 4.965 1 89.62 93 LEU B O 1
ATOM 3177 N N . ALA B 1 94 ? -15.852 14.414 3.068 1 87.06 94 ALA B N 1
ATOM 3178 C CA . ALA B 1 94 ? -14.883 15.305 2.436 1 87.06 94 ALA B CA 1
ATOM 3179 C C . ALA B 1 94 ? -15.57 16.25 1.462 1 87.06 94 ALA B C 1
ATOM 3181 O O . ALA B 1 94 ? -14.906 17.031 0.772 1 87.06 94 ALA B O 1
ATOM 3182 N N . ARG B 1 95 ? -16.875 16.125 1.252 1 87.38 95 ARG B N 1
ATOM 3183 C CA . ARG B 1 95 ? -17.703 17.047 0.475 1 87.38 95 ARG B CA 1
ATOM 3184 C C . ARG B 1 95 ? -17.188 17.188 -0.95 1 87.38 95 ARG B C 1
ATOM 3186 O O . ARG B 1 95 ? -16.922 16.188 -1.619 1 87.38 95 ARG B O 1
ATOM 3193 N N . GLY B 1 96 ? -16.938 18.453 -1.392 1 87 96 GLY B N 1
ATOM 3194 C CA . GLY B 1 96 ? -16.5 18.703 -2.756 1 87 96 GLY B CA 1
ATOM 3195 C C . GLY B 1 96 ? -15.141 18.094 -3.057 1 87 96 GLY B C 1
ATOM 3196 O O . GLY B 1 96 ? -14.938 17.516 -4.125 1 87 96 GLY B O 1
ATOM 3197 N N . LYS B 1 97 ? -14.273 18.172 -2.127 1 86.12 97 LYS B N 1
ATOM 3198 C CA . LYS B 1 97 ? -12.93 17.625 -2.324 1 86.12 97 LYS B CA 1
ATOM 3199 C C . LYS B 1 97 ? -12.945 16.109 -2.385 1 86.12 97 LYS B C 1
ATOM 3201 O O . LYS B 1 97 ? -12.148 15.492 -3.1 1 86.12 97 LYS B O 1
ATOM 3206 N N . GLY B 1 98 ? -13.938 15.594 -1.601 1 86.56 98 GLY B N 1
ATOM 3207 C CA . GLY B 1 98 ? -14.086 14.141 -1.644 1 86.56 98 GLY B CA 1
ATOM 3208 C C . GLY B 1 98 ? -14.562 13.633 -2.99 1 86.56 98 GLY B C 1
ATOM 3209 O O . GLY B 1 98 ? -14.047 12.641 -3.502 1 86.56 98 GLY B O 1
ATOM 3210 N N . VAL B 1 99 ? -15.43 14.344 -3.568 1 90.56 99 VAL B N 1
ATOM 3211 C CA . VAL B 1 99 ? -15.961 13.961 -4.867 1 90.56 99 VAL B CA 1
ATOM 3212 C C . VAL B 1 99 ? -14.891 14.125 -5.941 1 90.56 99 VAL B C 1
ATOM 3214 O O . VAL B 1 99 ? -14.727 13.266 -6.805 1 90.56 99 VAL B O 1
ATOM 3217 N N . ARG B 1 100 ? -14.234 15.172 -5.844 1 91 100 ARG B N 1
ATOM 3218 C CA . ARG B 1 100 ? -13.156 15.406 -6.801 1 91 100 ARG B CA 1
ATOM 3219 C C . ARG B 1 100 ? -12.039 14.383 -6.625 1 91 100 ARG B C 1
ATOM 3221 O O . ARG B 1 100 ? -11.43 13.945 -7.602 1 91 100 ARG B O 1
ATOM 3228 N N . GLY B 1 101 ? -11.812 14.086 -5.363 1 89.06 101 GLY B N 1
ATOM 3229 C CA . GLY B 1 101 ? -10.828 13.047 -5.094 1 89.06 101 GLY B CA 1
ATOM 3230 C C . GLY B 1 101 ? -11.211 11.695 -5.668 1 89.06 101 GLY B C 1
ATOM 3231 O O . GLY B 1 101 ? -10.367 11.008 -6.246 1 89.06 101 GLY B O 1
ATOM 3232 N N . LEU B 1 102 ? -12.469 11.398 -5.543 1 91.12 102 LEU B N 1
ATOM 3233 C CA . LEU B 1 102 ? -12.984 10.148 -6.086 1 91.12 102 LEU B CA 1
ATOM 3234 C C . LEU B 1 102 ? -12.867 10.125 -7.605 1 91.12 102 LEU B C 1
ATOM 3236 O O . LEU B 1 102 ? -12.445 9.117 -8.188 1 91.12 102 LEU B O 1
ATOM 3240 N N . LEU B 1 103 ? -13.211 11.18 -8.156 1 91.56 103 LEU B N 1
ATOM 3241 C CA . LEU B 1 103 ? -13.141 11.281 -9.609 1 91.56 103 LEU B CA 1
ATOM 3242 C C . LEU B 1 103 ? -11.695 11.227 -10.094 1 91.56 103 LEU B C 1
ATOM 3244 O O . LEU B 1 103 ? -11.383 10.531 -11.062 1 91.56 103 LEU B O 1
ATOM 3248 N N . GLY B 1 104 ? -10.914 11.969 -9.414 1 90.06 104 GLY B N 1
ATOM 3249 C CA . GLY B 1 104 ? -9.5 11.945 -9.773 1 90.06 104 GLY B CA 1
ATOM 3250 C C . GLY B 1 104 ? -8.875 10.57 -9.648 1 90.06 104 GLY B C 1
ATOM 3251 O O . GLY B 1 104 ? -8.109 10.148 -10.523 1 90.06 104 GLY B O 1
ATOM 3252 N N . THR B 1 105 ? -9.195 9.938 -8.602 1 89.56 105 THR B N 1
ATOM 3253 C CA . THR B 1 105 ? -8.664 8.602 -8.375 1 89.56 105 THR B CA 1
ATOM 3254 C C . THR B 1 105 ? -9.18 7.629 -9.43 1 89.56 105 THR B C 1
ATOM 3256 O O . THR B 1 105 ? -8.422 6.812 -9.961 1 89.56 105 THR B O 1
ATOM 3259 N N . PHE B 1 106 ? -10.43 7.688 -9.703 1 90.75 106 PHE B N 1
ATOM 3260 C CA . PHE B 1 106 ? -11.039 6.824 -10.711 1 90.75 106 PHE B CA 1
ATOM 3261 C C . PHE B 1 106 ? -10.398 7.047 -12.07 1 90.75 106 PHE B C 1
ATOM 3263 O O . PHE B 1 106 ? -10.016 6.09 -12.75 1 90.75 106 PHE B O 1
ATOM 3270 N N . LEU B 1 107 ? -10.258 8.266 -12.406 1 91.44 107 LEU B N 1
ATOM 3271 C CA . LEU B 1 107 ? -9.656 8.602 -13.695 1 91.44 107 LEU B CA 1
ATOM 3272 C C . LEU B 1 107 ? -8.188 8.18 -13.734 1 91.44 107 LEU B C 1
ATOM 3274 O O . LEU B 1 107 ? -7.699 7.715 -14.766 1 91.44 107 LEU B O 1
ATOM 3278 N N . SER B 1 108 ? -7.539 8.344 -12.656 1 89.88 108 SER B N 1
ATOM 3279 C CA . SER B 1 108 ? -6.137 7.945 -12.586 1 89.88 108 SER B CA 1
ATOM 3280 C C . SER B 1 108 ? -5.98 6.441 -12.766 1 89.88 108 SER B C 1
ATOM 3282 O O . SER B 1 108 ? -5.039 5.98 -13.414 1 89.88 108 SER B O 1
ATOM 3284 N N . LEU B 1 109 ? -6.84 5.684 -12.172 1 89.31 109 LEU B N 1
ATOM 3285 C CA . LEU B 1 109 ? -6.801 4.234 -12.328 1 89.31 109 LEU B CA 1
ATOM 3286 C C . LEU B 1 109 ? -7.043 3.836 -13.773 1 89.31 109 LEU B C 1
ATOM 3288 O O . LEU B 1 109 ? -6.418 2.898 -14.281 1 89.31 109 LEU B O 1
ATOM 3292 N N . LEU B 1 110 ? -7.969 4.527 -14.367 1 88.5 110 LEU B N 1
ATOM 3293 C CA . LEU B 1 110 ? -8.258 4.246 -15.766 1 88.5 110 LEU B CA 1
ATOM 3294 C C . LEU B 1 110 ? -7.039 4.531 -16.641 1 88.5 110 LEU B C 1
ATOM 3296 O O . LEU B 1 110 ? -6.715 3.744 -17.531 1 88.5 110 LEU B O 1
ATOM 3300 N N . VAL B 1 111 ? -6.402 5.59 -16.359 1 86.19 111 VAL B N 1
ATOM 3301 C CA . VAL B 1 111 ? -5.203 5.941 -17.109 1 86.19 111 VAL B CA 1
ATOM 3302 C C . VAL B 1 111 ? -4.113 4.898 -16.859 1 86.19 111 VAL B C 1
ATOM 3304 O O . VAL B 1 111 ? -3.432 4.473 -17.797 1 86.19 111 VAL B O 1
ATOM 3307 N N . LEU B 1 112 ? -3.986 4.516 -15.648 1 87.62 112 LEU B N 1
ATOM 3308 C CA . LEU B 1 112 ? -2.975 3.529 -15.289 1 87.62 112 LEU B CA 1
ATOM 3309 C C . LEU B 1 112 ? -3.242 2.197 -15.984 1 87.62 112 LEU B C 1
ATOM 3311 O O . LEU B 1 112 ? -2.35 1.634 -16.625 1 87.62 112 LEU B O 1
ATOM 3315 N N . VAL B 1 113 ? -4.441 1.733 -15.961 1 86.06 113 VAL B N 1
ATOM 3316 C CA . VAL B 1 113 ? -4.801 0.396 -16.422 1 86.06 113 VAL B CA 1
ATOM 3317 C C . VAL B 1 113 ? -4.887 0.378 -17.953 1 86.06 113 VAL B C 1
ATOM 3319 O O . VAL B 1 113 ? -4.438 -0.576 -18.594 1 86.06 113 VAL B O 1
ATOM 3322 N N . LEU B 1 114 ? -5.422 1.402 -18.562 1 86.94 114 LEU B N 1
ATOM 3323 C CA . LEU B 1 114 ? -5.73 1.36 -20 1 86.94 114 LEU B CA 1
ATOM 3324 C C . LEU B 1 114 ? -4.598 1.97 -20.812 1 86.94 114 LEU B C 1
ATOM 3326 O O . LEU B 1 114 ? -4.496 1.729 -22.016 1 86.94 114 LEU B O 1
ATOM 3330 N N . TRP B 1 115 ? -3.797 2.709 -20.156 1 85.75 115 TRP B N 1
ATOM 3331 C CA . TRP B 1 115 ? -2.775 3.391 -20.953 1 85.75 115 TRP B CA 1
ATOM 3332 C C . TRP B 1 115 ? -1.377 3.012 -20.469 1 85.75 115 TRP B C 1
ATOM 3334 O O . TRP B 1 115 ? -0.571 2.492 -21.25 1 85.75 115 TRP B O 1
ATOM 3344 N N . VAL B 1 116 ? -1.111 3.182 -19.25 1 83.94 116 VAL B N 1
ATOM 3345 C CA . VAL B 1 116 ? 0.243 3.01 -18.734 1 83.94 116 VAL B CA 1
ATOM 3346 C C . VAL B 1 116 ? 0.633 1.535 -18.781 1 83.94 116 VAL B C 1
ATOM 3348 O O . VAL B 1 116 ? 1.668 1.18 -19.344 1 83.94 116 VAL B O 1
ATOM 3351 N N . VAL B 1 117 ? -0.217 0.708 -18.266 1 84.12 117 VAL B N 1
ATOM 3352 C CA . VAL B 1 117 ? 0.094 -0.709 -18.109 1 84.12 117 VAL B CA 1
ATOM 3353 C C . VAL B 1 117 ? 0.294 -1.344 -19.484 1 84.12 117 VAL B C 1
ATOM 3355 O O . VAL B 1 117 ? 1.315 -1.988 -19.734 1 84.12 117 VAL B O 1
ATOM 3358 N N . PRO B 1 118 ? -0.554 -1.136 -20.469 1 81.75 118 PRO B N 1
ATOM 3359 C CA . PRO B 1 118 ? -0.363 -1.765 -21.781 1 81.75 118 PRO B CA 1
ATOM 3360 C C . PRO B 1 118 ? 0.859 -1.226 -22.516 1 81.75 118 PRO B C 1
ATOM 3362 O O . PRO B 1 118 ? 1.544 -1.979 -23.219 1 81.75 118 PRO B O 1
ATOM 3365 N N . HIS B 1 119 ? 1.163 -0.048 -22.375 1 82.69 119 HIS B N 1
ATOM 3366 C CA . HIS B 1 119 ? 2.312 0.524 -23.062 1 82.69 119 HIS B CA 1
ATOM 3367 C C . HIS B 1 119 ? 3.623 0.024 -22.469 1 82.69 119 HIS B C 1
ATOM 3369 O O . HIS B 1 119 ? 4.609 -0.158 -23.188 1 82.69 119 HIS B O 1
ATOM 3375 N N . LEU B 1 120 ? 3.549 -0.169 -21.234 1 80.12 120 LEU B N 1
ATOM 3376 C CA . LEU B 1 120 ? 4.727 -0.725 -20.578 1 80.12 120 LEU B CA 1
ATOM 3377 C C . LEU B 1 120 ? 4.902 -2.197 -20.938 1 80.12 120 LEU B C 1
ATOM 3379 O O . LEU B 1 120 ? 6.027 -2.656 -21.156 1 80.12 120 LEU B O 1
ATOM 3383 N N . ALA B 1 121 ? 3.793 -2.797 -21.031 1 77.62 121 ALA B N 1
ATOM 3384 C CA . ALA B 1 121 ? 3.836 -4.223 -21.344 1 77.62 121 ALA B CA 1
ATOM 3385 C C . ALA B 1 121 ? 4.371 -4.457 -22.75 1 77.62 121 ALA B C 1
ATOM 3387 O O . ALA B 1 121 ? 4.992 -5.488 -23.031 1 77.62 121 ALA B O 1
ATOM 3388 N N . GLN B 1 122 ? 4.227 -3.557 -23.578 1 80.44 122 GLN B N 1
ATOM 3389 C CA . GLN B 1 122 ? 4.652 -3.711 -24.969 1 80.44 122 GLN B CA 1
ATOM 3390 C C . GLN B 1 122 ? 6.117 -3.32 -25.141 1 80.44 122 GLN B C 1
ATOM 3392 O O . GLN B 1 122 ? 6.648 -3.355 -26.25 1 80.44 122 GLN B O 1
ATOM 3397 N N . GLY B 1 123 ? 6.793 -3.018 -24.062 1 74.38 123 GLY B N 1
ATOM 3398 C CA . GLY B 1 123 ? 8.227 -2.801 -24.125 1 74.38 123 GLY B CA 1
ATOM 3399 C C . GLY B 1 123 ? 8.609 -1.333 -24.188 1 74.38 123 GLY B C 1
ATOM 3400 O O . GLY B 1 123 ? 9.688 -0.987 -24.672 1 74.38 123 GLY B O 1
ATOM 3401 N N . GLY B 1 124 ? 7.75 -0.524 -23.906 1 73.75 124 GLY B N 1
ATOM 3402 C CA . GLY B 1 124 ? 8.133 0.879 -23.875 1 73.75 124 GLY B CA 1
ATOM 3403 C C . GLY B 1 124 ? 9.148 1.189 -22.781 1 73.75 124 GLY B C 1
ATOM 3404 O O . GLY B 1 124 ? 9.375 0.375 -21.891 1 73.75 124 GLY B O 1
ATOM 3405 N N . ASN B 1 125 ? 9.898 2.264 -22.984 1 80.25 125 ASN B N 1
ATOM 3406 C CA . ASN B 1 125 ? 10.859 2.717 -21.984 1 80.25 125 ASN B CA 1
ATOM 3407 C C . ASN B 1 125 ? 10.211 2.885 -20.625 1 80.25 125 ASN B C 1
ATOM 3409 O O . ASN B 1 125 ? 9.328 3.723 -20.453 1 80.25 125 ASN B O 1
ATOM 3413 N N . PRO B 1 126 ? 10.617 2.078 -19.703 1 78.62 126 PRO B N 1
ATOM 3414 C CA . PRO B 1 126 ? 9.961 2.113 -18.391 1 78.62 126 PRO B CA 1
ATOM 3415 C C . PRO B 1 126 ? 10.062 3.477 -17.719 1 78.62 126 PRO B C 1
ATOM 3417 O O . PRO B 1 126 ? 9.133 3.908 -17.047 1 78.62 126 PRO B O 1
ATOM 3420 N N . LEU B 1 127 ? 11.219 4.094 -17.953 1 80.75 127 LEU B N 1
ATOM 3421 C CA . LEU B 1 127 ? 11.391 5.41 -17.344 1 80.75 127 LEU B CA 1
ATOM 3422 C C . LEU B 1 127 ? 10.375 6.402 -17.906 1 80.75 127 LEU B C 1
ATOM 3424 O O . LEU B 1 127 ? 9.703 7.102 -17.141 1 80.75 127 LEU B O 1
ATOM 3428 N N . LEU B 1 128 ? 10.203 6.383 -19.109 1 83.88 128 LEU B N 1
ATOM 3429 C CA . LEU B 1 128 ? 9.32 7.348 -19.75 1 83.88 128 LEU B CA 1
ATOM 3430 C C . LEU B 1 128 ? 7.863 7.086 -19.391 1 83.88 128 LEU B C 1
ATOM 3432 O O . LEU B 1 128 ? 7.16 7.992 -18.938 1 83.88 128 LEU B O 1
ATOM 3436 N N . TYR B 1 129 ? 7.465 5.891 -19.453 1 83.44 129 TYR B N 1
ATOM 3437 C CA . TYR B 1 129 ? 6.043 5.605 -19.281 1 83.44 129 TYR B CA 1
ATOM 3438 C C . TYR B 1 129 ? 5.668 5.633 -17.797 1 83.44 129 TYR B C 1
ATOM 3440 O O . TYR B 1 129 ? 4.543 5.996 -17.453 1 83.44 129 TYR B O 1
ATOM 3448 N N . ALA B 1 130 ? 6.633 5.25 -16.984 1 82.94 130 ALA B N 1
ATOM 3449 C CA . ALA B 1 130 ? 6.359 5.375 -15.547 1 82.94 130 ALA B CA 1
ATOM 3450 C C . ALA B 1 130 ? 6.246 6.84 -15.141 1 82.94 130 ALA B C 1
ATOM 3452 O O . ALA B 1 130 ? 5.371 7.203 -14.352 1 82.94 130 ALA B O 1
ATOM 3453 N N . LEU B 1 131 ? 7.078 7.633 -15.719 1 86.31 131 LEU B N 1
ATOM 3454 C CA . LEU B 1 131 ? 7.051 9.055 -15.391 1 86.31 131 LEU B CA 1
ATOM 3455 C C . LEU B 1 131 ? 5.832 9.734 -16 1 86.31 131 LEU B C 1
ATOM 3457 O O . LEU B 1 131 ? 5.195 10.57 -15.359 1 86.31 131 LEU B O 1
ATOM 3461 N N . LEU B 1 132 ? 5.52 9.359 -17.188 1 86 132 LEU B N 1
ATOM 3462 C CA . LEU B 1 132 ? 4.34 9.914 -17.844 1 86 132 LEU B CA 1
ATOM 3463 C C . LEU B 1 132 ? 3.066 9.484 -17.125 1 86 132 LEU B C 1
ATOM 3465 O O . LEU B 1 132 ? 2.127 10.273 -17 1 86 132 LEU B O 1
ATOM 3469 N N . GLY B 1 133 ? 3.068 8.258 -16.766 1 85.38 133 GLY B N 1
ATOM 3470 C CA . GLY B 1 133 ? 1.946 7.789 -15.977 1 85.38 133 GLY B CA 1
ATOM 3471 C C . GLY B 1 133 ? 1.789 8.539 -14.664 1 85.38 133 GLY B C 1
ATOM 3472 O O . GLY B 1 133 ? 0.68 8.938 -14.297 1 85.38 133 GLY B O 1
ATOM 3473 N N . SER B 1 134 ? 2.941 8.75 -14.055 1 86.94 134 SER B N 1
ATOM 3474 C CA . SER B 1 134 ? 2.92 9.5 -12.805 1 86.94 134 SER B CA 1
ATOM 3475 C C . SER B 1 134 ? 2.42 10.93 -13.031 1 86.94 134 SER B C 1
ATOM 3477 O O . SER B 1 134 ? 1.65 11.453 -12.219 1 86.94 134 SER B O 1
ATOM 3479 N N . LEU B 1 135 ? 2.889 11.477 -14.07 1 89.25 135 LEU B N 1
ATOM 3480 C CA . LEU B 1 135 ? 2.445 12.82 -14.438 1 89.25 135 LEU B CA 1
ATOM 3481 C C . LEU B 1 135 ? 0.935 12.859 -14.633 1 89.25 135 LEU B C 1
ATOM 3483 O O . LEU B 1 135 ? 0.26 13.758 -14.125 1 89.25 135 LEU B O 1
ATOM 3487 N N . GLY B 1 136 ? 0.432 11.922 -15.406 1 88.38 136 GLY B N 1
ATOM 3488 C CA . GLY B 1 136 ? -1.003 11.852 -15.633 1 88.38 136 GLY B CA 1
ATOM 3489 C C . GLY B 1 136 ? -1.804 11.664 -14.359 1 88.38 136 GLY B C 1
ATOM 3490 O O . GLY B 1 136 ? -2.777 12.375 -14.117 1 88.38 136 GLY B O 1
ATOM 3491 N N . VAL B 1 137 ? -1.38 10.789 -13.531 1 86.94 137 VAL B N 1
ATOM 3492 C CA . VAL B 1 137 ? -2.064 10.477 -12.281 1 86.94 137 VAL B CA 1
ATOM 3493 C C . VAL B 1 137 ? -2.049 11.703 -11.367 1 86.94 137 VAL B C 1
ATOM 3495 O O . VAL B 1 137 ? -3.07 12.055 -10.773 1 86.94 137 VAL B O 1
ATOM 3498 N N . LEU B 1 138 ? -0.904 12.367 -11.32 1 88.25 138 LEU B N 1
ATOM 3499 C CA . LEU B 1 138 ? -0.757 13.508 -10.422 1 88.25 138 LEU B CA 1
ATOM 3500 C C . LEU B 1 138 ? -1.607 14.688 -10.898 1 88.25 138 LEU B C 1
ATOM 3502 O O . LEU B 1 138 ? -2.229 15.375 -10.094 1 88.25 138 LEU B O 1
ATOM 3506 N N . LEU B 1 139 ? -1.632 14.883 -12.172 1 89.81 139 LEU B N 1
ATOM 3507 C CA . LEU B 1 139 ? -2.445 15.969 -12.719 1 89.81 139 LEU B CA 1
ATOM 3508 C C . LEU B 1 139 ? -3.918 15.758 -12.383 1 89.81 139 LEU B C 1
ATOM 3510 O O . LEU B 1 139 ? -4.617 16.703 -12.023 1 89.81 139 LEU B O 1
ATOM 3514 N N . LEU B 1 140 ? -4.312 14.57 -12.414 1 88.38 140 LEU B N 1
ATOM 3515 C CA . LEU B 1 140 ? -5.719 14.25 -12.18 1 88.38 140 LEU B CA 1
ATOM 3516 C C . LEU B 1 140 ? -6.039 14.258 -10.688 1 88.38 140 LEU B C 1
ATOM 3518 O O . LEU B 1 140 ? -7.129 14.672 -10.289 1 88.38 140 LEU B O 1
ATOM 3522 N N . THR B 1 141 ? -5.121 13.93 -9.898 1 85.31 141 THR B N 1
ATOM 3523 C CA . THR B 1 141 ? -5.434 13.766 -8.484 1 85.31 141 THR B CA 1
ATOM 3524 C C . THR B 1 141 ? -5.141 15.047 -7.711 1 85.31 141 THR B C 1
ATOM 3526 O O . THR B 1 141 ? -5.906 15.43 -6.824 1 85.31 141 THR B O 1
ATOM 3529 N N . VAL B 1 142 ? -4.066 15.688 -8.062 1 84.88 142 VAL B N 1
ATOM 3530 C CA . VAL B 1 142 ? -3.67 16.844 -7.266 1 84.88 142 VAL B CA 1
ATOM 3531 C C . VAL B 1 142 ? -4.465 18.062 -7.703 1 84.88 142 VAL B C 1
ATOM 3533 O O . VAL B 1 142 ? -5.086 18.75 -6.879 1 84.88 142 VAL B O 1
ATOM 3536 N N . TYR B 1 143 ? -4.543 18.281 -8.961 1 87.12 143 TYR B N 1
ATOM 3537 C CA . TYR B 1 143 ? -5.18 19.5 -9.438 1 87.12 143 TYR B CA 1
ATOM 3538 C C . TYR B 1 143 ? -6.699 19.391 -9.352 1 87.12 143 TYR B C 1
ATOM 3540 O O . TYR B 1 143 ? -7.387 20.391 -9.102 1 87.12 143 TYR B O 1
ATOM 3548 N N . LEU B 1 144 ? -7.199 18.25 -9.523 1 85.75 144 LEU B N 1
ATOM 3549 C CA . LEU B 1 144 ? -8.641 18.078 -9.398 1 85.75 144 LEU B CA 1
ATOM 3550 C C . LEU B 1 144 ? -9.086 18.234 -7.949 1 85.75 144 LEU B C 1
ATOM 3552 O O . LEU B 1 144 ? -10.172 18.75 -7.68 1 85.75 144 LEU B O 1
ATOM 3556 N N . VAL B 1 145 ? -8.266 17.859 -7.098 1 82.06 145 VAL B N 1
ATOM 3557 C CA . VAL B 1 145 ? -8.648 17.859 -5.688 1 82.06 145 VAL B CA 1
ATOM 3558 C C . VAL B 1 145 ? -8.359 19.219 -5.078 1 82.06 145 VAL B C 1
ATOM 3560 O O . VAL B 1 145 ? -9.203 19.797 -4.383 1 82.06 145 VAL B O 1
ATOM 3563 N N . HIS B 1 146 ? -7.152 19.797 -5.363 1 84.19 146 HIS B N 1
ATOM 3564 C CA . HIS B 1 146 ? -6.703 20.969 -4.633 1 84.19 146 HIS B CA 1
ATOM 3565 C C . HIS B 1 146 ? -6.777 22.219 -5.5 1 84.19 146 HIS B C 1
ATOM 3567 O O . HIS B 1 146 ? -6.609 23.328 -5.004 1 84.19 146 HIS B O 1
ATOM 3573 N N . GLY B 1 147 ? -7.105 22.078 -6.777 1 85.44 147 GLY B N 1
ATOM 3574 C CA . GLY B 1 147 ? -7.199 23.234 -7.66 1 85.44 147 GLY B CA 1
ATOM 3575 C C . GLY B 1 147 ? -5.848 23.734 -8.117 1 85.44 147 GLY B C 1
ATOM 3576 O O . GLY B 1 147 ? -4.809 23.219 -7.703 1 85.44 147 GLY B O 1
ATOM 3577 N N . VAL B 1 148 ? -5.957 24.719 -8.938 1 88.69 148 VAL B N 1
ATOM 3578 C CA . VAL B 1 148 ? -4.738 25.281 -9.508 1 88.69 148 VAL B CA 1
ATOM 3579 C C . VAL B 1 148 ? -4.27 26.469 -8.656 1 88.69 148 VAL B C 1
ATOM 3581 O O . VAL B 1 148 ? -4.926 27.5 -8.609 1 88.69 148 VAL B O 1
ATOM 3584 N N . ASN B 1 149 ? -3.201 26.297 -7.883 1 90.5 149 ASN B N 1
ATOM 3585 C CA . ASN B 1 149 ? -2.562 27.344 -7.082 1 90.5 149 ASN B CA 1
ATOM 3586 C C . ASN B 1 149 ? -1.079 27.047 -6.871 1 90.5 149 ASN B C 1
ATOM 3588 O O . ASN B 1 149 ? -0.572 26.031 -7.32 1 90.5 149 ASN B O 1
ATOM 3592 N N . ARG B 1 150 ? -0.447 27.922 -6.32 1 90.56 150 ARG B N 1
ATOM 3593 C CA . ARG B 1 150 ? 0.999 27.812 -6.164 1 90.56 150 ARG B CA 1
ATOM 3594 C C . ARG B 1 150 ? 1.356 26.672 -5.223 1 90.56 150 ARG B C 1
ATOM 3596 O O . ARG B 1 150 ? 2.354 25.969 -5.434 1 90.56 150 ARG B O 1
ATOM 3603 N N . LYS B 1 151 ? 0.589 26.5 -4.238 1 91.12 151 LYS B N 1
ATOM 3604 C CA . LYS B 1 151 ? 0.81 25.422 -3.291 1 91.12 151 LYS B CA 1
ATOM 3605 C C . LYS B 1 151 ? 0.695 24.062 -3.979 1 91.12 151 LYS B C 1
ATOM 3607 O O . LYS B 1 151 ? 1.561 23.188 -3.812 1 91.12 151 LYS B O 1
ATOM 3612 N N . THR B 1 152 ? -0.359 23.969 -4.762 1 91.38 152 THR B N 1
ATOM 3613 C CA . THR B 1 152 ? -0.624 22.719 -5.469 1 91.38 152 THR B CA 1
ATOM 3614 C C . THR B 1 152 ? 0.457 22.453 -6.516 1 91.38 152 THR B C 1
ATOM 3616 O O . THR B 1 152 ? 0.878 21.297 -6.699 1 91.38 152 THR B O 1
ATOM 3619 N N . THR B 1 153 ? 0.898 23.438 -7.121 1 93.69 153 THR B N 1
ATOM 3620 C CA . THR B 1 153 ? 1.939 23.297 -8.133 1 93.69 153 THR B CA 1
ATOM 3621 C C . THR B 1 153 ? 3.271 22.922 -7.488 1 93.69 153 THR B C 1
ATOM 3623 O O . THR B 1 153 ? 4.023 22.109 -8.031 1 93.69 153 THR B O 1
ATOM 3626 N N . ALA B 1 154 ? 3.537 23.531 -6.359 1 94.62 154 ALA B N 1
ATOM 3627 C CA . ALA B 1 154 ? 4.754 23.172 -5.637 1 94.62 154 ALA B CA 1
ATOM 3628 C C . ALA B 1 154 ? 4.711 21.719 -5.184 1 94.62 154 ALA B C 1
ATOM 3630 O O . ALA B 1 154 ? 5.707 21 -5.285 1 94.62 154 ALA B O 1
ATOM 3631 N N . ALA B 1 155 ? 3.58 21.344 -4.691 1 93.69 155 ALA B N 1
ATOM 3632 C CA . ALA B 1 155 ? 3.393 19.953 -4.277 1 93.69 155 ALA B CA 1
ATOM 3633 C C . ALA B 1 155 ? 3.535 19 -5.465 1 93.69 155 ALA B C 1
ATOM 3635 O O . ALA B 1 155 ? 4.148 17.938 -5.348 1 93.69 155 ALA B O 1
ATOM 3636 N N . PHE B 1 156 ? 2.955 19.422 -6.57 1 94.38 156 PHE B N 1
ATOM 3637 C CA . PHE B 1 156 ? 3.021 18.641 -7.805 1 94.38 156 PHE B CA 1
ATOM 3638 C C . PHE B 1 156 ? 4.469 18.438 -8.242 1 94.38 156 PHE B C 1
ATOM 3640 O O . PHE B 1 156 ? 4.891 17.312 -8.508 1 94.38 156 PHE B O 1
ATOM 3647 N N . LEU B 1 157 ? 5.211 19.484 -8.266 1 95.69 157 LEU B N 1
ATOM 3648 C CA . LEU B 1 157 ? 6.602 19.438 -8.703 1 95.69 157 LEU B CA 1
ATOM 3649 C C . LEU B 1 157 ? 7.449 18.641 -7.703 1 95.69 157 LEU B C 1
ATOM 3651 O O . LEU B 1 157 ? 8.352 17.906 -8.102 1 95.69 157 LEU B O 1
ATOM 3655 N N . GLY B 1 158 ? 7.176 18.906 -6.434 1 95.62 158 GLY B N 1
ATOM 3656 C CA . GLY B 1 158 ? 7.871 18.125 -5.422 1 95.62 158 GLY B CA 1
ATOM 3657 C C . GLY B 1 158 ? 7.625 16.625 -5.543 1 95.62 158 GLY B C 1
ATOM 3658 O O . GLY B 1 158 ? 8.547 15.828 -5.402 1 95.62 158 GLY B O 1
ATOM 3659 N N . THR B 1 159 ? 6.422 16.234 -5.836 1 94.5 159 THR B N 1
ATOM 3660 C CA . THR B 1 159 ? 6.062 14.828 -5.996 1 94.5 159 THR B CA 1
ATOM 3661 C C . THR B 1 159 ? 6.734 14.234 -7.23 1 94.5 159 THR B C 1
ATOM 3663 O O . THR B 1 159 ? 7.262 13.125 -7.184 1 94.5 159 THR B O 1
ATOM 3666 N N . LEU B 1 160 ? 6.711 15.023 -8.289 1 94.81 160 LEU B N 1
ATOM 3667 C CA . LEU B 1 160 ? 7.328 14.555 -9.523 1 94.81 160 LEU B CA 1
ATOM 3668 C C . LEU B 1 160 ? 8.828 14.352 -9.336 1 94.81 160 LEU B C 1
ATOM 3670 O O . LEU B 1 160 ? 9.398 13.391 -9.852 1 94.81 160 LEU B O 1
ATOM 3674 N N . LEU B 1 161 ? 9.43 15.242 -8.664 1 95.81 161 LEU B N 1
ATOM 3675 C CA . LEU B 1 161 ? 10.859 15.133 -8.406 1 95.81 161 LEU B CA 1
ATOM 3676 C C . LEU B 1 161 ? 11.156 13.914 -7.543 1 95.81 161 LEU B C 1
ATOM 3678 O O . LEU B 1 161 ? 12.125 13.188 -7.801 1 95.81 161 LEU B O 1
ATOM 3682 N N . SER B 1 162 ? 10.359 13.734 -6.551 1 95.19 162 SER B N 1
ATOM 3683 C CA . SER B 1 162 ? 10.539 12.57 -5.688 1 95.19 162 SER B CA 1
ATOM 3684 C C . SER B 1 162 ? 10.32 11.273 -6.457 1 95.19 162 SER B C 1
ATOM 3686 O O . SER B 1 162 ? 11.086 10.32 -6.293 1 95.19 162 SER B O 1
ATOM 3688 N N . ALA B 1 163 ? 9.305 11.234 -7.266 1 94.12 163 ALA B N 1
ATOM 3689 C CA . ALA B 1 163 ? 9.031 10.062 -8.094 1 94.12 163 ALA B CA 1
ATOM 3690 C C . ALA B 1 163 ? 10.188 9.781 -9.047 1 94.12 163 ALA B C 1
ATOM 3692 O O . ALA B 1 163 ? 10.531 8.617 -9.281 1 94.12 163 ALA B O 1
ATOM 3693 N N . PHE B 1 164 ? 10.734 10.82 -9.562 1 94.94 164 PHE B N 1
ATOM 3694 C CA . PHE B 1 164 ? 11.859 10.688 -10.484 1 94.94 164 PHE B CA 1
ATOM 3695 C C . PHE B 1 164 ? 13.055 10.062 -9.781 1 94.94 164 PHE B C 1
ATOM 3697 O O . PHE B 1 164 ? 13.695 9.164 -10.32 1 94.94 164 PHE B O 1
ATOM 3704 N N . VAL B 1 165 ? 13.328 10.5 -8.594 1 95.19 165 VAL B N 1
ATOM 3705 C CA . VAL B 1 165 ? 14.453 9.969 -7.832 1 95.19 165 VAL B CA 1
ATOM 3706 C C . VAL B 1 165 ? 14.203 8.5 -7.492 1 95.19 165 VAL B C 1
ATOM 3708 O O . VAL B 1 165 ? 15.102 7.664 -7.605 1 95.19 165 VAL B O 1
ATOM 3711 N N . VAL B 1 166 ? 13 8.195 -7.102 1 94 166 VAL B N 1
ATOM 3712 C CA . VAL B 1 166 ? 12.648 6.82 -6.777 1 94 166 VAL B CA 1
ATOM 3713 C C . VAL B 1 166 ? 12.82 5.938 -8.008 1 94 166 VAL B C 1
ATOM 3715 O O . VAL B 1 166 ? 13.344 4.82 -7.914 1 94 166 VAL B O 1
ATOM 3718 N N . LEU B 1 167 ? 12.375 6.445 -9.125 1 93.69 167 LEU B N 1
ATOM 3719 C CA . LEU B 1 167 ? 12.484 5.676 -10.367 1 93.69 167 LEU B CA 1
ATOM 3720 C C . LEU B 1 167 ? 13.945 5.434 -10.727 1 93.69 167 LEU B C 1
ATOM 3722 O O . LEU B 1 167 ? 14.305 4.34 -11.172 1 93.69 167 LEU B O 1
ATOM 3726 N N . LEU B 1 168 ? 14.789 6.434 -10.578 1 95.06 168 LEU B N 1
ATOM 3727 C CA . LEU B 1 168 ? 16.219 6.285 -10.875 1 95.06 168 LEU B CA 1
ATOM 3728 C C . LEU B 1 168 ? 16.859 5.254 -9.953 1 95.06 168 LEU B C 1
ATOM 3730 O O . LEU B 1 168 ? 17.641 4.422 -10.398 1 95.06 168 LEU B O 1
ATOM 3734 N N . LEU B 1 169 ? 16.516 5.332 -8.703 1 95.62 169 LEU B N 1
ATOM 3735 C CA . LEU B 1 169 ? 17.031 4.355 -7.754 1 95.62 169 LEU B CA 1
ATOM 3736 C C . LEU B 1 169 ? 16.516 2.955 -8.078 1 95.62 169 LEU B C 1
ATOM 3738 O O . LEU B 1 169 ? 17.266 1.977 -7.98 1 95.62 169 LEU B O 1
ATOM 3742 N N . ALA B 1 170 ? 15.234 2.898 -8.445 1 94.88 170 ALA B N 1
ATOM 3743 C CA . ALA B 1 170 ? 14.648 1.609 -8.797 1 94.88 170 ALA B CA 1
ATOM 3744 C C . ALA B 1 170 ? 15.359 0.992 -10 1 94.88 170 ALA B C 1
ATOM 3746 O O . ALA B 1 170 ? 15.641 -0.208 -10.016 1 94.88 170 ALA B O 1
ATOM 3747 N N . LEU B 1 171 ? 15.633 1.789 -11.016 1 93.69 171 LEU B N 1
ATOM 3748 C CA . LEU B 1 171 ? 16.344 1.313 -12.203 1 93.69 171 LEU B CA 1
ATOM 3749 C C . LEU B 1 171 ? 17.719 0.774 -11.828 1 93.69 171 LEU B C 1
ATOM 3751 O O . LEU B 1 171 ? 18.141 -0.275 -12.32 1 93.69 171 LEU B O 1
ATOM 3755 N N . PHE B 1 172 ? 18.328 1.47 -10.961 1 95.12 172 PHE B N 1
ATOM 3756 C CA . PHE B 1 172 ? 19.672 1.068 -10.531 1 95.12 172 PHE B CA 1
ATOM 3757 C C . PHE B 1 172 ? 19.609 -0.247 -9.766 1 95.12 172 PHE B C 1
ATOM 3759 O O . PHE B 1 172 ? 20.359 -1.179 -10.062 1 95.12 172 PHE B O 1
ATOM 3766 N N . PHE B 1 173 ? 18.75 -0.401 -8.828 1 95.19 173 PHE B N 1
ATOM 3767 C CA . PHE B 1 173 ? 18.75 -1.557 -7.941 1 95.19 173 PHE B CA 1
ATOM 3768 C C . PHE B 1 173 ? 18.172 -2.777 -8.641 1 95.19 173 PHE B C 1
ATOM 3770 O O . PHE B 1 173 ? 18.594 -3.908 -8.383 1 95.19 173 PHE B O 1
ATOM 3777 N N . VAL B 1 174 ? 17.219 -2.547 -9.477 1 91.5 174 VAL B N 1
ATOM 3778 C CA . VAL B 1 174 ? 16.656 -3.689 -10.18 1 91.5 174 VAL B CA 1
ATOM 3779 C C . VAL B 1 174 ? 17.703 -4.336 -11.07 1 91.5 174 VAL B C 1
ATOM 3781 O O . VAL B 1 174 ? 17.766 -5.559 -11.188 1 91.5 174 VAL B O 1
ATOM 3784 N N . ARG B 1 175 ? 18.547 -3.572 -11.672 1 90.56 175 ARG B N 1
ATOM 3785 C CA . ARG B 1 175 ? 19.641 -4.098 -12.477 1 90.56 175 ARG B CA 1
ATOM 3786 C C . ARG B 1 175 ? 20.703 -4.758 -11.602 1 90.56 175 ARG B C 1
ATOM 3788 O O . ARG B 1 175 ? 21.188 -5.848 -11.922 1 90.56 175 ARG B O 1
ATOM 3795 N N . ALA B 1 176 ? 20.953 -4.113 -10.5 1 92.81 176 ALA B N 1
ATOM 3796 C CA . ALA B 1 176 ? 21.969 -4.637 -9.586 1 92.81 176 ALA B CA 1
ATOM 3797 C C . ALA B 1 176 ? 21.516 -5.965 -8.977 1 92.81 176 ALA B C 1
ATOM 3799 O O . ALA B 1 176 ? 22.344 -6.824 -8.672 1 92.81 176 ALA B O 1
ATOM 3800 N N . LEU B 1 177 ? 20.234 -6.18 -8.859 1 93.44 177 LEU B N 1
ATOM 3801 C CA . LEU B 1 177 ? 19.688 -7.371 -8.211 1 93.44 177 LEU B CA 1
ATOM 3802 C C . LEU B 1 177 ? 19.359 -8.453 -9.234 1 93.44 177 LEU B C 1
ATOM 3804 O O . LEU B 1 177 ? 19.047 -9.586 -8.859 1 93.44 177 LEU B O 1
ATOM 3808 N N . GLY B 1 178 ? 19.438 -8.133 -10.492 1 90.56 178 GLY B N 1
ATOM 3809 C CA . GLY B 1 178 ? 19.109 -9.086 -11.539 1 90.56 178 GLY B CA 1
ATOM 3810 C C . GLY B 1 178 ? 17.641 -9.469 -11.578 1 90.56 178 GLY B C 1
ATOM 3811 O O . GLY B 1 178 ? 17.297 -10.641 -11.742 1 90.56 178 GLY B O 1
ATOM 3812 N N . PHE B 1 179 ? 16.828 -8.492 -11.367 1 90.25 179 PHE B N 1
ATOM 3813 C CA . PHE B 1 179 ? 15.398 -8.758 -11.398 1 90.25 179 PHE B CA 1
ATOM 3814 C C . PHE B 1 179 ? 14.938 -9.094 -12.812 1 90.25 179 PHE B C 1
ATOM 3816 O O . PHE B 1 179 ? 15.422 -8.508 -13.781 1 90.25 179 PHE B O 1
ATOM 3823 N N . THR B 1 180 ? 14.047 -10.016 -12.93 1 84 180 THR B N 1
ATOM 3824 C CA . THR B 1 180 ? 13.445 -10.391 -14.203 1 84 180 THR B CA 1
ATOM 3825 C C . THR B 1 180 ? 12.016 -9.859 -14.297 1 84 180 THR B C 1
ATOM 3827 O O . THR B 1 180 ? 11.461 -9.758 -15.398 1 84 180 THR B O 1
ATOM 3830 N N . GLY B 1 181 ? 11.445 -9.555 -13.188 1 80.44 181 GLY B N 1
ATOM 3831 C CA . GLY B 1 181 ? 10.055 -9.141 -13.148 1 80.44 181 GLY B CA 1
ATOM 3832 C C . GLY B 1 181 ? 9.102 -10.273 -12.828 1 80.44 181 GLY B C 1
ATOM 3833 O O . GLY B 1 181 ? 7.898 -10.047 -12.664 1 80.44 181 GLY B O 1
ATOM 3834 N N . LEU B 1 182 ? 9.602 -11.5 -12.734 1 76.81 182 LEU B N 1
ATOM 3835 C CA . LEU B 1 182 ? 8.797 -12.672 -12.414 1 76.81 182 LEU B CA 1
ATOM 3836 C C . LEU B 1 182 ? 8.586 -12.797 -10.906 1 76.81 182 LEU B C 1
ATOM 3838 O O . LEU B 1 182 ? 9.031 -13.766 -10.289 1 76.81 182 LEU B O 1
ATOM 3842 N N . ALA B 1 183 ? 7.84 -11.828 -10.43 1 73.62 183 ALA B N 1
ATOM 3843 C CA . ALA B 1 183 ? 7.695 -11.727 -8.977 1 73.62 183 ALA B CA 1
ATOM 3844 C C . ALA B 1 183 ? 6.328 -12.25 -8.531 1 73.62 183 ALA B C 1
ATOM 3846 O O . ALA B 1 183 ? 6.051 -12.328 -7.328 1 73.62 183 ALA B O 1
ATOM 3847 N N . SER B 1 184 ? 5.445 -12.531 -9.531 1 70.81 184 SER B N 1
ATOM 3848 C CA . SER B 1 184 ? 4.109 -13.016 -9.203 1 70.81 184 SER B CA 1
ATOM 3849 C C . SER B 1 184 ? 3.635 -14.062 -10.203 1 70.81 184 SER B C 1
ATOM 3851 O O . SER B 1 184 ? 4.227 -14.219 -11.266 1 70.81 184 SER B O 1
ATOM 3853 N N . GLU B 1 185 ? 2.656 -14.672 -9.805 1 69.81 185 GLU B N 1
ATOM 3854 C CA . GLU B 1 185 ? 2.076 -15.656 -10.711 1 69.81 185 GLU B CA 1
ATOM 3855 C C . GLU B 1 185 ? 1.494 -14.992 -11.953 1 69.81 185 GLU B C 1
ATOM 3857 O O . GLU B 1 185 ? 1.589 -15.531 -13.055 1 69.81 185 GLU B O 1
ATOM 3862 N N . GLU B 1 186 ? 0.893 -13.922 -11.711 1 70.25 186 GLU B N 1
ATOM 3863 C CA . GLU B 1 186 ? 0.348 -13.195 -12.852 1 70.25 186 GLU B CA 1
ATOM 3864 C C . GLU B 1 186 ? 1.45 -12.789 -13.828 1 70.25 186 GLU B C 1
ATOM 3866 O O . GLU B 1 186 ? 1.267 -12.859 -15.047 1 70.25 186 GLU B O 1
ATOM 3871 N N . ALA B 1 187 ? 2.562 -12.469 -13.258 1 69.62 187 ALA B N 1
ATOM 3872 C CA . ALA B 1 187 ? 3.709 -12.125 -14.102 1 69.62 187 ALA B CA 1
ATOM 3873 C C . ALA B 1 187 ? 4.203 -13.344 -14.883 1 69.62 187 ALA B C 1
ATOM 3875 O O . ALA B 1 187 ? 4.582 -13.227 -16.047 1 69.62 187 ALA B O 1
ATOM 3876 N N . LEU B 1 188 ? 4.051 -14.461 -14.203 1 69.94 188 LEU B N 1
ATOM 3877 C CA . LEU B 1 188 ? 4.461 -15.695 -14.867 1 69.94 188 LEU B CA 1
ATOM 3878 C C . LEU B 1 188 ? 3.525 -16.031 -16.016 1 69.94 188 LEU B C 1
ATOM 3880 O O . LEU B 1 188 ? 3.979 -16.422 -17.094 1 69.94 188 LEU B O 1
ATOM 3884 N N . LEU B 1 189 ? 2.271 -15.859 -15.742 1 68.69 189 LEU B N 1
ATOM 3885 C CA . LEU B 1 189 ? 1.285 -16.125 -16.781 1 68.69 189 LEU B CA 1
ATOM 3886 C C . LEU B 1 189 ? 1.492 -15.188 -17.969 1 68.69 189 LEU B C 1
ATOM 3888 O O . LEU B 1 189 ? 1.464 -15.617 -19.125 1 68.69 189 LEU B O 1
ATOM 3892 N N . LEU B 1 190 ? 1.78 -13.992 -17.688 1 72 190 LEU B N 1
ATOM 3893 C CA . LEU B 1 190 ? 1.998 -12.992 -18.734 1 72 190 LEU B CA 1
ATOM 3894 C C . LEU B 1 190 ? 3.275 -13.289 -19.516 1 72 190 LEU B C 1
ATOM 3896 O O . LEU B 1 190 ? 3.33 -13.078 -20.719 1 72 190 LEU B O 1
ATOM 3900 N N . HIS B 1 191 ? 4.246 -13.703 -18.797 1 71.75 191 HIS B N 1
ATOM 3901 C CA . HIS B 1 191 ? 5.5 -14.086 -19.438 1 71.75 191 HIS B CA 1
ATOM 3902 C C . HIS B 1 191 ? 5.285 -15.203 -20.453 1 71.75 191 HIS B C 1
ATOM 3904 O O . HIS B 1 191 ? 5.879 -15.188 -21.531 1 71.75 191 HIS B O 1
ATOM 3910 N N . GLN B 1 192 ? 4.387 -16.047 -20.062 1 69.81 192 GLN B N 1
ATOM 3911 C CA . GLN B 1 192 ? 4.094 -17.172 -20.938 1 69.81 192 GLN B CA 1
ATOM 3912 C C . GLN B 1 192 ? 3.365 -16.719 -22.188 1 69.81 192 GLN B C 1
ATOM 3914 O O . GLN B 1 192 ? 3.518 -17.328 -23.25 1 69.81 192 GLN B O 1
ATOM 3919 N N . TRP B 1 193 ? 2.596 -15.672 -22.031 1 73.62 193 TRP B N 1
ATOM 3920 C CA . TRP B 1 193 ? 1.894 -15.133 -23.188 1 73.62 193 TRP B CA 1
ATOM 3921 C C . TRP B 1 193 ? 2.857 -14.406 -24.125 1 73.62 193 TRP B C 1
ATOM 3923 O O . TRP B 1 193 ? 2.562 -14.219 -25.297 1 73.62 193 TRP B O 1
ATOM 3933 N N . GLY B 1 194 ? 4.066 -13.984 -23.609 1 71.69 194 GLY B N 1
ATOM 3934 C CA . GLY B 1 194 ? 5.098 -13.336 -24.406 1 71.69 194 GLY B CA 1
ATOM 3935 C C . GLY B 1 194 ? 4.809 -11.875 -24.688 1 71.69 194 GLY B C 1
ATOM 3936 O O . GLY B 1 194 ? 3.68 -11.414 -24.5 1 71.69 194 GLY B O 1
ATOM 3937 N N . GLY B 1 195 ? 5.902 -11.164 -24.922 1 73.31 195 GLY B N 1
ATOM 3938 C CA . GLY B 1 195 ? 5.77 -9.797 -25.406 1 73.31 195 GLY B CA 1
ATOM 3939 C C . GLY B 1 195 ? 5.52 -8.805 -24.281 1 73.31 195 GLY B C 1
ATOM 3940 O O . GLY B 1 195 ? 4.98 -7.719 -24.516 1 73.31 195 GLY B O 1
ATOM 3941 N N . VAL B 1 196 ? 5.766 -9.25 -23.141 1 78.38 196 VAL B N 1
ATOM 3942 C CA . VAL B 1 196 ? 5.488 -8.359 -22.016 1 78.38 196 VAL B CA 1
ATOM 3943 C C . VAL B 1 196 ? 6.785 -8.039 -21.266 1 78.38 196 VAL B C 1
ATOM 3945 O O . VAL B 1 196 ? 7.562 -8.945 -20.953 1 78.38 196 VAL B O 1
ATOM 3948 N N . ASP B 1 197 ? 7.051 -6.828 -21.125 1 86.94 197 ASP B N 1
ATOM 3949 C CA . ASP B 1 197 ? 8.188 -6.406 -20.312 1 86.94 197 ASP B CA 1
ATOM 3950 C C . ASP B 1 197 ? 7.809 -6.34 -18.844 1 86.94 197 ASP B C 1
ATOM 3952 O O . ASP B 1 197 ? 7.34 -5.305 -18.359 1 86.94 197 ASP B O 1
ATOM 3956 N N . LEU B 1 198 ? 8.117 -7.363 -18.172 1 86.62 198 LEU B N 1
ATOM 3957 C CA . LEU B 1 198 ? 7.699 -7.508 -16.781 1 86.62 198 LEU B CA 1
ATOM 3958 C C . LEU B 1 198 ? 8.547 -6.629 -15.875 1 86.62 198 LEU B C 1
ATOM 3960 O O . LEU B 1 198 ? 8.086 -6.215 -14.805 1 86.62 198 LEU B O 1
ATOM 3964 N N . LEU B 1 199 ? 9.75 -6.379 -16.312 1 87.81 199 LEU B N 1
ATOM 3965 C CA . LEU B 1 199 ? 10.609 -5.508 -15.523 1 87.81 199 LEU B CA 1
ATOM 3966 C C . LEU B 1 199 ? 10.094 -4.07 -15.547 1 87.81 199 LEU B C 1
ATOM 3968 O O . LEU B 1 199 ? 10.078 -3.398 -14.508 1 87.81 199 LEU B O 1
ATOM 3972 N N . ALA B 1 200 ? 9.68 -3.658 -16.672 1 87.19 200 ALA B N 1
ATOM 3973 C CA . ALA B 1 200 ? 9.102 -2.322 -16.812 1 87.19 200 ALA B CA 1
ATOM 3974 C C . ALA B 1 200 ? 7.832 -2.189 -15.977 1 87.19 200 ALA B C 1
ATOM 3976 O O . ALA B 1 200 ? 7.574 -1.139 -15.391 1 87.19 200 ALA B O 1
ATOM 3977 N N . LEU B 1 201 ? 7.113 -3.221 -15.938 1 86.38 201 LEU B N 1
ATOM 3978 C CA . LEU B 1 201 ? 5.887 -3.223 -15.148 1 86.38 201 LEU B CA 1
ATOM 3979 C C . LEU B 1 201 ? 6.195 -3.123 -13.664 1 86.38 201 LEU B C 1
ATOM 3981 O O . LEU B 1 201 ? 5.5 -2.422 -12.922 1 86.38 201 LEU B O 1
ATOM 3985 N N . TYR B 1 202 ? 7.191 -3.803 -13.328 1 89.62 202 TYR B N 1
ATOM 3986 C CA . TYR B 1 202 ? 7.598 -3.742 -11.922 1 89.62 202 TYR B CA 1
ATOM 3987 C C . TYR B 1 202 ? 8.055 -2.336 -11.547 1 89.62 202 TYR B C 1
ATOM 3989 O O . TYR B 1 202 ? 7.676 -1.815 -10.5 1 89.62 202 TYR B O 1
ATOM 3997 N N . LEU B 1 203 ? 8.812 -1.74 -12.375 1 90.38 203 LEU B N 1
ATOM 3998 C CA . LEU B 1 203 ? 9.32 -0.395 -12.125 1 90.38 203 LEU B CA 1
ATOM 3999 C C . LEU B 1 203 ? 8.172 0.606 -12.016 1 90.38 203 LEU B C 1
ATOM 4001 O O . LEU B 1 203 ? 8.18 1.471 -11.141 1 90.38 203 LEU B O 1
ATOM 4005 N N . ALA B 1 204 ? 7.25 0.444 -12.836 1 89.06 204 ALA B N 1
ATOM 4006 C CA . ALA B 1 204 ? 6.066 1.296 -12.781 1 89.06 204 ALA B CA 1
ATOM 4007 C C . ALA B 1 204 ? 5.305 1.095 -11.477 1 89.06 204 ALA B C 1
ATOM 4009 O O . ALA B 1 204 ? 4.793 2.053 -10.891 1 89.06 204 ALA B O 1
ATOM 4010 N N . GLY B 1 205 ? 5.215 -0.135 -11.062 1 90.19 205 GLY B N 1
ATOM 4011 C CA . GLY B 1 205 ? 4.539 -0.439 -9.812 1 90.19 205 GLY B CA 1
ATOM 4012 C C . GLY B 1 205 ? 5.191 0.219 -8.609 1 90.19 205 GLY B C 1
ATOM 4013 O O . GLY B 1 205 ? 4.5 0.695 -7.707 1 90.19 205 GLY B O 1
ATOM 4014 N N . VAL B 1 206 ? 6.488 0.295 -8.609 1 91.88 206 VAL B N 1
ATOM 4015 C CA . VAL B 1 206 ? 7.227 0.89 -7.504 1 91.88 206 VAL B CA 1
ATOM 4016 C C . VAL B 1 206 ? 6.902 2.379 -7.406 1 91.88 206 VAL B C 1
ATOM 4018 O O . VAL B 1 206 ? 6.672 2.898 -6.312 1 91.88 206 VAL B O 1
ATOM 4021 N N . VAL B 1 207 ? 6.785 3.018 -8.461 1 91.19 207 VAL B N 1
ATOM 4022 C CA . VAL B 1 207 ? 6.559 4.461 -8.484 1 91.19 207 VAL B CA 1
ATOM 4023 C C . VAL B 1 207 ? 5.098 4.758 -8.164 1 91.19 207 VAL B C 1
ATOM 4025 O O . VAL B 1 207 ? 4.801 5.613 -7.324 1 91.19 207 VAL B O 1
ATOM 4028 N N . VAL B 1 208 ? 4.227 4.031 -8.797 1 89.12 208 VAL B N 1
ATOM 4029 C CA . VAL B 1 208 ? 2.797 4.25 -8.625 1 89.12 208 VAL B CA 1
ATOM 4030 C C . VAL B 1 208 ? 2.402 3.973 -7.176 1 89.12 208 VAL B C 1
ATOM 4032 O O . VAL B 1 208 ? 1.579 4.691 -6.602 1 89.12 208 VAL B O 1
ATOM 4035 N N . GLY B 1 209 ? 2.99 2.996 -6.668 1 90.19 209 GLY B N 1
ATOM 4036 C CA . GLY B 1 209 ? 2.68 2.623 -5.297 1 90.19 209 GLY B CA 1
ATOM 4037 C C . GLY B 1 209 ? 3.029 3.703 -4.289 1 90.19 209 GLY B C 1
ATOM 4038 O O . GLY B 1 209 ? 2.393 3.811 -3.238 1 90.19 209 GLY B O 1
ATOM 4039 N N . ALA B 1 210 ? 3.992 4.496 -4.625 1 92 210 ALA B N 1
ATOM 4040 C CA . ALA B 1 210 ? 4.445 5.535 -3.701 1 92 210 ALA B CA 1
ATOM 4041 C C . ALA B 1 210 ? 3.719 6.852 -3.959 1 92 210 ALA B C 1
ATOM 4043 O O . ALA B 1 210 ? 3.693 7.734 -3.096 1 92 210 ALA B O 1
ATOM 4044 N N . LEU B 1 211 ? 3.092 7.008 -5.074 1 91.19 211 LEU B N 1
ATOM 4045 C CA . LEU B 1 211 ? 2.568 8.289 -5.535 1 91.19 211 LEU B CA 1
ATOM 4046 C C . LEU B 1 211 ? 1.495 8.812 -4.582 1 91.19 211 LEU B C 1
ATOM 4048 O O . LEU B 1 211 ? 1.461 10 -4.27 1 91.19 211 LEU B O 1
ATOM 4052 N N . GLY B 1 212 ? 0.611 7.922 -4.207 1 88.19 212 GLY B N 1
ATOM 4053 C CA . GLY B 1 212 ? -0.455 8.344 -3.312 1 88.19 212 GLY B CA 1
ATOM 4054 C C . GLY B 1 212 ? 0.057 8.93 -2.01 1 88.19 212 GLY B C 1
ATOM 4055 O O . GLY B 1 212 ? -0.358 10.016 -1.606 1 88.19 212 GLY B O 1
ATOM 4056 N N . ALA B 1 213 ? 0.923 8.242 -1.354 1 90.25 213 ALA B N 1
ATOM 4057 C CA . ALA B 1 213 ? 1.506 8.711 -0.099 1 90.25 213 ALA B CA 1
ATOM 4058 C C . ALA B 1 213 ? 2.377 9.945 -0.326 1 90.25 213 ALA B C 1
ATOM 4060 O O . ALA B 1 213 ? 2.436 10.836 0.523 1 90.25 213 ALA B O 1
ATOM 4061 N N . LEU B 1 214 ? 3.061 9.984 -1.426 1 92.75 214 LEU B N 1
ATOM 4062 C CA . LEU B 1 214 ? 3.902 11.125 -1.755 1 92.75 214 LEU B CA 1
ATOM 4063 C C . LEU B 1 214 ? 3.074 12.406 -1.846 1 92.75 214 LEU B C 1
ATOM 4065 O O . LEU B 1 214 ? 3.477 13.453 -1.329 1 92.75 214 LEU B O 1
ATOM 4069 N N . THR B 1 215 ? 1.965 12.32 -2.477 1 90.38 215 THR B N 1
ATOM 4070 C CA . THR B 1 215 ? 1.119 13.492 -2.676 1 90.38 215 THR B CA 1
ATOM 4071 C C . THR B 1 215 ? 0.668 14.062 -1.337 1 90.38 215 THR B C 1
ATOM 4073 O O . THR B 1 215 ? 0.649 15.281 -1.154 1 90.38 215 THR B O 1
ATOM 4076 N N . ASP B 1 216 ? 0.355 13.25 -0.443 1 87.94 216 ASP B N 1
ATOM 4077 C CA . ASP B 1 216 ? -0.072 13.703 0.876 1 87.94 216 ASP B CA 1
ATOM 4078 C C . ASP B 1 216 ? 1.056 14.438 1.596 1 87.94 216 ASP B C 1
ATOM 4080 O O . ASP B 1 216 ? 0.829 15.484 2.209 1 87.94 216 ASP B O 1
ATOM 4084 N N . VAL B 1 217 ? 2.17 13.875 1.522 1 89.75 217 VAL B N 1
ATOM 4085 C CA . VAL B 1 217 ? 3.322 14.461 2.203 1 89.75 217 VAL B CA 1
ATOM 4086 C C . VAL B 1 217 ? 3.697 15.781 1.541 1 89.75 217 VAL B C 1
ATOM 4088 O O . VAL B 1 217 ? 3.979 16.766 2.227 1 89.75 217 VAL B O 1
ATOM 4091 N N . THR B 1 218 ? 3.65 15.812 0.258 1 93.12 218 THR B N 1
ATOM 4092 C CA . THR B 1 218 ? 4.109 17 -0.457 1 93.12 218 THR B CA 1
ATOM 4093 C C . THR B 1 218 ? 3.088 18.125 -0.339 1 93.12 218 THR B C 1
ATOM 4095 O O . THR B 1 218 ? 3.461 19.297 -0.215 1 93.12 218 THR B O 1
ATOM 4098 N N . VAL B 1 219 ? 1.831 17.844 -0.361 1 89.12 219 VAL B N 1
ATOM 4099 C CA . VAL B 1 219 ? 0.804 18.875 -0.201 1 89.12 219 VAL B CA 1
ATOM 4100 C C . VAL B 1 219 ? 0.889 19.484 1.198 1 89.12 219 VAL B C 1
ATOM 4102 O O . VAL B 1 219 ? 0.823 20.703 1.359 1 89.12 219 VAL B O 1
ATOM 4105 N N . THR B 1 220 ? 1.015 18.594 2.131 1 85.19 220 THR B N 1
ATOM 4106 C CA . THR B 1 220 ? 1.13 19.062 3.508 1 85.19 220 THR B CA 1
ATOM 4107 C C . THR B 1 220 ? 2.375 19.938 3.682 1 85.19 220 THR B C 1
ATOM 4109 O O . THR B 1 220 ? 2.318 21 4.305 1 85.19 220 THR B O 1
ATOM 4112 N N . GLN B 1 221 ? 3.465 19.438 3.176 1 90.75 221 GLN B N 1
ATOM 4113 C CA . GLN B 1 221 ? 4.711 20.188 3.309 1 90.75 221 GLN B CA 1
ATOM 4114 C C . GLN B 1 221 ? 4.629 21.531 2.578 1 90.75 221 GLN B C 1
ATOM 4116 O O . GLN B 1 221 ? 5.148 22.531 3.062 1 90.75 221 GLN B O 1
ATOM 4121 N N . ALA B 1 222 ? 4.078 21.562 1.433 1 92.81 222 ALA B N 1
ATOM 4122 C CA . ALA B 1 222 ? 3.898 22.797 0.689 1 92.81 222 ALA B CA 1
ATOM 4123 C C . ALA B 1 222 ? 3.025 23.781 1.463 1 92.81 222 ALA B C 1
ATOM 4125 O O . ALA B 1 222 ? 3.277 24.984 1.451 1 92.81 222 ALA B O 1
ATOM 4126 N N . ALA B 1 223 ? 2.025 23.266 2.094 1 87 223 ALA B N 1
ATOM 4127 C CA . ALA B 1 223 ? 1.148 24.094 2.908 1 87 223 ALA B CA 1
ATOM 4128 C C . ALA B 1 223 ? 1.912 24.719 4.074 1 87 223 ALA B C 1
ATOM 4130 O O . ALA B 1 223 ? 1.657 25.875 4.449 1 87 223 ALA B O 1
ATOM 4131 N N . VAL B 1 224 ? 2.758 23.984 4.625 1 87.5 224 VAL B N 1
ATOM 4132 C CA . VAL B 1 224 ? 3.586 24.469 5.723 1 87.5 224 VAL B CA 1
ATOM 4133 C C . VAL B 1 224 ? 4.465 25.625 5.23 1 87.5 224 VAL B C 1
ATOM 4135 O O . VAL B 1 224 ? 4.555 26.672 5.879 1 87.5 224 VAL B O 1
ATOM 4138 N N . VAL B 1 225 ? 5.07 25.453 4.117 1 93.31 225 VAL B N 1
ATOM 4139 C CA . VAL B 1 225 ? 5.938 26.484 3.566 1 93.31 225 VAL B CA 1
ATOM 4140 C C . VAL B 1 225 ? 5.121 27.734 3.258 1 93.31 225 VAL B C 1
ATOM 4142 O O . VAL B 1 225 ? 5.566 28.859 3.523 1 93.31 225 VAL B O 1
ATOM 4145 N N . GLN B 1 226 ? 3.984 27.5 2.738 1 91.94 226 GLN B N 1
ATOM 4146 C CA . GLN B 1 226 ? 3.109 28.625 2.422 1 91.94 226 GLN B CA 1
ATOM 4147 C C . GLN B 1 226 ? 2.746 29.406 3.68 1 91.94 226 GLN B C 1
ATOM 4149 O O . GLN B 1 226 ? 2.762 30.641 3.678 1 91.94 226 GLN B O 1
ATOM 4154 N N . ALA B 1 227 ? 2.377 28.688 4.648 1 86.38 227 ALA B N 1
ATOM 4155 C CA . ALA B 1 227 ? 2.006 29.328 5.91 1 86.38 227 ALA B CA 1
ATOM 4156 C C . ALA B 1 227 ? 3.17 30.125 6.484 1 86.38 227 ALA B C 1
ATOM 4158 O O . ALA B 1 227 ? 2.98 31.234 6.992 1 86.38 227 ALA B O 1
ATOM 4159 N N . LEU B 1 228 ? 4.324 29.625 6.398 1 88.88 228 LEU B N 1
ATOM 4160 C CA . LEU B 1 228 ? 5.512 30.281 6.922 1 88.88 228 LEU B CA 1
ATOM 4161 C C . LEU B 1 228 ? 5.867 31.5 6.086 1 88.88 228 LEU B C 1
ATOM 4163 O O . LEU B 1 228 ? 6.297 32.531 6.625 1 88.88 228 LEU B O 1
ATOM 4167 N N . ALA B 1 229 ? 5.73 31.375 4.863 1 92.19 229 ALA B N 1
ATOM 4168 C CA . ALA B 1 229 ? 6 32.5 3.969 1 92.19 229 ALA B CA 1
ATOM 4169 C C . ALA B 1 229 ? 5.008 33.625 4.203 1 92.19 229 ALA B C 1
ATOM 4171 O O . ALA B 1 229 ? 5.363 34.812 4.074 1 92.19 229 ALA B O 1
ATOM 4172 N N . HIS B 1 230 ? 3.814 33.25 4.465 1 88.56 230 HIS B N 1
ATOM 4173 C CA . HIS B 1 230 ? 2.791 34.25 4.754 1 88.56 230 HIS B CA 1
ATOM 4174 C C . HIS B 1 230 ? 3.059 34.969 6.086 1 88.56 230 HIS B C 1
ATOM 4176 O O . HIS B 1 230 ? 2.82 36.156 6.223 1 88.56 230 HIS B O 1
ATOM 4182 N N . ALA B 1 231 ? 3.516 34.219 6.996 1 87.06 231 ALA B N 1
ATOM 4183 C CA . ALA B 1 231 ? 3.809 34.75 8.32 1 87.06 231 ALA B CA 1
ATOM 4184 C C . ALA B 1 231 ? 5 35.688 8.273 1 87.06 231 ALA B C 1
ATOM 4186 O O . ALA B 1 231 ? 5.062 36.656 9.039 1 87.06 231 ALA B O 1
ATOM 4187 N N . ASP B 1 232 ? 5.949 35.375 7.469 1 90.38 232 ASP B N 1
ATOM 4188 C CA . ASP B 1 232 ? 7.125 36.219 7.277 1 90.38 232 ASP B CA 1
ATOM 4189 C C . ASP B 1 232 ? 7.438 36.406 5.793 1 90.38 232 ASP B C 1
ATOM 4191 O O . ASP B 1 232 ? 8.352 35.781 5.266 1 90.38 232 ASP B O 1
ATOM 4195 N N . PRO B 1 233 ? 6.832 37.375 5.234 1 88.38 233 PRO B N 1
ATOM 4196 C CA . PRO B 1 233 ? 6.961 37.562 3.787 1 88.38 233 PRO B CA 1
ATOM 4197 C C . PRO B 1 233 ? 8.367 38 3.371 1 88.38 233 PRO B C 1
ATOM 4199 O O . PRO B 1 233 ? 8.734 37.844 2.201 1 88.38 233 PRO B O 1
ATOM 4202 N N . LYS B 1 234 ? 9.117 38.469 4.289 1 89.62 234 LYS B N 1
ATOM 4203 C CA . LYS B 1 234 ? 10.445 38.969 3.938 1 89.62 234 LYS B CA 1
ATOM 4204 C C . LYS B 1 234 ? 11.508 37.906 4.191 1 89.62 234 LYS B C 1
ATOM 4206 O O . LYS B 1 234 ? 12.695 38.125 3.932 1 89.62 234 LYS B O 1
ATOM 4211 N N . ALA B 1 235 ? 11.117 36.781 4.531 1 90.44 235 ALA B N 1
ATOM 4212 C CA . ALA B 1 235 ? 12.078 35.719 4.844 1 90.44 235 ALA B CA 1
ATOM 4213 C C . ALA B 1 235 ? 12.836 35.281 3.594 1 90.44 235 ALA B C 1
ATOM 4215 O O . ALA B 1 235 ? 12.234 35 2.559 1 90.44 235 ALA B O 1
ATOM 4216 N N . PRO B 1 236 ? 14.164 35.25 3.744 1 92.69 236 PRO B N 1
ATOM 4217 C CA . PRO B 1 236 ? 14.938 34.719 2.615 1 92.69 236 PRO B CA 1
ATOM 4218 C C . PRO B 1 236 ? 14.703 33.219 2.387 1 92.69 236 PRO B C 1
ATOM 4220 O O . PRO B 1 236 ? 14.203 32.531 3.273 1 92.69 236 PRO B O 1
ATOM 4223 N N . PHE B 1 237 ? 15.016 32.812 1.28 1 93.94 237 PHE B N 1
ATOM 4224 C CA . PHE B 1 237 ? 14.828 31.438 0.835 1 93.94 237 PHE B CA 1
ATOM 4225 C C . PHE B 1 237 ? 15.43 30.469 1.838 1 93.94 237 PHE B C 1
ATOM 4227 O O . PHE B 1 237 ? 14.789 29.469 2.205 1 93.94 237 PHE B O 1
ATOM 4234 N N . ARG B 1 238 ? 16.578 30.656 2.281 1 95 238 ARG B N 1
ATOM 4235 C CA . ARG B 1 238 ? 17.297 29.75 3.158 1 95 238 ARG B CA 1
ATOM 4236 C C . ARG B 1 238 ? 16.609 29.625 4.512 1 95 238 ARG B C 1
ATOM 4238 O O . ARG B 1 238 ? 16.562 28.547 5.102 1 95 238 ARG B O 1
ATOM 4245 N N . LEU B 1 239 ? 16.109 30.75 4.941 1 94.12 239 LEU B N 1
ATOM 4246 C CA . LEU B 1 239 ? 15.414 30.75 6.227 1 94.12 239 LEU B CA 1
ATOM 4247 C C . LEU B 1 239 ? 14.078 30.016 6.117 1 94.12 239 LEU B C 1
ATOM 4249 O O . LEU B 1 239 ? 13.719 29.234 7.004 1 94.12 239 LEU B O 1
ATOM 4253 N N . LEU B 1 240 ? 13.422 30.344 5.031 1 93.44 240 LEU B N 1
ATOM 4254 C CA . LEU B 1 240 ? 12.148 29.672 4.789 1 93.44 240 LEU B CA 1
ATOM 4255 C C . LEU B 1 240 ? 12.352 28.172 4.688 1 93.44 240 LEU B C 1
ATOM 4257 O O . LEU B 1 240 ? 11.578 27.391 5.266 1 93.44 240 LEU B O 1
ATOM 4261 N N . TYR B 1 241 ? 13.352 27.766 4.016 1 95.5 241 TYR B N 1
ATOM 4262 C CA . TYR B 1 241 ? 13.68 26.344 3.869 1 95.5 241 TYR B CA 1
ATOM 4263 C C . TYR B 1 241 ? 14 25.719 5.219 1 95.5 241 TYR B C 1
ATOM 4265 O O . TYR B 1 241 ? 13.484 24.641 5.551 1 95.5 241 TYR B O 1
ATOM 4273 N N . ARG B 1 242 ? 14.758 26.328 6 1 94 242 ARG B N 1
ATOM 4274 C CA . ARG B 1 242 ? 15.188 25.797 7.289 1 94 242 ARG B CA 1
ATOM 4275 C C . ARG B 1 242 ? 14.008 25.672 8.25 1 94 242 ARG B C 1
ATOM 4277 O O . ARG B 1 242 ? 13.859 24.656 8.922 1 94 242 ARG B O 1
ATOM 4284 N N . ARG B 1 243 ? 13.219 26.703 8.258 1 91.69 243 ARG B N 1
ATOM 4285 C CA . ARG B 1 243 ? 12.07 26.688 9.164 1 91.69 243 ARG B CA 1
ATOM 4286 C C . ARG B 1 243 ? 11.062 25.625 8.758 1 91.69 243 ARG B C 1
ATOM 4288 O O . ARG B 1 243 ? 10.5 24.938 9.609 1 91.69 243 ARG B O 1
ATOM 4295 N N . ALA B 1 244 ? 10.891 25.562 7.477 1 92.75 244 ALA B N 1
ATOM 4296 C CA . ALA B 1 244 ? 9.953 24.562 6.973 1 92.75 244 ALA B CA 1
ATOM 4297 C C . ALA B 1 244 ? 10.477 23.141 7.227 1 92.75 244 ALA B C 1
ATOM 4299 O O . ALA B 1 244 ? 9.703 22.25 7.559 1 92.75 244 ALA B O 1
ATOM 4300 N N . MET B 1 245 ? 11.734 22.969 7.098 1 91.81 245 MET B N 1
ATOM 4301 C CA . MET B 1 245 ? 12.344 21.656 7.348 1 91.81 245 MET B CA 1
ATOM 4302 C C . MET B 1 245 ? 12.234 21.297 8.82 1 91.81 245 MET B C 1
ATOM 4304 O O . MET B 1 245 ? 12.086 20.109 9.164 1 91.81 245 MET B O 1
ATOM 4308 N N . GLU B 1 246 ? 12.305 22.234 9.625 1 88.12 246 GLU B N 1
ATOM 4309 C CA . GLU B 1 246 ? 12.164 21.969 11.055 1 88.12 246 GLU B CA 1
ATOM 4310 C C . GLU B 1 246 ? 10.781 21.422 11.383 1 88.12 246 GLU B C 1
ATOM 4312 O O . GLU B 1 246 ? 10.648 20.5 12.203 1 88.12 246 GLU B O 1
ATOM 4317 N N . VAL B 1 247 ? 9.852 22 10.688 1 81.69 247 VAL B N 1
ATOM 4318 C CA . VAL B 1 247 ? 8.492 21.5 10.875 1 81.69 247 VAL B CA 1
ATOM 4319 C C . VAL B 1 247 ? 8.367 20.094 10.281 1 81.69 247 VAL B C 1
ATOM 4321 O O . VAL B 1 247 ? 7.727 19.219 10.867 1 81.69 247 VAL B O 1
ATOM 4324 N N . GLY B 1 248 ? 8.93 19.922 9.148 1 81.94 248 GLY B N 1
ATOM 4325 C CA . GLY B 1 248 ? 8.898 18.641 8.477 1 81.94 248 GLY B CA 1
ATOM 4326 C C . GLY B 1 248 ? 9.562 17.531 9.273 1 81.94 248 GLY B C 1
ATOM 4327 O O . GLY B 1 248 ? 9.094 16.391 9.289 1 81.94 248 GLY B O 1
ATOM 4328 N N . TYR B 1 249 ? 10.586 17.828 10.008 1 79.81 249 TYR B N 1
ATOM 4329 C CA . TYR B 1 249 ? 11.32 16.844 10.805 1 79.81 249 TYR B CA 1
ATOM 4330 C C . TYR B 1 249 ? 10.422 16.203 11.852 1 79.81 249 TYR B C 1
ATOM 4332 O O . TYR B 1 249 ? 10.555 15.008 12.133 1 79.81 249 TYR B O 1
ATOM 4340 N N . ASP B 1 250 ? 9.516 16.875 12.281 1 73.31 250 ASP B N 1
ATOM 4341 C CA . ASP B 1 250 ? 8.672 16.406 13.367 1 73.31 250 ASP B CA 1
ATOM 4342 C C . ASP B 1 250 ? 7.723 15.305 12.891 1 73.31 250 ASP B C 1
ATOM 4344 O O . ASP B 1 250 ? 7.297 14.461 13.68 1 73.31 250 ASP B O 1
ATOM 4348 N N . HIS B 1 251 ? 7.527 15.273 11.656 1 75.88 251 HIS B N 1
ATOM 4349 C CA . HIS B 1 251 ? 6.535 14.297 11.227 1 75.88 251 HIS B CA 1
ATOM 4350 C C . HIS B 1 251 ? 7.16 13.227 10.336 1 75.88 251 HIS B C 1
ATOM 4352 O O . HIS B 1 251 ? 6.516 12.227 10.016 1 75.88 251 HIS B O 1
ATOM 4358 N N . MET B 1 252 ? 8.414 13.297 9.969 1 84.19 252 MET B N 1
ATOM 4359 C CA . MET B 1 252 ? 9.078 12.406 9.023 1 84.19 252 MET B CA 1
ATOM 4360 C C . MET B 1 252 ? 9.281 11.023 9.633 1 84.19 252 MET B C 1
ATOM 4362 O O . MET B 1 252 ? 9.352 10.023 8.914 1 84.19 252 MET B O 1
ATOM 4366 N N . GLY B 1 253 ? 9.414 11.008 10.977 1 77.94 253 GLY B N 1
ATOM 4367 C CA . GLY B 1 253 ? 9.648 9.727 11.625 1 77.94 253 GLY B CA 1
ATOM 4368 C C . GLY B 1 253 ? 8.586 8.695 11.297 1 77.94 253 GLY B C 1
ATOM 4369 O O . GLY B 1 253 ? 8.898 7.516 11.102 1 77.94 253 GLY B O 1
ATOM 4370 N N . SER B 1 254 ? 7.375 9.117 11.086 1 80.31 254 SER B N 1
ATOM 4371 C CA . SER B 1 254 ? 6.266 8.195 10.867 1 80.31 254 SER B CA 1
ATOM 4372 C C . SER B 1 254 ? 6.16 7.785 9.406 1 80.31 254 SER B C 1
ATOM 4374 O O . SER B 1 254 ? 5.496 6.801 9.07 1 80.31 254 SER B O 1
ATOM 4376 N N . LEU B 1 255 ? 6.867 8.516 8.523 1 85.69 255 LEU B N 1
ATOM 4377 C CA . LEU B 1 255 ? 6.812 8.219 7.098 1 85.69 255 LEU B CA 1
ATOM 4378 C C . LEU B 1 255 ? 7.488 6.891 6.789 1 85.69 255 LEU B C 1
ATOM 4380 O O . LEU B 1 255 ? 7.148 6.23 5.805 1 85.69 255 LEU B O 1
ATOM 4384 N N . VAL B 1 256 ? 8.344 6.488 7.727 1 83.62 256 VAL B N 1
ATOM 4385 C CA . VAL B 1 256 ? 9.086 5.242 7.551 1 83.62 256 VAL B CA 1
ATOM 4386 C C . VAL B 1 256 ? 8.133 4.055 7.629 1 83.62 256 VAL B C 1
ATOM 4388 O O . VAL B 1 256 ? 8.273 3.088 6.875 1 83.62 256 VAL B O 1
ATOM 4391 N N . ASN B 1 257 ? 7.102 4.18 8.359 1 86.62 257 ASN B N 1
ATOM 4392 C CA . ASN B 1 257 ? 6.215 3.059 8.648 1 86.62 257 ASN B CA 1
ATOM 4393 C C . ASN B 1 257 ? 5.082 2.963 7.633 1 86.62 257 ASN B C 1
ATOM 4395 O O . ASN B 1 257 ? 4.52 1.887 7.418 1 86.62 257 ASN B O 1
ATOM 4399 N N . THR B 1 258 ? 4.828 3.977 6.973 1 86.88 258 THR B N 1
ATOM 4400 C CA . THR B 1 258 ? 3.619 4.102 6.168 1 86.88 258 THR B CA 1
ATOM 4401 C C . THR B 1 258 ? 3.615 3.078 5.035 1 86.88 258 THR B C 1
ATOM 4403 O O . THR B 1 258 ? 2.697 2.264 4.934 1 86.88 258 THR B O 1
ATOM 4406 N N . LEU B 1 259 ? 4.633 3.059 4.25 1 88.12 259 LEU B N 1
ATOM 4407 C CA . LEU B 1 259 ? 4.621 2.189 3.08 1 88.12 259 LEU B CA 1
ATOM 4408 C C . LEU B 1 259 ? 5.117 0.791 3.436 1 88.12 259 LEU B C 1
ATOM 4410 O O . LEU B 1 259 ? 4.77 -0.185 2.768 1 88.12 259 LEU B O 1
ATOM 4414 N N . VAL B 1 260 ? 5.871 0.674 4.531 1 88.69 260 VAL B N 1
ATOM 4415 C CA . VAL B 1 260 ? 6.348 -0.642 4.941 1 88.69 260 VAL B CA 1
ATOM 4416 C C . VAL B 1 260 ? 5.164 -1.518 5.348 1 88.69 260 VAL B C 1
ATOM 4418 O O . VAL B 1 260 ? 5.062 -2.67 4.918 1 88.69 260 VAL B O 1
ATOM 4421 N N . LEU B 1 261 ? 4.301 -0.956 6.062 1 87.06 261 LEU B N 1
ATOM 4422 C CA . LEU B 1 261 ? 3.154 -1.734 6.52 1 87.06 261 LEU B CA 1
ATOM 4423 C C . LEU B 1 261 ? 2.152 -1.944 5.391 1 87.06 261 LEU B C 1
ATOM 4425 O O . LEU B 1 261 ? 1.503 -2.99 5.316 1 87.06 261 LEU B O 1
ATOM 4429 N N . ALA B 1 262 ? 2.053 -0.986 4.531 1 88.56 262 ALA B N 1
ATOM 4430 C CA . ALA B 1 262 ? 1.147 -1.126 3.393 1 88.56 262 ALA B CA 1
ATOM 4431 C C . ALA B 1 262 ? 1.575 -2.281 2.492 1 88.56 262 ALA B C 1
ATOM 4433 O O . ALA B 1 262 ? 0.751 -3.115 2.107 1 88.56 262 ALA B O 1
ATOM 4434 N N . TYR B 1 263 ? 2.807 -2.383 2.205 1 87.31 263 TYR B N 1
ATOM 4435 C CA . TYR B 1 263 ? 3.314 -3.438 1.336 1 87.31 263 TYR B CA 1
ATOM 4436 C C . TYR B 1 263 ? 3.297 -4.785 2.047 1 87.31 263 TYR B C 1
ATOM 4438 O O . TYR B 1 263 ? 3.098 -5.824 1.413 1 87.31 263 TYR B O 1
ATOM 4446 N N . SER B 1 264 ? 3.471 -4.754 3.285 1 86.5 264 SER B N 1
ATOM 4447 C CA . SER B 1 264 ? 3.473 -6 4.039 1 86.5 264 SER B CA 1
ATOM 4448 C C . SER B 1 264 ? 2.098 -6.664 4.016 1 86.5 264 SER B C 1
ATOM 4450 O O . SER B 1 264 ? 1.993 -7.891 4.094 1 86.5 264 SER B O 1
ATOM 4452 N N . ALA B 1 265 ? 1.142 -5.859 3.912 1 82.25 265 ALA B N 1
ATOM 4453 C CA . ALA B 1 265 ? -0.233 -6.355 3.957 1 82.25 265 ALA B CA 1
ATOM 4454 C C . ALA B 1 265 ? -0.494 -7.355 2.836 1 82.25 265 ALA B C 1
ATOM 4456 O O . ALA B 1 265 ? -1.104 -8.406 3.059 1 82.25 265 ALA B O 1
ATOM 4457 N N . GLY B 1 266 ? -0.057 -7.109 1.66 1 80.69 266 GLY B N 1
ATOM 4458 C CA . GLY B 1 266 ? -0.27 -7.988 0.521 1 80.69 266 GLY B CA 1
ATOM 4459 C C . GLY B 1 266 ? 0.663 -9.18 0.507 1 80.69 266 GLY B C 1
ATOM 4460 O O . GLY B 1 266 ? 0.43 -10.148 -0.22 1 80.69 266 GLY B O 1
ATOM 4461 N N . SER B 1 267 ? 1.602 -9.141 1.432 1 84.69 267 SER B N 1
ATOM 4462 C CA . SER B 1 267 ? 2.629 -10.18 1.416 1 84.69 267 SER B CA 1
ATOM 4463 C C . SER B 1 267 ? 2.471 -11.125 2.598 1 84.69 267 SER B C 1
ATOM 4465 O O . SER B 1 267 ? 3.371 -11.922 2.889 1 84.69 267 SER B O 1
ATOM 4467 N N . LEU B 1 268 ? 1.377 -11.07 3.225 1 84.75 268 LEU B N 1
ATOM 4468 C CA . LEU B 1 268 ? 1.234 -11.875 4.434 1 84.75 268 LEU B CA 1
ATOM 4469 C C . LEU B 1 268 ? 1.319 -13.359 4.105 1 84.75 268 LEU B C 1
ATOM 4471 O O . LEU B 1 268 ? 2.01 -14.117 4.797 1 84.75 268 LEU B O 1
ATOM 4475 N N . PRO B 1 269 ? 0.665 -13.805 3.057 1 80.38 269 PRO B N 1
ATOM 4476 C CA . PRO B 1 269 ? 0.849 -15.211 2.705 1 80.38 269 PRO B CA 1
ATOM 4477 C C . PRO B 1 269 ? 2.303 -15.562 2.395 1 80.38 269 PRO B C 1
ATOM 4479 O O . PRO B 1 269 ? 2.771 -16.641 2.748 1 80.38 269 PRO B O 1
ATOM 4482 N N . LEU B 1 270 ? 2.922 -14.664 1.76 1 83.69 270 LEU B N 1
ATOM 4483 C CA . LEU B 1 270 ? 4.34 -14.844 1.469 1 83.69 270 LEU B CA 1
ATOM 4484 C C . LEU B 1 270 ? 5.152 -14.922 2.756 1 83.69 270 LEU B C 1
ATOM 4486 O O . LEU B 1 270 ? 6.07 -15.742 2.867 1 83.69 270 LEU B O 1
ATOM 4490 N N . PHE B 1 271 ? 4.809 -14.141 3.717 1 85.88 271 PHE B N 1
ATOM 4491 C CA . PHE B 1 271 ? 5.516 -14.117 4.992 1 85.88 271 PHE B CA 1
ATOM 4492 C C . PHE B 1 271 ? 5.273 -15.406 5.766 1 85.88 271 PHE B C 1
ATOM 4494 O O . PHE B 1 271 ? 6.152 -15.875 6.5 1 85.88 271 PHE B O 1
ATOM 4501 N N . LEU B 1 272 ? 4.137 -15.891 5.57 1 83.5 272 LEU B N 1
ATOM 4502 C CA . LEU B 1 272 ? 3.838 -17.141 6.25 1 83.5 272 LEU B CA 1
ATOM 4503 C C . LEU B 1 272 ? 4.758 -18.266 5.766 1 83.5 272 LEU B C 1
ATOM 4505 O O . LEU B 1 272 ? 5.055 -19.188 6.512 1 83.5 272 LEU B O 1
ATOM 4509 N N . LEU B 1 273 ? 5.184 -18.156 4.535 1 80.94 273 LEU B N 1
ATOM 4510 C CA . LEU B 1 273 ? 6.109 -19.141 3.994 1 80.94 273 LEU B CA 1
ATOM 4511 C C . LEU B 1 273 ? 7.438 -19.109 4.738 1 80.94 273 LEU B C 1
ATOM 4513 O O . LEU B 1 273 ? 8.164 -20.109 4.773 1 80.94 273 LEU B O 1
ATOM 4517 N N . LEU B 1 274 ? 7.746 -18 5.309 1 82 274 LEU B N 1
ATOM 4518 C CA . LEU B 1 274 ? 8.992 -17.891 6.062 1 82 274 LEU B CA 1
ATOM 4519 C C . LEU B 1 274 ? 8.969 -18.781 7.297 1 82 274 LEU B C 1
ATOM 4521 O O . LEU B 1 274 ? 10.016 -19.25 7.754 1 82 274 LEU B O 1
ATOM 4525 N N . THR B 1 275 ? 7.797 -19.047 7.773 1 79.94 275 THR B N 1
ATOM 4526 C CA . THR B 1 275 ? 7.695 -19.828 8.992 1 79.94 275 THR B CA 1
ATOM 4527 C C . THR B 1 275 ? 7.375 -21.297 8.672 1 79.94 275 THR B C 1
ATOM 4529 O O . THR B 1 275 ? 7.695 -22.188 9.453 1 79.94 275 THR B O 1
ATOM 4532 N N . LYS B 1 276 ? 6.871 -21.562 7.527 1 79.56 276 LYS B N 1
ATOM 4533 C CA . LYS B 1 276 ? 6.422 -22.906 7.215 1 79.56 276 LYS B CA 1
ATOM 4534 C C . LYS B 1 276 ? 7.398 -23.609 6.27 1 79.56 276 LYS B C 1
ATOM 4536 O O . LYS B 1 276 ? 7.512 -24.828 6.285 1 79.56 276 LYS B O 1
ATOM 4541 N N . ASP B 1 277 ? 8.008 -22.797 5.43 1 78.25 277 ASP B N 1
ATOM 4542 C CA . ASP B 1 277 ? 8.953 -23.359 4.473 1 78.25 277 ASP B CA 1
ATOM 4543 C C . ASP B 1 277 ? 10.266 -23.75 5.16 1 78.25 277 ASP B C 1
ATOM 4545 O O . ASP B 1 277 ? 10.781 -23 5.984 1 78.25 277 ASP B O 1
ATOM 4549 N N . PRO B 1 278 ? 10.805 -24.891 4.867 1 80 278 PRO B N 1
ATOM 4550 C CA . PRO B 1 278 ? 12.047 -25.344 5.492 1 80 278 PRO B CA 1
ATOM 4551 C C . PRO B 1 278 ? 13.281 -24.594 4.977 1 80 278 PRO B C 1
ATOM 4553 O O . PRO B 1 278 ? 14.352 -24.688 5.582 1 80 278 PRO B O 1
ATOM 4556 N N . THR B 1 279 ? 13.156 -23.906 3.916 1 83.06 279 THR B N 1
ATOM 4557 C CA . THR B 1 279 ? 14.273 -23.156 3.354 1 83.06 279 THR B CA 1
ATOM 4558 C C . THR B 1 279 ? 14.742 -22.078 4.32 1 83.06 279 THR B C 1
ATOM 4560 O O . THR B 1 279 ? 13.922 -21.344 4.887 1 83.06 279 THR B O 1
ATOM 4563 N N . PRO B 1 280 ? 16.031 -22 4.484 1 85.25 280 PRO B N 1
ATOM 4564 C CA . PRO B 1 280 ? 16.547 -20.938 5.348 1 85.25 280 PRO B CA 1
ATOM 4565 C C . PRO B 1 280 ? 16.156 -19.547 4.855 1 85.25 280 PRO B C 1
ATOM 4567 O O . PRO B 1 280 ? 16.078 -19.312 3.645 1 85.25 280 PRO B O 1
ATOM 4570 N N . TRP B 1 281 ? 15.953 -18.625 5.844 1 87.25 281 TRP B N 1
ATOM 4571 C CA . TRP B 1 281 ? 15.484 -17.266 5.574 1 87.25 281 TRP B CA 1
ATOM 4572 C C . TRP B 1 281 ? 16.422 -16.562 4.602 1 87.25 281 TRP B C 1
ATOM 4574 O O . TRP B 1 281 ? 15.961 -15.82 3.721 1 87.25 281 TRP B O 1
ATOM 4584 N N . ARG B 1 282 ? 17.672 -16.812 4.742 1 87.88 282 ARG B N 1
ATOM 4585 C CA . ARG B 1 282 ? 18.656 -16.141 3.904 1 87.88 282 ARG B CA 1
ATOM 4586 C C . ARG B 1 282 ? 18.391 -16.406 2.428 1 87.88 282 ARG B C 1
ATOM 4588 O O . ARG B 1 282 ? 18.578 -15.531 1.585 1 87.88 282 ARG B O 1
ATOM 4595 N N . PHE B 1 283 ? 17.938 -17.578 2.096 1 88.62 283 PHE B N 1
ATOM 4596 C CA . PHE B 1 283 ? 17.719 -17.984 0.707 1 88.62 283 PHE B CA 1
ATOM 4597 C C . PHE B 1 283 ? 16.297 -17.672 0.264 1 88.62 283 PHE B C 1
ATOM 4599 O O . PHE B 1 283 ? 16.062 -17.344 -0.9 1 88.62 283 PHE B O 1
ATOM 4606 N N . LEU B 1 284 ? 15.398 -17.766 1.184 1 86 284 LEU B N 1
ATOM 4607 C CA . LEU B 1 284 ? 14.016 -17.422 0.858 1 86 284 LEU B CA 1
ATOM 4608 C C . LEU B 1 284 ? 13.883 -15.938 0.537 1 86 284 LEU B C 1
ATOM 4610 O O . LEU B 1 284 ? 13.234 -15.57 -0.448 1 86 284 LEU B O 1
ATOM 4614 N N . LEU B 1 285 ? 14.531 -15.133 1.322 1 90.5 285 LEU B N 1
ATOM 4615 C CA . LEU B 1 285 ? 14.484 -13.688 1.12 1 90.5 285 LEU B CA 1
ATOM 4616 C C . LEU B 1 285 ? 15.203 -13.297 -0.166 1 90.5 285 LEU B C 1
ATOM 4618 O O . LEU B 1 285 ? 14.961 -12.211 -0.71 1 90.5 285 LEU B O 1
ATOM 4622 N N . ASN B 1 286 ? 16 -14.203 -0.648 1 91.31 286 ASN B N 1
ATOM 4623 C CA . ASN B 1 286 ? 16.781 -13.961 -1.853 1 91.31 286 ASN B CA 1
ATOM 4624 C C . ASN B 1 286 ? 15.969 -14.203 -3.117 1 91.31 286 ASN B C 1
ATOM 4626 O O . ASN B 1 286 ? 16.344 -13.758 -4.203 1 91.31 286 ASN B O 1
ATOM 4630 N N . THR B 1 287 ? 14.891 -14.922 -2.928 1 87.62 287 THR B N 1
ATOM 4631 C CA . THR B 1 287 ? 14.055 -15.188 -4.094 1 87.62 287 THR B CA 1
ATOM 4632 C C . THR B 1 287 ? 13.422 -13.906 -4.613 1 87.62 287 THR B C 1
ATOM 4634 O O . THR B 1 287 ? 13.211 -12.961 -3.848 1 87.62 287 THR B O 1
ATOM 4637 N N . GLU B 1 288 ? 13.141 -13.859 -5.84 1 89.25 288 GLU B N 1
ATOM 4638 C CA . GLU B 1 288 ? 12.711 -12.625 -6.488 1 89.25 288 GLU B CA 1
ATOM 4639 C C . GLU B 1 288 ? 11.383 -12.133 -5.914 1 89.25 288 GLU B C 1
ATOM 4641 O O . GLU B 1 288 ? 11.203 -10.93 -5.691 1 89.25 288 GLU B O 1
ATOM 4646 N N . PRO B 1 289 ? 10.414 -13 -5.633 1 87.25 289 PRO B N 1
ATOM 4647 C CA . PRO B 1 289 ? 9.164 -12.484 -5.066 1 87.25 289 PRO B CA 1
ATOM 4648 C C . PRO B 1 289 ? 9.375 -11.789 -3.723 1 87.25 289 PRO B C 1
ATOM 4650 O O . PRO B 1 289 ? 8.789 -10.727 -3.479 1 87.25 289 PRO B O 1
ATOM 4653 N N . PHE B 1 290 ? 10.227 -12.32 -2.906 1 89.62 290 PHE B N 1
ATOM 4654 C CA . PHE B 1 290 ? 10.523 -11.711 -1.614 1 89.62 290 PHE B CA 1
ATOM 4655 C C . PHE B 1 290 ? 11.352 -10.445 -1.789 1 89.62 290 PHE B C 1
ATOM 4657 O O . PHE B 1 290 ? 11.023 -9.398 -1.229 1 89.62 290 PHE B O 1
ATOM 4664 N N . ALA B 1 291 ? 12.328 -10.578 -2.545 1 93.19 291 ALA B N 1
ATOM 4665 C CA . ALA B 1 291 ? 13.242 -9.453 -2.754 1 93.19 291 ALA B CA 1
ATOM 4666 C C . ALA B 1 291 ? 12.516 -8.273 -3.393 1 93.19 291 ALA B C 1
ATOM 4668 O O . ALA B 1 291 ? 12.75 -7.117 -3.023 1 93.19 291 ALA B O 1
ATOM 4669 N N . ALA B 1 292 ? 11.656 -8.555 -4.305 1 92.44 292 ALA B N 1
ATOM 4670 C CA . ALA B 1 292 ? 10.914 -7.508 -5 1 92.44 292 ALA B CA 1
ATOM 4671 C C . ALA B 1 292 ? 10.039 -6.719 -4.031 1 92.44 292 ALA B C 1
ATOM 4673 O O . ALA B 1 292 ? 9.938 -5.496 -4.129 1 92.44 292 ALA B O 1
ATOM 4674 N N . GLU B 1 293 ? 9.422 -7.367 -3.146 1 90.69 293 GLU B N 1
ATOM 4675 C CA . GLU B 1 293 ? 8.578 -6.707 -2.154 1 90.69 293 GLU B CA 1
ATOM 4676 C C . GLU B 1 293 ? 9.414 -5.84 -1.216 1 90.69 293 GLU B C 1
ATOM 4678 O O . GLU B 1 293 ? 9.023 -4.715 -0.894 1 90.69 293 GLU B O 1
ATOM 4683 N N . ILE B 1 294 ? 10.5 -6.352 -0.809 1 93 294 ILE B N 1
ATOM 4684 C CA . ILE B 1 294 ? 11.383 -5.617 0.089 1 93 294 ILE B CA 1
ATOM 4685 C C . ILE B 1 294 ? 11.898 -4.355 -0.604 1 93 294 ILE B C 1
ATOM 4687 O O . ILE B 1 294 ? 11.883 -3.271 -0.018 1 93 294 ILE B O 1
ATOM 4691 N N . VAL B 1 295 ? 12.312 -4.535 -1.817 1 95.19 295 VAL B N 1
ATOM 4692 C CA . VAL B 1 295 ? 12.844 -3.42 -2.588 1 95.19 295 VAL B CA 1
ATOM 4693 C C . VAL B 1 295 ? 11.766 -2.357 -2.781 1 95.19 295 VAL B C 1
ATOM 4695 O O . VAL B 1 295 ? 12.023 -1.164 -2.604 1 95.19 295 VAL B O 1
ATOM 4698 N N . ALA B 1 296 ? 10.547 -2.764 -3.105 1 93.44 296 ALA B N 1
ATOM 4699 C CA . ALA B 1 296 ? 9.445 -1.825 -3.295 1 93.44 296 ALA B CA 1
ATOM 4700 C C . ALA B 1 296 ? 9.141 -1.069 -2.004 1 93.44 296 ALA B C 1
ATOM 4702 O O . ALA B 1 296 ? 8.914 0.143 -2.027 1 93.44 296 ALA B O 1
ATOM 4703 N N . MET B 1 297 ? 9.195 -1.783 -0.903 1 92.06 297 MET B N 1
ATOM 4704 C CA . MET B 1 297 ? 8.961 -1.187 0.408 1 92.06 297 MET B CA 1
ATOM 4705 C C . MET B 1 297 ? 10.008 -0.122 0.715 1 92.06 297 MET B C 1
ATOM 4707 O O . MET B 1 297 ? 9.672 0.983 1.145 1 92.06 297 MET B O 1
ATOM 4711 N N . LEU B 1 298 ? 11.18 -0.45 0.471 1 95 298 LEU B N 1
ATOM 4712 C CA . LEU B 1 298 ? 12.297 0.422 0.839 1 95 298 LEU B CA 1
ATOM 4713 C C . LEU B 1 298 ? 12.375 1.62 -0.1 1 95 298 LEU B C 1
ATOM 4715 O O . LEU B 1 298 ? 12.555 2.756 0.349 1 95 298 LEU B O 1
ATOM 4719 N N . LEU B 1 299 ? 12.227 1.35 -1.362 1 95.62 299 LEU B N 1
ATOM 4720 C CA . LEU B 1 299 ? 12.312 2.434 -2.336 1 95.62 299 LEU B CA 1
ATOM 4721 C C . LEU B 1 299 ? 11.148 3.404 -2.174 1 95.62 299 LEU B C 1
ATOM 4723 O O . LEU B 1 299 ? 11.336 4.621 -2.264 1 95.62 299 LEU B O 1
ATOM 4727 N N . GLY B 1 300 ? 9.953 2.877 -2.002 1 93.31 300 GLY B N 1
ATOM 4728 C CA . GLY B 1 300 ? 8.82 3.738 -1.721 1 93.31 300 GLY B CA 1
ATOM 4729 C C . GLY B 1 300 ? 9.023 4.613 -0.497 1 93.31 300 GLY B C 1
ATOM 4730 O O . GLY B 1 300 ? 8.742 5.812 -0.53 1 93.31 300 GLY B O 1
ATOM 4731 N N . SER B 1 301 ? 9.531 4.023 0.549 1 93.44 301 SER B N 1
ATOM 4732 C CA . SER B 1 301 ? 9.773 4.746 1.794 1 93.44 301 SER B CA 1
ATOM 4733 C C . SER B 1 301 ? 10.883 5.781 1.627 1 93.44 301 SER B C 1
ATOM 4735 O O . SER B 1 301 ? 10.812 6.867 2.211 1 93.44 301 SER B O 1
ATOM 4737 N N . LEU B 1 302 ? 11.867 5.43 0.868 1 94.62 302 LEU B N 1
ATOM 4738 C CA . LEU B 1 302 ? 12.922 6.387 0.549 1 94.62 302 LEU B CA 1
ATOM 4739 C C . LEU B 1 302 ? 12.352 7.598 -0.182 1 94.62 302 LEU B C 1
ATOM 4741 O O . LEU B 1 302 ? 12.75 8.734 0.081 1 94.62 302 LEU B O 1
ATOM 4745 N N . GLY B 1 303 ? 11.492 7.309 -1.051 1 94.31 303 GLY B N 1
ATOM 4746 C CA . GLY B 1 303 ? 10.82 8.391 -1.753 1 94.31 303 GLY B CA 1
ATOM 4747 C C . GLY B 1 303 ? 10.07 9.328 -0.827 1 94.31 303 GLY B C 1
ATOM 4748 O O . GLY B 1 303 ? 10.117 10.547 -0.994 1 94.31 303 GLY B O 1
ATOM 4749 N N . LEU B 1 304 ? 9.406 8.797 0.118 1 93.81 304 LEU B N 1
ATOM 4750 C CA . LEU B 1 304 ? 8.648 9.602 1.072 1 93.81 304 LEU B CA 1
ATOM 4751 C C . LEU B 1 304 ? 9.578 10.484 1.896 1 93.81 304 LEU B C 1
ATOM 4753 O O . LEU B 1 304 ? 9.273 11.656 2.137 1 93.81 304 LEU B O 1
ATOM 4757 N N . LEU B 1 305 ? 10.664 9.914 2.324 1 93.69 305 LEU B N 1
ATOM 4758 C CA . LEU B 1 305 ? 11.633 10.664 3.113 1 93.69 305 LEU B CA 1
ATOM 4759 C C . LEU B 1 305 ? 12.203 11.828 2.305 1 93.69 305 LEU B C 1
ATOM 4761 O O . LEU B 1 305 ? 12.359 12.93 2.822 1 93.69 305 LEU B O 1
ATOM 4765 N N . LEU B 1 306 ? 12.461 11.609 1.052 1 95.38 306 LEU B N 1
ATOM 4766 C CA . LEU B 1 306 ? 13.078 12.625 0.199 1 95.38 306 LEU B CA 1
ATOM 4767 C C . LEU B 1 306 ? 12.055 13.664 -0.244 1 95.38 306 LEU B C 1
ATOM 4769 O O . LEU B 1 306 ? 12.422 14.758 -0.663 1 95.38 306 LEU B O 1
ATOM 4773 N N . ALA B 1 307 ? 10.82 13.25 -0.177 1 95.81 307 ALA B N 1
ATOM 4774 C CA . ALA B 1 307 ? 9.758 14.141 -0.621 1 95.81 307 ALA B CA 1
ATOM 4775 C C . ALA B 1 307 ? 9.727 15.414 0.228 1 95.81 307 ALA B C 1
ATOM 4777 O O . ALA B 1 307 ? 9.398 16.484 -0.272 1 95.81 307 ALA B O 1
ATOM 4778 N N . VAL B 1 308 ? 10.039 15.344 1.496 1 94.5 308 VAL B N 1
ATOM 4779 C CA . VAL B 1 308 ? 9.953 16.469 2.416 1 94.5 308 VAL B CA 1
ATOM 4780 C C . VAL B 1 308 ? 10.984 17.531 2.037 1 94.5 308 VAL B C 1
ATOM 4782 O O . VAL B 1 308 ? 10.633 18.672 1.74 1 94.5 308 VAL B O 1
ATOM 4785 N N . PRO B 1 309 ? 12.266 17.172 1.955 1 95.69 309 PRO B N 1
ATOM 4786 C CA . PRO B 1 309 ? 13.242 18.188 1.583 1 95.69 309 PRO B CA 1
ATOM 4787 C C . PRO B 1 309 ? 13.07 18.688 0.146 1 95.69 309 PRO B C 1
ATOM 4789 O O . PRO B 1 309 ? 13.266 19.859 -0.137 1 95.69 309 PRO B O 1
ATOM 4792 N N . LEU B 1 310 ? 12.703 17.859 -0.768 1 96.94 310 LEU B N 1
ATOM 4793 C CA . LEU B 1 310 ? 12.562 18.234 -2.168 1 96.94 310 LEU B CA 1
ATOM 4794 C C . LEU B 1 310 ? 11.375 19.188 -2.352 1 96.94 310 LEU B C 1
ATOM 4796 O O . LEU B 1 310 ? 11.469 20.172 -3.088 1 96.94 310 LEU B O 1
ATOM 4800 N N . THR B 1 311 ? 10.289 18.828 -1.718 1 96.31 311 THR B N 1
ATOM 4801 C CA . THR B 1 311 ? 9.117 19.688 -1.81 1 96.31 311 THR B CA 1
ATOM 4802 C C . THR B 1 311 ? 9.375 21.031 -1.124 1 96.31 311 THR B C 1
ATOM 4804 O O . THR B 1 311 ? 8.922 22.078 -1.593 1 96.31 311 THR B O 1
ATOM 4807 N N . THR B 1 312 ? 10.039 20.969 -0.001 1 96.31 312 THR B N 1
ATOM 4808 C CA . THR B 1 312 ? 10.391 22.219 0.691 1 96.31 312 THR B CA 1
ATOM 4809 C C . THR B 1 312 ? 11.227 23.109 -0.207 1 96.31 312 THR B C 1
ATOM 4811 O O . THR B 1 312 ? 11.023 24.328 -0.238 1 96.31 312 THR B O 1
ATOM 4814 N N . LEU B 1 313 ? 12.156 22.516 -0.896 1 96.75 313 LEU B N 1
ATOM 4815 C CA . LEU B 1 313 ? 13.016 23.266 -1.81 1 96.75 313 LEU B CA 1
ATOM 4816 C C . LEU B 1 313 ? 12.188 23.938 -2.891 1 96.75 313 LEU B C 1
ATOM 4818 O O . LEU B 1 313 ? 12.352 25.141 -3.141 1 96.75 313 LEU B O 1
ATOM 4822 N N . VAL B 1 314 ? 11.289 23.266 -3.445 1 96.75 314 VAL B N 1
ATOM 4823 C CA . VAL B 1 314 ? 10.469 23.781 -4.539 1 96.75 314 VAL B CA 1
ATOM 4824 C C . VAL B 1 314 ? 9.5 24.828 -4.008 1 96.75 314 VAL B C 1
ATOM 4826 O O . VAL B 1 314 ? 9.336 25.891 -4.609 1 96.75 314 VAL B O 1
ATOM 4829 N N . ALA B 1 315 ? 8.875 24.547 -2.92 1 95.94 315 ALA B N 1
ATOM 4830 C CA . ALA B 1 315 ? 7.891 25.453 -2.342 1 95.94 315 ALA B CA 1
ATOM 4831 C C . ALA B 1 315 ? 8.547 26.734 -1.839 1 95.94 315 ALA B C 1
ATOM 4833 O O . ALA B 1 315 ? 8 27.828 -2.004 1 95.94 315 ALA B O 1
ATOM 4834 N N . ALA B 1 316 ? 9.672 26.562 -1.204 1 95.38 316 ALA B N 1
ATOM 4835 C CA . ALA B 1 316 ? 10.383 27.734 -0.73 1 95.38 316 ALA B CA 1
ATOM 4836 C C . ALA B 1 316 ? 10.75 28.656 -1.892 1 95.38 316 ALA B C 1
ATOM 4838 O O . ALA B 1 316 ? 10.734 29.891 -1.753 1 95.38 316 ALA B O 1
ATOM 4839 N N . TRP B 1 317 ? 11.156 28.047 -2.943 1 93.81 317 TRP B N 1
ATOM 4840 C CA . TRP B 1 317 ? 11.484 28.828 -4.137 1 93.81 317 TRP B CA 1
ATOM 4841 C C . TRP B 1 317 ? 10.234 29.484 -4.707 1 93.81 317 TRP B C 1
ATOM 4843 O O . TRP B 1 317 ? 10.273 30.656 -5.125 1 93.81 317 TRP B O 1
ATOM 4853 N N . ALA B 1 318 ? 9.125 28.859 -4.684 1 92.38 318 ALA B N 1
ATOM 4854 C CA . ALA B 1 318 ? 7.879 29.359 -5.262 1 92.38 318 ALA B CA 1
ATOM 4855 C C . ALA B 1 318 ? 7.285 30.484 -4.414 1 92.38 318 ALA B C 1
ATOM 4857 O O . ALA B 1 318 ? 6.629 31.375 -4.938 1 92.38 318 ALA B O 1
ATOM 4858 N N . PHE B 1 319 ? 7.484 30.422 -3.117 1 91.38 319 PHE B N 1
ATOM 4859 C CA . PHE B 1 319 ? 6.836 31.375 -2.225 1 91.38 319 PHE B CA 1
ATOM 4860 C C . PHE B 1 319 ? 7.824 32.438 -1.743 1 91.38 319 PHE B C 1
ATOM 4862 O O . PHE B 1 319 ? 7.5 33.25 -0.879 1 91.38 319 PHE B O 1
ATOM 4869 N N . ARG B 1 320 ? 8.906 32.469 -2.332 1 82.94 320 ARG B N 1
ATOM 4870 C CA . ARG B 1 320 ? 9.906 33.438 -1.947 1 82.94 320 ARG B CA 1
ATOM 4871 C C . ARG B 1 320 ? 9.375 34.875 -2.164 1 82.94 320 ARG B C 1
ATOM 4873 O O . ARG B 1 320 ? 8.703 35.125 -3.16 1 82.94 320 ARG B O 1
ATOM 4880 N N . GLY B 1 321 ? 9.688 35.75 -1.172 1 73.62 321 GLY B N 1
ATOM 4881 C CA . GLY B 1 321 ? 9.328 37.156 -1.305 1 73.62 321 GLY B CA 1
ATOM 4882 C C . GLY B 1 321 ? 7.871 37.406 -0.986 1 73.62 321 GLY B C 1
ATOM 4883 O O . GLY B 1 321 ? 7.301 38.406 -1.456 1 73.62 321 GLY B O 1
ATOM 4884 N N . GLY B 1 322 ? 7.297 36.531 -0.292 1 66.44 322 GLY B N 1
ATOM 4885 C CA . GLY B 1 322 ? 5.938 36.781 0.177 1 66.44 322 GLY B CA 1
ATOM 4886 C C . GLY B 1 322 ? 4.887 36.469 -0.88 1 66.44 322 GLY B C 1
ATOM 4887 O O . GLY B 1 322 ? 3.75 36.938 -0.774 1 66.44 322 GLY B O 1
ATOM 4888 N N . ARG B 1 323 ? 5.238 35.875 -1.88 1 65.62 323 ARG B N 1
ATOM 4889 C CA . ARG B 1 323 ? 4.328 35.656 -3 1 65.62 323 ARG B CA 1
ATOM 4890 C C . ARG B 1 323 ? 3.266 34.625 -2.65 1 65.62 323 ARG B C 1
ATOM 4892 O O . ARG B 1 323 ? 2.387 34.312 -3.463 1 65.62 323 ARG B O 1
ATOM 4899 N N . GLY B 1 324 ? 3.439 34 -1.525 1 63.28 324 GLY B N 1
ATOM 4900 C CA . GLY B 1 324 ? 2.533 32.906 -1.158 1 63.28 324 GLY B CA 1
ATOM 4901 C C . GLY B 1 324 ? 1.237 33.406 -0.543 1 63.28 324 GLY B C 1
ATOM 4902 O O . GLY B 1 324 ? 1.251 34.281 0.327 1 63.28 324 GLY B O 1
ATOM 4903 N N . GLY B 1 325 ? 0.123 33.969 -1.448 1 58.41 325 GLY B N 1
ATOM 4904 C CA . GLY B 1 325 ? -1.186 34.438 -1.039 1 58.41 325 GLY B CA 1
ATOM 4905 C C . GLY B 1 325 ? -1.63 33.906 0.306 1 58.41 325 GLY B C 1
ATOM 4906 O O . GLY B 1 325 ? -0.944 33.062 0.901 1 58.41 325 GLY B O 1
ATOM 4907 N N . ALA B 1 326 ? -2.611 34.656 1.064 1 54.72 326 ALA B N 1
ATOM 4908 C CA . ALA B 1 326 ? -3.205 34.25 2.33 1 54.72 326 ALA B CA 1
ATOM 4909 C C . ALA B 1 326 ? -3.584 32.781 2.291 1 54.72 326 ALA B C 1
ATOM 4911 O O . ALA B 1 326 ? -4.012 32.25 1.254 1 54.72 326 ALA B O 1
ATOM 4912 N N . PRO B 1 327 ? -3.047 31.984 3.146 1 54.59 327 PRO B N 1
ATOM 4913 C CA . PRO B 1 327 ? -3.555 30.609 3.193 1 54.59 327 PRO B CA 1
ATOM 4914 C C . PRO B 1 327 ? -5.07 30.531 3.027 1 54.59 327 PRO B C 1
ATOM 4916 O O . PRO B 1 327 ? -5.781 31.484 3.361 1 54.59 327 PRO B O 1
ATOM 4919 N N . ASP B 1 328 ? -5.68 29.938 2.043 1 45.53 328 ASP B N 1
ATOM 4920 C CA . ASP B 1 328 ? -7.125 29.875 1.859 1 45.53 328 ASP B CA 1
ATOM 4921 C C . ASP B 1 328 ? -7.852 29.875 3.203 1 45.53 328 ASP B C 1
ATOM 4923 O O . ASP B 1 328 ? -7.684 28.953 4.008 1 45.53 328 ASP B O 1
ATOM 4927 N N . HIS B 1 329 ? -7.895 30.922 3.965 1 40.69 329 HIS B N 1
ATOM 4928 C CA . HIS B 1 329 ? -8.781 31.031 5.117 1 40.69 329 HIS B CA 1
ATOM 4929 C C . HIS B 1 329 ? -10.148 30.422 4.82 1 40.69 329 HIS B C 1
ATOM 4931 O O . HIS B 1 329 ? -10.688 30.609 3.729 1 40.69 329 HIS B O 1
ATOM 4937 N N . PRO B 1 330 ? -10.586 29.344 5.398 1 37.25 330 PRO B N 1
ATOM 4938 C CA . PRO B 1 330 ? -12.023 29.094 5.242 1 37.25 330 PRO B CA 1
ATOM 4939 C C . PRO B 1 330 ? -12.859 30.359 5.457 1 37.25 330 PRO B C 1
ATOM 4941 O O . PRO B 1 330 ? -12.594 31.125 6.379 1 37.25 330 PRO B O 1
ATOM 4944 N N . HIS B 1 331 ? -13.227 31.109 4.469 1 28.44 331 HIS B N 1
ATOM 4945 C CA . HIS B 1 331 ? -14.242 32.156 4.645 1 28.44 331 HIS B CA 1
ATOM 4946 C C . HIS B 1 331 ? -15.297 31.719 5.664 1 28.44 331 HIS B C 1
ATOM 4948 O O . HIS B 1 331 ? -15.805 30.594 5.598 1 28.44 331 HIS B O 1
ATOM 4954 N N . PRO B 1 332 ? -15.242 32.219 6.918 1 30.34 332 PRO B N 1
ATOM 4955 C CA . PRO B 1 332 ? -16.484 32.062 7.691 1 30.34 332 PRO B CA 1
ATOM 4956 C C . PRO B 1 332 ? -17.734 32.281 6.844 1 30.34 332 PRO B C 1
ATOM 4958 O O . PRO B 1 332 ? -17.906 33.344 6.242 1 30.34 332 PRO B O 1
ATOM 4961 N N . HIS B 1 333 ? -18.141 31.344 5.988 1 23.91 333 HIS B N 1
ATOM 4962 C CA . HIS B 1 333 ? -19.531 31.656 5.66 1 23.91 333 HIS B CA 1
ATOM 4963 C C . HIS B 1 333 ? -20.406 31.656 6.914 1 23.91 333 HIS B C 1
ATOM 4965 O O . HIS B 1 333 ? -20.203 30.844 7.812 1 23.91 333 HIS B O 1
#

Foldseek 3Di:
DVVVVVVVVVPPVPPQFKFKWFWAAADVVVQWTWTGGPPDIDIAGAPDVNDDDDGGFMFMWGDDPNHIYTDGTDCVVVVVVVVVVQLVCLCVPVNQLSNLQVFLQVVLVCCCVVPLQVCQFQPPDLLVSLLVSLLSSLCSRQCSRPNDDLLSVLLSVLLSVLLNVLLVVLVVVCVVLVAQLPQDPVLVVSVVVDNTRNSSVLSSCLSVLLSVVSSVLLSVLLLLLLVVCQVPLQDALVRSLVVSVVVSVVVLVCLLVVLLVVLVVVCVVVVVCCVVPPDDPVVSCSDNNNVSSVSSSVSSSVSNNSSNSSSSNSSSVSCHNNNSPDSPPVPPD/DVVVVVVVVVPPVPPQFKFKWFWAAADVVVQWTWTGGPPDIDIAGAPDVNDDDDGGFMFMWGDDPNHIYTDGTDCVVVVVVVVVVQLVCLCVPVNQLSNLQVFLQVVLVCCCVVPLQVCQFQPPDLLVSLLVSLLSSLCSRQCSRPNDDLLSVLLSVLLSVLLNVLLVVLVVVCVVLVAQLPQDPVLVVSVVVDNTRNSSVLSSCLSVLLSVVSSVLLSVLLLLLLVVCQVPVQDALVRSLVVSVVVVVVVLVCLLVVLLVVLVVVCVVVVVCCVVPPDDPVVSCSDNNNVSSVSSSVSSSVSNNSSNSSSSNSSSVSCHNNVSPDSPPPPPD

InterPro domains:
  IPR012507 YibE/F-like [PF07907] (82-320)
  IPR012507 YibE/F-like [PTHR41771] (60-316)

pLDDT: mean 83.26, std 15.79, range [21.34, 96.94]

Organism: NCBI:txid751945

Radius of gyration: 26.01 Å; Cα contacts (8 Å, |Δi|>4): 1193; chains: 2; bounding box: 74×75×56 Å

Sequence (666 aa):
MRAVVLFLVLGLALAQGYLVGRVLEVDPLSGTARVQVGAEVREALLPQGGGGFAPGMRAVLYEEGGRLYLTEPDRMPTLLALFALFALLAALLARGKGVRGLLGTFLSLLVLVLWVVPHLAQGGNPLLYALLGSLGVLLLTVYLVHGVNRKTTAAFLGTLLSAFVVLLLALFFVRALGFTGLASEEALLLHQWGGVDLLALYLAGVVVGALGALTDVTVTQAAVVQALAHADPKAPFRLLYRRAMEVGYDHMGSLVNTLVLAYSAGSLPLFLLLTKDPTPWRFLLNTEPFAAEIVAMLLGSLGLLLAVPLTTLVAAWAFRGGRGGAPDHPHPHMRAVVLFLVLGLALAQGYLVGRVLEVDPLSGTARVQVGAEVREALLPQGGGGFAPGMRAVLYEEGGRLYLTEPDRMPTLLALFALFALLAALLARGKGVRGLLGTFLSLLVLVLWVVPHLAQGGNPLLYALLGSLGVLLLTVYLVHGVNRKTTAAFLGTLLSAFVVLLLALFFVRALGFTGLASEEALLLHQWGGVDLLALYLAGVVVGALGALTDVTVTQAAVVQALAHADPKAPFRLLYRRAMEVGYDHMGSLVNTLVLAYSAGSLPLFLLLTKDPTPWRFLLNTEPFAAEIVAMLLGSLGLLLAVPLTTLVAAWAFRGGRGGAPDHPHPH

Secondary structure (DSSP, 8-state):
-HHHHHHHHHHTTTTTSEEEEEEEEEETTTTEEEEEETTEEEEEEPPTT-TT--TT-EEEEEEETTEEEEEEE--HHHHHHHHHHHHHHHHHHHHHHHHHHHHHHHHHHHHIIIIIHHHHHTT--HHHHHHHHHHHHHIIIIIHHH-SSHHHHHHHHHHHHHHHHHHHHHHHHHHHHT--S--SHHHHHHHHH----HHHHHHHHHHHHHHHHHHHHHHHHHHHHHHHHHH-TT--HHHHHHHHHHHHHHHHTTHHHHHHHHHHHHTHHHHHHHHH--S-HHHHTTSHHHHHHHHHHHHHHHHHHHHHHHHHHHHHHHTTTTTS---------/--HHHHHHHHH-TTTTSEEEEEEEEEETTTTEEEEEETTEEEEEEPPTT-TT--TT-EEEEEEETTEEEEEEE--HHHHHHHHHHHHHHHHHHHHHHHHHHHHHHHHHHHHIIIIIHHHHHTT--HHHHHHHHHHHHHIIIIIHHH-SSHHHHHHHHHHHHHHHHHHHHHHHHHHHHT--S--SHHHHHHHHH----HHHHHHHHHHHHHHHHHHHHHHHHHHHHHHHHHH-TT--HHHHHHHHHHHHHHHHTTHHHHHHHHHHHHTHHHHHHHHH--S-HHHHTTSHHHHHHHHHHHHHHHHHHHHHHHHHHHHHHHTTTTTS---------

Nearest PDB structures (foldseek):
  2eif-assembly1_A  TM=8.074E-01  e=1.822E-01  Methanocaldococcus jannaschii DSM 2661
  1eif-assembly1_A  TM=8.035E-01  e=1.908E-01  Methanocaldococcus jannaschii
  2eif-assembly1_A  TM=8.077E-01  e=1.733E-01  Methanocaldococcus jannaschii DSM 2661
  1eif-assembly1_A  TM=8.041E-01  e=1.816E-01  Methanocaldococcus jannaschii